Protein AF-A0A836UDY0-F1 (afdb_monomer_lite)

Foldseek 3Di:
DDDDDDDDDAPQFDKDWDFDDDPPDPCRVLGTLWIQAQADCCCLVPPDALQPQAPVLLVSLSHDHHHVVVVDDPPRLLNGLSSLLSNLSSLQSPCVNLVNHQPQLVVLSVLLSVLSVQLVVCVVVVNVLSNVLSSCSSSNSSSVSNSVSVVVLVVLVVVVLVVLVVLQVVLLLVLCQPPVDPDPVVSVVSSVVSSVVVVVVCCVVRSSVRSDPCNVVSVVVSVCVVVVVVVVCVVVVVVVVVVCVVVVVPDPDDDDPCPPVNVVVVVVSVVSVVCSVVVVVNVVVVVVVVVVVVVVVVPDDDRDDDDDDDDDDPDDDLFPDDDDADPVNDDDDPCVLVNCCSNPVVPDDRWDKDKFFDPDPPDDPFKWKAWPVQRFIDTHRIDMDTDQCVCVTNVVQVPDPADGDDDPPDDQDDDDDPVRCVRNVHDNVCVPPIHMDIPD

pLDDT: mean 83.16, std 12.15, range [39.97, 96.62]

Secondary structure (DSSP, 8-state):
---------TT--B-EEEESSPTTSTTTGGGEEEEE----THHHHSPPPGGG--HHHHHHHT---B-GGG---SSHHHHHHHHHHHHHHHHHHHHHHTT---HHHHHHHHHHHHHHHHHHHHHHTT-HHHHHHHHHHHHHHHHHHHHHHHHHHHHHHHHHHHHHHHHHHHHHHHHHHHT--SSHHHHHHHHHHHHHHHHHHHHHH-THHHHSS-HHHHHHHHHHHHHHHHHHHHHHHHHHHHHHHHHTTT---------HHHHHHHHHHHHHHHHHHTHHHHHHHHHHHHHHHHHHHHH--------------SS--SSS------TT-PPPPHHHHHHHHHHHTTTS----EEEEE---TTTT--EEEEETTT--EEEESEEEEE-TTTHHHH-GGGG-SSS----TT--S-----HHHHHHHT--GGGTTT--EEE--

Radius of gyration: 34.21 Å; chains: 1; bounding box: 74×69×92 Å

Structure (mmCIF, N/CA/C/O backbone):
data_AF-A0A836UDY0-F1
#
_entry.id   AF-A0A836UDY0-F1
#
loop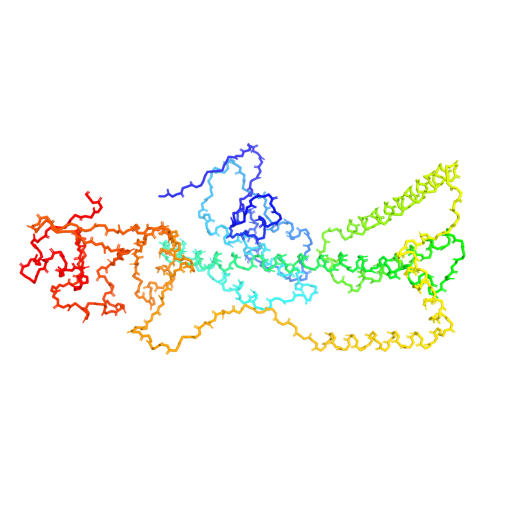_
_atom_site.group_PDB
_atom_site.id
_atom_site.type_symbol
_atom_site.label_atom_id
_atom_site.label_alt_id
_atom_site.label_comp_id
_atom_site.label_asym_id
_atom_site.label_entity_id
_atom_site.label_seq_id
_atom_site.pdbx_PDB_ins_code
_atom_site.Cartn_x
_atom_site.Cartn_y
_atom_site.Cartn_z
_atom_site.occupancy
_atom_site.B_iso_or_equiv
_atom_site.auth_seq_id
_atom_site.auth_comp_id
_atom_site.auth_asym_id
_atom_site.auth_atom_id
_atom_site.pdbx_PDB_model_num
ATOM 1 N N . MET A 1 1 ? -27.768 3.081 7.631 1.00 44.16 1 MET A N 1
ATOM 2 C CA . MET A 1 1 ? -27.298 2.526 6.343 1.00 44.16 1 MET A CA 1
ATOM 3 C C . MET A 1 1 ? -26.730 3.695 5.543 1.00 44.16 1 MET A C 1
ATOM 5 O O . MET A 1 1 ? -27.464 4.648 5.332 1.00 44.16 1 MET A O 1
ATOM 9 N N . GLN A 1 2 ? -25.435 3.712 5.221 1.00 56.19 2 GLN A N 1
ATOM 10 C CA . GLN A 1 2 ? -24.859 4.731 4.331 1.00 56.19 2 GLN A CA 1
ATOM 11 C C . GLN A 1 2 ? -24.809 4.116 2.930 1.00 56.19 2 GLN A C 1
ATOM 13 O O . GLN A 1 2 ? -24.147 3.098 2.748 1.00 56.19 2 GLN A O 1
ATOM 18 N N . ALA A 1 3 ? -25.555 4.678 1.980 1.00 67.50 3 ALA A N 1
ATOM 19 C CA . ALA A 1 3 ? -25.544 4.250 0.586 1.00 67.50 3 ALA A CA 1
ATOM 20 C C . ALA A 1 3 ? -24.762 5.278 -0.239 1.00 67.50 3 ALA A C 1
ATOM 22 O O . ALA A 1 3 ? -25.027 6.476 -0.147 1.00 67.50 3 ALA A O 1
ATOM 23 N N . GLY A 1 4 ? -23.784 4.813 -1.015 1.00 76.88 4 GLY A N 1
ATOM 24 C CA . GLY A 1 4 ? -23.124 5.632 -2.028 1.00 76.88 4 GLY A CA 1
ATOM 25 C C . GLY A 1 4 ? -23.929 5.580 -3.321 1.00 76.88 4 GLY A C 1
ATOM 26 O O . GLY A 1 4 ? -24.287 4.493 -3.767 1.00 76.88 4 GLY A O 1
ATOM 27 N N . VAL A 1 5 ? -24.215 6.738 -3.914 1.00 82.88 5 VAL A N 1
ATOM 28 C CA . VAL A 1 5 ? -24.914 6.837 -5.201 1.00 82.88 5 VAL A CA 1
ATOM 29 C C . VAL A 1 5 ? -23.936 7.372 -6.238 1.00 82.88 5 VAL A C 1
ATOM 31 O O . VAL A 1 5 ? -23.281 8.388 -6.009 1.00 82.88 5 VAL A O 1
ATOM 34 N N . VAL A 1 6 ? -23.829 6.680 -7.371 1.00 83.75 6 VAL A N 1
ATOM 35 C CA . VAL A 1 6 ? -23.000 7.082 -8.511 1.00 83.75 6 VAL A CA 1
ATOM 36 C C . VAL A 1 6 ? -23.917 7.302 -9.706 1.00 83.75 6 VAL A C 1
ATOM 38 O O . VAL A 1 6 ? -24.698 6.422 -10.055 1.00 83.75 6 VAL A O 1
ATOM 41 N N . PHE A 1 7 ? -23.819 8.474 -10.330 1.00 85.31 7 PHE A N 1
ATOM 42 C CA . PHE A 1 7 ? -24.561 8.811 -11.544 1.00 85.31 7 PHE A CA 1
ATOM 43 C C . PHE A 1 7 ? -23.657 8.624 -12.764 1.00 85.31 7 PHE A C 1
ATOM 45 O O . PHE A 1 7 ? -22.536 9.133 -12.786 1.00 85.31 7 PHE A O 1
ATOM 52 N N . ALA A 1 8 ? -24.141 7.906 -13.774 1.00 86.06 8 ALA A N 1
ATOM 53 C CA . ALA A 1 8 ? -23.430 7.666 -15.025 1.00 86.06 8 ALA A CA 1
ATOM 54 C C . ALA A 1 8 ? -24.409 7.573 -16.200 1.00 86.06 8 ALA A C 1
ATOM 56 O O . ALA A 1 8 ? -25.605 7.349 -16.013 1.00 86.06 8 ALA A O 1
ATOM 57 N N . GLU A 1 9 ? -23.896 7.760 -17.415 1.00 86.88 9 GLU A N 1
ATOM 58 C CA . GLU A 1 9 ? -24.703 7.654 -18.631 1.00 86.88 9 GLU A CA 1
ATOM 59 C C . GLU A 1 9 ? -25.185 6.208 -18.858 1.00 86.88 9 GLU A C 1
ATOM 61 O O . GLU A 1 9 ? -24.390 5.270 -18.720 1.00 86.88 9 GLU A O 1
ATOM 66 N N . PRO A 1 10 ? -26.455 6.007 -19.257 1.00 84.06 10 PRO A N 1
ATOM 67 C CA . PRO A 1 10 ? -26.975 4.686 -19.596 1.00 84.06 10 PRO A CA 1
ATOM 68 C C . PRO A 1 10 ? -26.120 3.975 -20.654 1.00 84.06 10 PRO A C 1
ATOM 70 O O . PRO A 1 10 ? -25.666 4.586 -21.621 1.00 84.06 10 PRO A O 1
ATOM 73 N N . GLY A 1 11 ? -25.905 2.670 -20.475 1.00 83.38 11 GLY A N 1
ATOM 74 C CA . GLY A 1 11 ? -25.151 1.829 -21.413 1.00 83.38 11 GLY A CA 1
ATOM 75 C C . GLY A 1 11 ? -23.623 1.930 -21.318 1.00 83.38 11 GLY A C 1
ATOM 76 O O . GLY A 1 11 ? -22.934 1.164 -21.989 1.00 83.38 11 GLY A O 1
ATOM 77 N N . LYS A 1 12 ? -23.066 2.818 -20.480 1.00 87.50 12 LYS A N 1
ATOM 78 C CA . LYS A 1 12 ? -21.619 2.868 -20.218 1.00 87.50 12 LYS A CA 1
ATOM 79 C C . LYS A 1 12 ? -21.281 2.131 -18.919 1.00 87.50 12 LYS A C 1
ATOM 81 O O . LYS A 1 12 ? -21.780 2.532 -17.873 1.00 87.50 12 LYS A O 1
ATOM 86 N N . PRO A 1 13 ? -20.428 1.092 -18.936 1.00 89.62 13 PRO A N 1
ATOM 87 C CA . PRO A 1 13 ? -20.039 0.412 -17.709 1.00 89.62 13 PRO A CA 1
ATOM 88 C C . PRO A 1 13 ? -19.173 1.319 -16.826 1.00 89.62 13 PRO A C 1
ATOM 90 O O . PRO A 1 13 ? -18.341 2.087 -17.315 1.00 89.62 13 PRO A O 1
ATOM 93 N N . VAL A 1 14 ? -19.355 1.212 -15.512 1.00 91.19 14 VAL A N 1
ATOM 94 C CA . VAL A 1 14 ? -18.709 2.071 -14.515 1.00 91.19 14 VAL A CA 1
ATOM 95 C C . VAL A 1 14 ? -17.777 1.253 -13.635 1.00 91.19 14 VAL A C 1
ATOM 97 O O . VAL A 1 14 ? -18.145 0.206 -13.109 1.00 91.19 14 VAL A O 1
ATOM 100 N N . LYS A 1 15 ? -16.561 1.759 -13.434 1.00 92.50 15 LYS A N 1
ATOM 101 C CA . LYS A 1 15 ? -15.627 1.269 -12.415 1.00 92.50 15 LYS A CA 1
ATOM 102 C C . LYS A 1 15 ? -15.537 2.315 -11.314 1.00 92.50 15 LYS A C 1
ATOM 104 O O . LYS A 1 15 ? -15.407 3.501 -11.614 1.00 92.50 15 LYS A O 1
ATOM 109 N N . ILE A 1 16 ? -15.591 1.894 -10.057 1.00 90.62 16 ILE A N 1
ATOM 110 C CA . ILE A 1 16 ? -15.544 2.799 -8.906 1.00 90.62 16 ILE A CA 1
ATOM 111 C C . ILE A 1 16 ? -14.218 2.574 -8.190 1.00 90.62 16 ILE A C 1
ATOM 113 O O . ILE A 1 16 ? -13.951 1.491 -7.681 1.00 90.62 16 ILE A O 1
ATOM 117 N N . LEU A 1 17 ? -13.383 3.607 -8.157 1.00 89.06 17 LEU A N 1
ATOM 118 C CA . LEU A 1 17 ? -12.103 3.603 -7.457 1.00 89.06 17 LEU A CA 1
ATOM 119 C C . LEU A 1 17 ? -12.160 4.667 -6.367 1.00 89.06 17 LEU A C 1
ATOM 121 O O . LEU A 1 17 ? -12.437 5.828 -6.665 1.00 89.06 17 LEU A O 1
ATOM 125 N N . ALA A 1 18 ? -11.887 4.286 -5.122 1.00 84.88 18 ALA A N 1
ATOM 126 C CA . ALA A 1 18 ? -11.806 5.221 -4.009 1.00 84.88 18 ALA A CA 1
ATOM 127 C C . ALA A 1 18 ? -10.456 5.107 -3.297 1.00 84.88 18 ALA A C 1
ATOM 129 O O . ALA A 1 18 ? -9.884 4.026 -3.128 1.00 84.88 18 ALA A O 1
ATOM 130 N N . GLY A 1 19 ? -9.931 6.259 -2.897 1.00 78.06 19 GLY A N 1
ATOM 131 C CA . GLY A 1 19 ? -8.612 6.392 -2.307 1.00 78.06 19 GLY A CA 1
ATOM 132 C C . GLY A 1 19 ? -8.480 7.663 -1.482 1.00 78.06 19 GLY A C 1
ATOM 133 O O . GLY A 1 19 ? -9.392 8.484 -1.435 1.00 78.06 19 GLY A O 1
ATOM 134 N N . THR A 1 20 ? -7.344 7.814 -0.811 1.00 66.81 20 THR A N 1
ATOM 135 C CA . THR A 1 20 ? -7.094 8.935 0.114 1.00 66.81 20 THR A CA 1
ATOM 136 C C . THR A 1 20 ? -6.358 10.117 -0.528 1.00 66.81 20 THR A C 1
ATOM 138 O O . THR A 1 20 ? -6.068 11.096 0.154 1.00 66.81 20 THR A O 1
ATOM 141 N N . GLY A 1 21 ? -5.997 10.034 -1.810 1.00 57.44 21 GLY A N 1
ATOM 142 C CA . GLY A 1 21 ? -5.286 11.085 -2.540 1.00 57.44 21 GLY A CA 1
ATOM 143 C C . GLY A 1 21 ? -6.232 12.086 -3.198 1.00 57.44 21 GLY A C 1
ATOM 144 O O . GLY A 1 21 ? -7.319 11.723 -3.643 1.00 57.44 21 GLY A O 1
ATOM 145 N N . LEU A 1 22 ? -5.802 13.349 -3.303 1.00 47.88 22 LEU A N 1
ATOM 146 C CA . LEU A 1 22 ? -6.538 14.359 -4.067 1.00 47.88 22 LEU A CA 1
ATOM 147 C C . LEU A 1 22 ? -6.667 13.928 -5.537 1.00 47.88 22 LEU A C 1
ATOM 149 O O . LEU A 1 22 ? -5.664 13.678 -6.213 1.00 47.88 22 LEU A O 1
ATOM 153 N N . PHE A 1 23 ? -7.906 13.880 -6.033 1.00 41.38 23 PHE A N 1
ATOM 154 C CA . PHE A 1 23 ? -8.213 13.702 -7.452 1.00 41.38 23 PHE A CA 1
ATOM 155 C C . PHE A 1 23 ? -7.478 14.766 -8.291 1.00 41.38 23 PHE A C 1
ATOM 157 O O . PHE A 1 23 ? -7.539 15.952 -7.981 1.00 41.38 23 PHE A O 1
ATOM 164 N N . GLY A 1 24 ? -6.781 14.346 -9.355 1.00 41.97 24 GLY A N 1
ATOM 165 C CA . GLY A 1 24 ? -6.139 15.248 -10.329 1.00 41.97 24 GLY A CA 1
ATOM 166 C C . GLY A 1 24 ? -4.606 15.290 -10.309 1.00 41.97 24 GLY A C 1
ATOM 167 O O . GLY A 1 24 ? -4.005 15.761 -11.270 1.00 41.97 24 GLY A O 1
ATOM 168 N N . GLN A 1 25 ? -3.947 14.739 -9.286 1.00 43.00 25 GLN A N 1
ATOM 169 C CA . GLN A 1 25 ? -2.505 14.462 -9.327 1.00 43.00 25 GLN A CA 1
ATOM 170 C C . GLN A 1 25 ? -2.275 12.965 -9.564 1.00 43.00 25 GLN A C 1
ATOM 172 O O . GLN A 1 25 ? -3.100 12.144 -9.168 1.00 43.00 25 GLN A O 1
ATOM 177 N N . GLY A 1 26 ? -1.141 12.568 -10.158 1.00 43.88 26 GLY A N 1
ATOM 178 C CA . GLY A 1 26 ? -0.779 11.149 -10.354 1.00 43.88 26 GLY A CA 1
ATOM 179 C C . GLY A 1 26 ? -0.820 10.287 -9.072 1.00 43.88 26 GLY A C 1
ATOM 180 O O . GLY A 1 26 ? -0.815 9.058 -9.155 1.00 43.88 26 GLY A O 1
ATOM 181 N N . ALA A 1 27 ? -0.928 10.935 -7.904 1.00 45.66 27 ALA A N 1
ATOM 182 C CA . ALA A 1 27 ? -1.151 10.367 -6.578 1.00 45.66 27 ALA A CA 1
ATOM 183 C C . ALA A 1 27 ? -2.585 9.839 -6.304 1.00 45.66 27 ALA A C 1
ATOM 185 O O . ALA A 1 27 ? -2.784 9.034 -5.391 1.00 45.66 27 ALA A O 1
ATOM 186 N N . ALA A 1 28 ? -3.599 10.235 -7.083 1.00 47.28 28 ALA A N 1
ATOM 187 C CA . ALA A 1 28 ? -4.974 9.749 -6.898 1.00 47.28 28 ALA A CA 1
ATOM 188 C C . ALA A 1 28 ? -5.072 8.229 -7.124 1.00 47.28 28 ALA A C 1
ATOM 190 O O . ALA A 1 28 ? -5.720 7.512 -6.370 1.00 47.28 28 ALA A O 1
ATOM 191 N N . LEU A 1 29 ? -4.332 7.710 -8.110 1.00 49.56 29 LEU A N 1
ATOM 192 C CA . LEU A 1 29 ? -4.289 6.276 -8.403 1.00 49.56 29 LEU A CA 1
ATOM 193 C C . LEU A 1 29 ? -3.315 5.499 -7.496 1.00 49.56 29 LEU A C 1
ATOM 195 O O . LEU A 1 29 ? -3.383 4.273 -7.444 1.00 49.56 29 LEU A O 1
ATOM 199 N N . SER A 1 30 ? -2.366 6.166 -6.822 1.00 54.69 30 SER A N 1
ATOM 200 C CA . SER A 1 30 ? -1.427 5.513 -5.884 1.00 54.69 30 SER A CA 1
ATOM 201 C C . SER A 1 30 ? -1.999 5.352 -4.476 1.00 54.69 30 SER A C 1
ATOM 203 O O . SER A 1 30 ? -1.360 4.756 -3.619 1.00 54.69 30 SER A O 1
ATOM 205 N N . SER A 1 31 ? -3.183 5.905 -4.232 1.00 66.44 31 SER A N 1
ATOM 206 C CA . SER A 1 31 ? -3.861 5.899 -2.938 1.00 66.44 31 SER A CA 1
ATOM 207 C C . SER A 1 31 ? -5.176 5.126 -2.972 1.00 66.44 31 SER A C 1
ATOM 209 O O . SER A 1 31 ? -5.956 5.250 -2.031 1.00 66.44 31 SER A O 1
ATOM 211 N N . ILE A 1 32 ? -5.434 4.354 -4.037 1.00 80.50 32 ILE A N 1
ATOM 212 C CA . ILE A 1 32 ? -6.620 3.499 -4.138 1.00 80.50 32 ILE A CA 1
ATOM 213 C C . ILE A 1 32 ? -6.571 2.488 -2.993 1.00 80.50 32 ILE A C 1
ATOM 215 O O . ILE A 1 32 ? -5.606 1.740 -2.859 1.00 80.50 32 ILE A O 1
ATOM 219 N N . ARG A 1 33 ? -7.615 2.503 -2.166 1.00 84.56 33 ARG A N 1
ATOM 220 C CA . ARG A 1 33 ? -7.828 1.571 -1.049 1.00 84.56 33 ARG A CA 1
ATOM 221 C C . ARG A 1 33 ? -9.114 0.758 -1.221 1.00 84.56 33 ARG A C 1
ATOM 223 O O . ARG A 1 33 ? -9.445 -0.049 -0.364 1.00 84.56 33 ARG A O 1
ATOM 230 N N . PHE A 1 34 ? -9.873 1.028 -2.280 1.00 89.56 34 PHE A N 1
ATOM 231 C CA . PHE A 1 34 ? -11.144 0.386 -2.569 1.00 89.56 34 PHE A CA 1
ATOM 232 C C . PHE A 1 34 ? -11.399 0.428 -4.076 1.00 89.56 34 PHE A C 1
ATOM 234 O O . PHE A 1 34 ? -11.290 1.492 -4.696 1.00 89.56 34 PHE A O 1
ATOM 241 N N . MET A 1 35 ? -11.732 -0.715 -4.665 1.00 91.50 35 MET A N 1
ATOM 242 C CA . MET A 1 35 ? -11.886 -0.868 -6.108 1.00 91.50 35 MET A CA 1
ATOM 243 C C . MET A 1 35 ? -13.081 -1.762 -6.411 1.00 91.50 35 MET A C 1
ATOM 245 O O . MET A 1 35 ? -13.123 -2.889 -5.956 1.00 91.50 35 MET A O 1
ATOM 249 N N . LEU A 1 36 ? -14.023 -1.266 -7.206 1.00 93.75 36 LEU A N 1
ATOM 250 C CA . LEU A 1 36 ? -15.116 -2.033 -7.792 1.00 93.75 36 LEU A CA 1
ATOM 251 C C . LEU A 1 36 ? -14.953 -1.974 -9.307 1.00 93.75 36 LEU A C 1
ATOM 253 O O . LEU A 1 36 ? -15.201 -0.938 -9.933 1.00 93.75 36 LEU A O 1
ATOM 257 N N . THR A 1 37 ? -14.519 -3.076 -9.896 1.00 94.31 37 THR A N 1
ATOM 258 C CA . THR A 1 37 ? -14.210 -3.185 -11.324 1.00 94.31 37 THR A CA 1
ATOM 259 C C . THR A 1 37 ? -15.040 -4.222 -12.052 1.00 94.31 37 THR A C 1
ATOM 261 O O . THR A 1 37 ? -15.028 -4.195 -13.285 1.00 94.31 37 THR A O 1
ATOM 264 N N . ASN A 1 38 ? -15.777 -5.075 -11.336 1.00 94.38 38 ASN A N 1
ATOM 265 C CA . ASN A 1 38 ? -16.480 -6.215 -11.920 1.00 94.38 38 ASN A CA 1
ATOM 266 C C . ASN A 1 38 ? -15.474 -7.108 -12.663 1.00 94.38 38 ASN A C 1
ATOM 268 O O . ASN A 1 38 ? -15.535 -7.261 -13.891 1.00 94.38 38 ASN A O 1
ATOM 272 N N . ALA A 1 39 ? -14.454 -7.558 -11.926 1.00 94.19 39 ALA A N 1
ATOM 273 C CA . ALA A 1 39 ? -13.456 -8.483 -12.436 1.00 94.19 39 ALA A CA 1
ATOM 274 C C . ALA A 1 39 ? -14.089 -9.861 -12.669 1.00 94.19 39 ALA A C 1
ATOM 276 O O . ALA A 1 39 ? -15.049 -10.237 -11.995 1.00 94.19 39 ALA A O 1
ATOM 277 N N . ASP A 1 40 ? -13.578 -10.589 -13.662 1.00 93.44 40 ASP A N 1
ATOM 278 C CA . ASP A 1 40 ? -14.090 -11.916 -14.001 1.00 93.44 40 ASP A CA 1
ATOM 279 C C . ASP A 1 40 ? -13.827 -12.889 -12.831 1.00 93.44 40 ASP A C 1
ATOM 281 O O . ASP A 1 40 ? -12.662 -13.074 -12.466 1.00 93.44 40 ASP A O 1
ATOM 285 N N . PRO A 1 41 ? -14.868 -13.496 -12.225 1.00 90.56 41 PRO A N 1
ATOM 286 C CA . PRO A 1 41 ? -14.707 -14.391 -11.080 1.00 90.56 41 PRO A CA 1
ATOM 287 C C . PRO A 1 41 ? -13.838 -15.618 -11.368 1.00 90.56 41 PRO A C 1
ATOM 289 O O . PRO A 1 41 ? -13.245 -16.157 -10.437 1.00 90.56 41 PRO A O 1
ATOM 292 N N . SER A 1 42 ? -13.706 -16.026 -12.635 1.00 92.25 42 SER A N 1
ATOM 293 C CA . SER A 1 42 ? -12.856 -17.159 -13.025 1.00 92.25 42 SER A CA 1
ATOM 294 C C . SER A 1 42 ? -11.397 -16.977 -12.600 1.00 92.25 42 SER A C 1
ATOM 296 O O . SER A 1 42 ? -10.768 -17.938 -12.172 1.00 92.25 42 SER A O 1
ATOM 298 N N . PHE A 1 43 ? -10.874 -15.744 -12.603 1.00 92.38 43 PHE A N 1
ATOM 299 C CA . PHE A 1 43 ? -9.515 -15.466 -12.122 1.00 92.38 43 PHE A CA 1
ATOM 300 C C . PHE A 1 43 ? -9.348 -15.688 -10.611 1.00 92.38 43 PHE A C 1
ATOM 302 O O . PHE A 1 43 ? -8.224 -15.874 -10.149 1.00 92.38 43 PHE A O 1
ATOM 309 N N . TYR A 1 44 ? -10.440 -15.636 -9.844 1.00 92.31 44 TYR A N 1
ATOM 310 C CA . TYR A 1 44 ? -10.447 -15.918 -8.408 1.00 92.31 44 TYR A CA 1
ATOM 311 C C . TYR A 1 44 ? -10.612 -17.413 -8.126 1.00 92.31 44 TYR A C 1
ATOM 313 O O . TYR A 1 44 ? -9.923 -17.960 -7.271 1.00 92.31 44 TYR A O 1
ATOM 321 N N . GLU A 1 45 ? -11.513 -18.075 -8.851 1.00 90.25 45 GLU A N 1
ATOM 322 C CA . GLU A 1 45 ? -11.820 -19.498 -8.662 1.00 90.25 45 GLU A CA 1
ATOM 323 C C . GLU A 1 45 ? -10.698 -20.410 -9.177 1.00 90.25 45 GLU A C 1
ATOM 325 O O . GLU A 1 45 ? -10.361 -21.403 -8.531 1.00 90.25 45 GLU A O 1
ATOM 330 N N . GLU A 1 46 ? -10.075 -20.041 -10.298 1.00 89.94 46 GLU A N 1
ATOM 331 C CA . GLU A 1 46 ? -8.978 -20.774 -10.930 1.00 89.94 46 GLU A CA 1
ATOM 332 C C . GLU A 1 46 ? -7.786 -19.832 -11.177 1.00 89.94 46 GLU A C 1
ATOM 334 O O . GLU A 1 46 ? -7.581 -19.326 -12.287 1.00 89.94 46 GLU A O 1
ATOM 339 N N . PRO A 1 47 ? -6.971 -19.560 -10.139 1.00 88.31 47 PRO A N 1
ATOM 340 C CA . PRO A 1 47 ? -5.859 -18.632 -10.262 1.00 88.31 47 PRO A CA 1
ATOM 341 C C . PRO A 1 47 ? -4.826 -19.142 -11.277 1.00 88.31 47 PRO A C 1
ATOM 343 O O . PRO A 1 47 ? -4.311 -20.252 -11.164 1.00 88.31 47 PRO A O 1
ATOM 346 N N . LEU A 1 48 ? -4.457 -18.294 -12.238 1.00 89.62 48 LEU A N 1
ATOM 347 C CA . LEU A 1 48 ? -3.549 -18.653 -13.338 1.00 89.62 48 LEU A CA 1
ATOM 348 C C . LEU A 1 48 ? -2.134 -19.016 -12.870 1.00 89.62 48 LEU A C 1
ATOM 350 O O . LEU A 1 48 ? -1.682 -18.541 -11.828 1.00 89.62 48 LEU A O 1
ATOM 354 N N . ASN A 1 49 ? -1.375 -19.759 -13.679 1.00 90.31 49 ASN A N 1
ATOM 355 C CA . ASN A 1 49 ? 0.064 -19.881 -13.452 1.00 90.31 49 ASN A CA 1
ATOM 356 C C . ASN A 1 49 ? 0.798 -18.629 -13.957 1.00 90.31 49 ASN A C 1
ATOM 358 O O . ASN A 1 49 ? 0.397 -18.050 -14.969 1.00 90.31 49 ASN A O 1
ATOM 362 N N . PRO A 1 50 ? 1.937 -18.243 -13.348 1.00 88.12 50 PRO A N 1
ATOM 363 C CA . PRO A 1 50 ? 2.741 -17.110 -13.816 1.00 88.12 50 PRO A CA 1
ATOM 364 C C . PRO A 1 50 ? 3.110 -17.157 -15.305 1.00 88.12 50 PRO A C 1
ATOM 366 O O . PRO A 1 50 ? 3.206 -16.118 -15.954 1.00 88.12 50 PRO A O 1
ATOM 369 N N . GLN A 1 51 ? 3.311 -18.351 -15.868 1.00 87.06 51 GLN A N 1
ATOM 370 C CA . GLN A 1 51 ? 3.713 -18.518 -17.269 1.00 87.06 51 GLN A CA 1
ATOM 371 C C . GLN A 1 51 ? 2.600 -18.153 -18.263 1.00 87.06 51 GLN A C 1
ATOM 373 O O . GLN A 1 51 ? 2.911 -17.684 -19.360 1.00 87.06 51 GLN A O 1
ATOM 378 N N . ASP A 1 52 ? 1.341 -18.288 -17.843 1.00 87.75 52 ASP A N 1
ATOM 379 C CA . ASP A 1 52 ? 0.146 -18.092 -18.670 1.00 87.75 52 ASP A CA 1
ATOM 380 C C . ASP A 1 52 ? -0.345 -16.635 -18.650 1.00 87.75 52 ASP A C 1
ATOM 382 O O . ASP A 1 52 ? -1.223 -16.249 -19.419 1.00 87.75 52 ASP A O 1
ATOM 386 N N . VAL A 1 53 ? 0.223 -15.793 -17.777 1.00 88.12 53 VAL A N 1
ATOM 387 C CA . VAL A 1 53 ? -0.192 -14.393 -17.651 1.00 88.12 53 VAL A CA 1
ATOM 388 C C . VAL A 1 53 ? 0.411 -13.546 -18.765 1.00 88.12 53 VAL A C 1
ATOM 390 O O . VAL A 1 53 ? 1.611 -13.240 -18.777 1.00 88.12 53 VAL A O 1
ATOM 393 N N . GLU A 1 54 ? -0.444 -13.114 -19.688 1.00 86.00 54 GLU A N 1
ATOM 394 C CA . GLU A 1 54 ? -0.118 -12.179 -20.761 1.00 86.00 54 GLU A CA 1
ATOM 395 C C . GLU A 1 54 ? -0.659 -10.769 -20.485 1.00 86.00 54 GLU A C 1
ATOM 397 O O . GLU A 1 54 ? -1.397 -10.519 -19.531 1.00 86.00 54 GLU A O 1
ATOM 402 N N . LEU A 1 55 ? -0.277 -9.803 -21.328 1.00 81.81 55 LEU A N 1
ATOM 403 C CA . LEU A 1 55 ? -0.739 -8.420 -21.186 1.00 81.81 55 LEU A CA 1
ATOM 404 C C . LEU A 1 55 ? -2.263 -8.304 -21.352 1.00 81.81 55 LEU A C 1
ATOM 406 O O . LEU A 1 55 ? 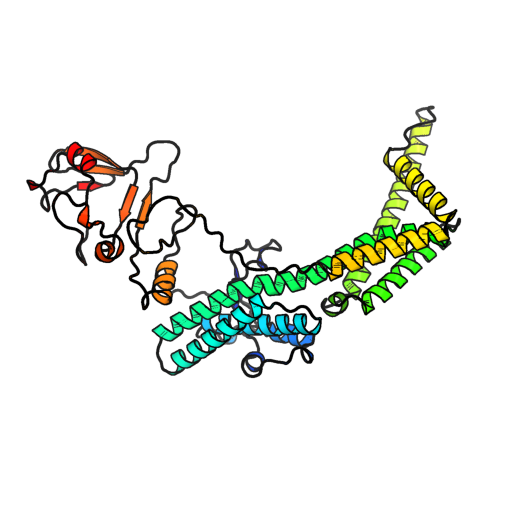-2.890 -7.497 -20.669 1.00 81.81 55 LEU A O 1
ATOM 410 N N . GLU A 1 56 ? -2.854 -9.112 -22.233 1.00 86.25 56 GLU A N 1
ATOM 411 C CA . GLU A 1 56 ? -4.306 -9.163 -22.432 1.00 86.25 56 GLU A CA 1
ATOM 412 C C . GLU A 1 56 ? -5.021 -9.655 -21.172 1.00 86.25 56 GLU A C 1
ATOM 414 O O . GLU A 1 56 ? -5.984 -9.032 -20.729 1.00 86.25 56 GLU A O 1
ATOM 419 N N . THR A 1 57 ? -4.488 -10.691 -20.523 1.00 88.69 57 THR A N 1
ATOM 420 C CA . THR A 1 57 ? -4.978 -11.202 -19.238 1.00 88.69 57 THR A CA 1
ATOM 421 C C . THR A 1 57 ? -4.980 -10.113 -18.167 1.00 88.69 57 THR A C 1
ATOM 423 O O . THR A 1 57 ? -5.972 -9.916 -17.471 1.00 88.69 57 THR A O 1
ATOM 426 N N . VAL A 1 58 ? -3.898 -9.333 -18.075 1.00 87.88 58 VAL A N 1
ATOM 427 C CA . VAL A 1 58 ? -3.790 -8.208 -17.130 1.00 87.88 58 VAL A CA 1
ATOM 428 C C . VAL A 1 58 ? -4.826 -7.118 -17.424 1.00 87.88 58 VAL A C 1
ATOM 430 O O . VAL A 1 58 ? -5.298 -6.454 -16.501 1.00 87.88 58 VAL A O 1
ATOM 433 N N . GLN A 1 59 ? -5.191 -6.899 -18.690 1.00 88.50 59 GLN A N 1
ATOM 434 C CA . GLN A 1 59 ? -6.253 -5.956 -19.058 1.00 88.50 59 GLN A CA 1
ATOM 435 C C . GLN A 1 59 ? -7.642 -6.504 -18.717 1.00 88.50 59 GLN A C 1
ATOM 437 O O . GLN A 1 59 ? -8.476 -5.758 -18.206 1.00 88.50 59 GLN A O 1
ATOM 442 N N . GLN A 1 60 ? -7.881 -7.795 -18.943 1.00 90.69 60 GLN A N 1
ATOM 443 C CA . GLN A 1 60 ? -9.136 -8.460 -18.592 1.00 90.69 60 GLN A CA 1
ATOM 444 C C . GLN A 1 60 ? -9.363 -8.487 -17.073 1.00 90.69 60 GLN A C 1
ATOM 446 O O . GLN A 1 60 ? -10.461 -8.171 -16.614 1.00 90.69 60 GLN A O 1
ATOM 451 N N . ALA A 1 61 ? -8.314 -8.757 -16.292 1.00 92.62 61 ALA A N 1
ATOM 452 C CA . ALA A 1 61 ? -8.351 -8.769 -14.829 1.00 92.62 61 ALA A CA 1
ATOM 453 C C . ALA A 1 61 ? -8.740 -7.409 -14.222 1.00 92.62 61 ALA A C 1
ATOM 455 O O . ALA A 1 61 ? -9.301 -7.351 -13.134 1.00 92.62 61 ALA A O 1
ATOM 456 N N . GLN A 1 62 ? -8.534 -6.296 -14.942 1.00 90.62 62 GLN A N 1
ATOM 457 C CA . GLN A 1 62 ? -8.996 -4.964 -14.513 1.00 90.62 62 GLN A CA 1
ATOM 458 C C . GLN A 1 62 ? -10.521 -4.804 -14.542 1.00 90.62 62 GLN A C 1
ATOM 460 O O . GLN A 1 62 ? -11.010 -3.706 -14.256 1.00 90.62 62 GLN A O 1
ATOM 465 N N . GLY A 1 63 ? -11.255 -5.843 -14.934 1.00 92.44 63 GLY A N 1
ATOM 466 C CA . GLY A 1 63 ? -12.706 -5.910 -14.951 1.00 92.44 63 GLY A CA 1
ATOM 467 C C . GLY A 1 63 ? -13.353 -5.131 -16.086 1.00 92.44 63 GLY A C 1
ATOM 468 O O . GLY A 1 63 ? -12.730 -4.308 -16.764 1.00 92.44 63 GLY A O 1
ATOM 469 N N . ARG A 1 64 ? -14.636 -5.398 -16.314 1.00 92.06 64 ARG A N 1
ATOM 470 C CA . ARG A 1 64 ? -15.411 -4.779 -17.406 1.00 92.06 64 ARG A CA 1
ATOM 471 C C . ARG A 1 64 ? -16.186 -3.540 -16.956 1.00 92.06 64 ARG A C 1
ATOM 473 O O . ARG A 1 64 ? -16.627 -2.763 -17.795 1.00 92.06 64 ARG A O 1
ATOM 480 N N . GLY A 1 65 ? -16.270 -3.312 -15.647 1.00 92.62 65 GLY A N 1
ATOM 481 C CA . GLY A 1 65 ? -17.151 -2.333 -15.019 1.00 92.62 65 GLY A CA 1
ATOM 482 C C . GLY A 1 65 ? -18.561 -2.883 -14.799 1.00 92.62 65 GLY A C 1
ATOM 483 O O . GLY A 1 65 ? -18.964 -3.888 -15.389 1.00 92.62 65 GLY A O 1
ATOM 484 N N . PHE A 1 66 ? -19.299 -2.222 -13.914 1.00 92.62 66 PHE A N 1
ATOM 485 C CA . PHE A 1 66 ? -20.693 -2.525 -13.610 1.00 92.62 66 PHE A CA 1
ATOM 486 C C . PHE A 1 66 ? -21.602 -1.799 -14.598 1.00 92.62 66 PHE A C 1
ATOM 488 O O . PHE A 1 66 ? -21.413 -0.598 -14.819 1.00 92.62 66 PHE A O 1
ATOM 495 N N . PRO A 1 67 ? -22.572 -2.486 -15.210 1.00 91.50 67 PRO A N 1
ATOM 496 C CA . PRO A 1 67 ? -23.498 -1.845 -16.122 1.00 91.50 67 PRO A CA 1
ATOM 497 C C . PRO A 1 67 ? -24.527 -1.029 -15.307 1.00 91.50 67 PRO A C 1
ATOM 499 O O . PRO A 1 67 ? -24.951 -1.426 -14.222 1.00 91.50 67 PRO A O 1
ATOM 502 N N . VAL A 1 68 ? -24.854 0.181 -15.773 1.00 87.69 68 VAL A N 1
ATOM 503 C CA . VAL A 1 68 ? -25.636 1.175 -14.996 1.00 87.69 68 VAL A CA 1
ATOM 504 C C . VAL A 1 68 ? -27.075 0.713 -14.748 1.00 87.69 68 VAL A C 1
ATOM 506 O O . VAL A 1 68 ? -27.674 1.040 -13.727 1.00 87.69 68 VAL A O 1
ATOM 509 N N . ASP A 1 69 ? -27.609 -0.084 -15.665 1.00 86.38 69 ASP A N 1
ATOM 510 C CA . ASP A 1 69 ? -28.920 -0.730 -15.600 1.00 86.38 69 ASP A CA 1
ATOM 511 C C . ASP A 1 69 ? -29.032 -1.793 -14.496 1.00 86.38 69 ASP A C 1
ATOM 513 O O . ASP A 1 69 ? -30.140 -2.048 -14.030 1.00 86.38 69 ASP A O 1
ATOM 517 N N . GLN A 1 70 ? -27.916 -2.355 -14.007 1.00 86.88 70 GLN A N 1
ATOM 518 C CA . GLN A 1 70 ? -27.918 -3.247 -12.839 1.00 86.88 70 GLN A CA 1
ATOM 519 C C . GLN A 1 70 ? -28.470 -2.544 -11.586 1.00 86.88 70 GLN A C 1
ATOM 521 O O . GLN A 1 70 ? -29.033 -3.198 -10.707 1.00 86.88 70 GLN A O 1
ATOM 526 N N . GLY A 1 71 ? -28.304 -1.219 -11.483 1.00 84.38 71 GLY A N 1
ATOM 527 C CA . GLY A 1 71 ? -28.882 -0.360 -10.444 1.00 84.38 71 GLY A CA 1
ATOM 528 C C . GLY A 1 71 ? -28.300 -0.518 -9.031 1.00 84.38 71 GLY A C 1
ATOM 529 O O . GLY A 1 71 ? -28.233 0.463 -8.292 1.00 84.38 71 GLY A O 1
ATOM 530 N N . MET A 1 72 ? -27.851 -1.714 -8.638 1.00 88.00 72 MET A N 1
ATOM 531 C CA . MET A 1 72 ? -27.317 -1.989 -7.303 1.00 88.00 72 MET A CA 1
ATOM 532 C C . MET A 1 72 ? -26.183 -3.020 -7.322 1.00 88.00 72 MET A C 1
ATOM 534 O O . MET A 1 72 ? -26.264 -4.059 -7.975 1.00 88.00 72 MET A O 1
ATOM 538 N N . ILE A 1 73 ? -25.143 -2.751 -6.528 1.00 90.44 73 ILE A N 1
ATOM 539 C CA . ILE A 1 73 ? -24.048 -3.687 -6.255 1.00 90.44 73 ILE A CA 1
ATOM 540 C C . ILE A 1 73 ? -24.257 -4.257 -4.850 1.00 90.44 73 ILE A C 1
ATOM 542 O O . ILE A 1 73 ? -24.102 -3.547 -3.853 1.00 90.44 73 ILE A O 1
ATOM 546 N N . PHE A 1 74 ? -24.617 -5.536 -4.767 1.00 88.62 74 PHE A N 1
ATOM 547 C CA . PHE A 1 74 ? -24.746 -6.241 -3.493 1.00 88.62 74 PHE A CA 1
ATOM 548 C C . PHE A 1 74 ? -23.370 -6.535 -2.893 1.00 88.62 74 PHE A C 1
ATOM 550 O O . PHE A 1 74 ? -22.410 -6.790 -3.615 1.00 88.62 74 PHE A O 1
ATOM 557 N N . HIS A 1 75 ? -23.279 -6.505 -1.560 1.00 91.31 75 HIS A N 1
ATOM 558 C CA . HIS A 1 75 ? -22.048 -6.804 -0.815 1.00 91.31 75 HIS A CA 1
ATOM 559 C C . HIS A 1 75 ? -20.799 -6.080 -1.368 1.00 91.31 75 HIS A C 1
ATOM 561 O O . HIS A 1 75 ? -19.783 -6.721 -1.641 1.00 91.31 75 HIS A O 1
ATOM 567 N N . PRO A 1 76 ? -20.830 -4.740 -1.516 1.00 91.88 76 PRO A N 1
ATOM 568 C CA . PRO A 1 76 ? -19.790 -4.001 -2.233 1.00 91.88 76 PRO A CA 1
ATOM 569 C C . PRO A 1 76 ? -18.399 -4.172 -1.613 1.00 91.88 76 PRO A C 1
ATOM 571 O O . PRO A 1 76 ? -17.409 -4.160 -2.328 1.00 91.88 76 PRO A O 1
ATOM 574 N N . SER A 1 77 ? -18.292 -4.374 -0.298 1.00 91.38 77 SER A N 1
ATOM 575 C CA . SER A 1 77 ? -16.999 -4.634 0.346 1.00 91.38 77 SER A CA 1
ATOM 576 C C . SER A 1 77 ? -16.406 -5.995 -0.030 1.00 91.38 77 SER A C 1
ATOM 578 O O . SER A 1 77 ? -15.201 -6.075 -0.241 1.00 91.38 77 SER A O 1
ATOM 580 N N . LEU A 1 78 ? -17.235 -7.038 -0.159 1.00 94.69 78 LEU A N 1
ATOM 581 C CA . LEU A 1 78 ? -16.790 -8.356 -0.620 1.00 94.69 78 LEU A CA 1
ATOM 582 C C . LEU A 1 78 ? -16.399 -8.299 -2.099 1.00 94.69 78 LEU A C 1
ATOM 584 O O . LEU A 1 78 ? -15.339 -8.791 -2.475 1.00 94.69 78 LEU A O 1
ATOM 588 N N . GLN A 1 79 ? -17.234 -7.654 -2.923 1.00 95.12 79 GLN A N 1
ATOM 589 C CA . GLN A 1 79 ? -16.933 -7.436 -4.335 1.00 95.12 79 GLN A CA 1
ATOM 590 C C . GLN A 1 79 ? -15.617 -6.679 -4.507 1.00 95.12 79 GLN A C 1
ATOM 592 O O . GLN A 1 79 ? -14.798 -7.080 -5.324 1.00 95.12 79 GLN A O 1
ATOM 597 N N . ALA A 1 80 ? -15.392 -5.631 -3.712 1.00 94.75 80 ALA A N 1
ATOM 598 C CA . ALA A 1 80 ? -14.188 -4.829 -3.823 1.00 94.75 80 ALA A CA 1
ATOM 599 C C . ALA A 1 80 ? -12.928 -5.578 -3.395 1.00 94.75 80 ALA A C 1
ATOM 601 O O . ALA A 1 80 ? -11.913 -5.500 -4.077 1.00 94.75 80 ALA A O 1
ATOM 602 N N . ALA A 1 81 ? -12.992 -6.324 -2.291 1.00 95.31 81 ALA A N 1
ATOM 603 C CA . ALA A 1 81 ? -11.865 -7.131 -1.844 1.00 95.31 81 ALA A CA 1
ATOM 604 C C . ALA A 1 81 ? -11.499 -8.202 -2.888 1.00 95.31 81 ALA A C 1
ATOM 606 O O . ALA A 1 81 ? -10.327 -8.367 -3.202 1.00 95.31 81 ALA A O 1
ATOM 607 N N . ARG A 1 82 ? -12.494 -8.858 -3.501 1.00 96.00 82 ARG A N 1
ATOM 608 C CA . ARG A 1 82 ? -12.276 -9.823 -4.590 1.00 96.00 82 ARG A CA 1
ATOM 609 C C . ARG A 1 82 ? -11.723 -9.173 -5.861 1.00 96.00 82 ARG A C 1
ATOM 611 O O . ARG A 1 82 ? -10.786 -9.702 -6.444 1.00 96.00 82 ARG A O 1
ATOM 618 N N . ASP A 1 83 ? -12.283 -8.042 -6.287 1.00 95.94 83 ASP A N 1
ATOM 619 C CA . ASP A 1 83 ? -11.815 -7.311 -7.472 1.00 95.94 83 ASP A CA 1
ATOM 620 C C . ASP A 1 83 ? -10.355 -6.857 -7.305 1.00 95.94 83 ASP A C 1
ATOM 622 O O . ASP A 1 83 ? -9.563 -6.972 -8.240 1.00 95.94 83 ASP A O 1
ATOM 626 N N . MET A 1 84 ? -9.983 -6.373 -6.113 1.00 94.75 84 MET A N 1
ATOM 627 C CA . MET A 1 84 ? -8.594 -6.024 -5.794 1.00 94.75 84 MET A CA 1
ATOM 628 C C . MET A 1 84 ? -7.690 -7.250 -5.822 1.00 94.75 84 MET A C 1
ATOM 630 O O . MET A 1 84 ? -6.693 -7.226 -6.541 1.00 94.75 84 MET A O 1
ATOM 634 N N . TRP A 1 85 ? -8.101 -8.327 -5.149 1.00 96.12 85 TRP A N 1
ATOM 635 C CA . TRP A 1 85 ? -7.354 -9.579 -5.117 1.00 96.12 85 TRP A CA 1
ATOM 636 C C . TRP A 1 85 ? -7.083 -10.115 -6.526 1.00 96.12 85 TRP A C 1
ATOM 638 O O . TRP A 1 85 ? -5.952 -10.460 -6.839 1.00 96.12 85 TRP A O 1
ATOM 648 N N . ILE A 1 86 ? -8.079 -10.122 -7.423 1.00 96.31 86 ILE A N 1
ATOM 649 C CA . ILE A 1 86 ? -7.907 -10.585 -8.814 1.00 96.31 86 ILE A CA 1
ATOM 650 C C . ILE A 1 86 ? -6.876 -9.726 -9.556 1.00 96.31 86 ILE A C 1
ATOM 652 O O . ILE A 1 86 ? -6.006 -10.241 -10.263 1.00 96.31 86 ILE A O 1
ATOM 656 N N . VAL A 1 87 ? -6.974 -8.402 -9.418 1.00 94.25 87 VAL A N 1
ATOM 657 C CA . VAL A 1 87 ? -6.050 -7.475 -10.079 1.00 94.25 87 VAL A CA 1
ATOM 658 C C . VAL A 1 87 ? -4.627 -7.651 -9.554 1.00 94.25 87 VAL A C 1
ATOM 660 O O . VAL A 1 87 ? -3.684 -7.617 -10.352 1.00 94.25 87 VAL A O 1
ATOM 663 N N . ASP A 1 88 ? -4.466 -7.828 -8.246 1.00 93.75 88 ASP A N 1
ATOM 664 C CA . ASP A 1 88 ? -3.164 -8.001 -7.614 1.00 93.75 88 ASP A CA 1
ATOM 665 C C . ASP A 1 88 ? -2.566 -9.372 -7.921 1.00 93.75 88 ASP A C 1
ATOM 667 O O . ASP A 1 88 ? -1.415 -9.423 -8.349 1.00 93.75 88 ASP A O 1
ATOM 671 N N . ASP A 1 89 ? -3.351 -10.448 -7.866 1.00 95.12 89 ASP A N 1
ATOM 672 C CA . ASP A 1 89 ? -2.924 -11.809 -8.202 1.00 95.12 89 ASP A CA 1
ATOM 673 C C . ASP A 1 89 ? -2.337 -11.880 -9.618 1.00 95.12 89 ASP A C 1
ATOM 675 O O . ASP A 1 89 ? -1.190 -12.292 -9.823 1.00 95.12 89 ASP A O 1
ATOM 679 N N . VAL A 1 90 ? -3.082 -11.380 -10.608 1.00 94.31 90 VAL A N 1
ATOM 680 C CA . VAL A 1 90 ? -2.656 -11.400 -12.013 1.00 94.31 90 VAL A CA 1
ATOM 681 C C . VAL A 1 90 ? -1.416 -10.526 -12.222 1.00 94.31 90 VAL A C 1
ATOM 683 O O . VAL A 1 90 ? -0.503 -10.910 -12.956 1.00 94.31 90 VAL A O 1
ATOM 686 N N . ARG A 1 91 ? -1.315 -9.371 -11.555 1.00 91.31 91 ARG A N 1
ATOM 687 C CA . ARG A 1 91 ? -0.122 -8.510 -11.641 1.00 91.31 91 ARG A CA 1
ATOM 688 C C . ARG A 1 91 ? 1.096 -9.127 -10.964 1.00 91.31 91 ARG A C 1
ATOM 690 O O . ARG A 1 91 ? 2.186 -9.068 -11.529 1.00 91.31 91 ARG A O 1
ATOM 697 N N . MET A 1 92 ? 0.935 -9.721 -9.787 1.00 92.19 92 MET A N 1
ATOM 698 C CA . MET A 1 92 ? 2.012 -10.406 -9.074 1.00 92.19 92 MET A CA 1
ATOM 699 C C . MET A 1 92 ? 2.539 -11.579 -9.896 1.00 92.19 92 MET A C 1
ATOM 701 O O . MET A 1 92 ? 3.748 -11.718 -10.063 1.00 92.19 92 MET A O 1
ATOM 705 N N . LYS A 1 93 ? 1.649 -12.353 -10.519 1.00 92.69 93 LYS A N 1
ATOM 706 C CA . LYS A 1 93 ? 2.015 -13.440 -11.435 1.00 92.69 93 LYS A CA 1
ATOM 707 C C . LYS A 1 93 ? 2.702 -12.943 -12.703 1.00 92.69 93 LYS A C 1
ATOM 709 O O . LYS A 1 93 ? 3.685 -13.545 -13.136 1.00 92.69 93 LYS A O 1
ATOM 714 N N . GLN A 1 94 ? 2.261 -11.810 -13.257 1.00 90.50 94 GLN A N 1
ATOM 715 C CA . GLN A 1 94 ? 2.962 -11.152 -14.361 1.00 90.50 94 GLN A CA 1
ATOM 716 C C . GLN A 1 94 ? 4.396 -10.774 -13.961 1.00 90.50 94 GLN A C 1
ATOM 718 O O . GLN A 1 94 ? 5.325 -11.014 -14.726 1.00 90.50 94 GLN A O 1
ATOM 723 N N . LEU A 1 95 ? 4.593 -10.199 -12.771 1.00 88.31 95 LEU A N 1
ATOM 724 C CA . LEU A 1 95 ? 5.916 -9.845 -12.248 1.00 88.31 95 LEU A CA 1
ATOM 725 C C . LEU A 1 95 ? 6.783 -11.095 -12.017 1.00 88.31 95 LEU A C 1
ATOM 727 O O . LEU A 1 95 ? 7.934 -11.135 -12.465 1.00 88.31 95 LEU A O 1
ATOM 731 N N . ALA A 1 96 ? 6.207 -12.145 -11.427 1.00 89.12 96 ALA A N 1
ATOM 732 C CA . ALA A 1 96 ? 6.877 -13.416 -11.170 1.00 89.12 96 ALA A CA 1
ATOM 733 C C . ALA A 1 96 ? 7.353 -14.101 -12.462 1.00 89.12 96 ALA A C 1
ATOM 735 O O . ALA A 1 96 ? 8.466 -14.626 -12.501 1.00 89.12 96 ALA A O 1
ATOM 736 N N . ARG A 1 97 ? 6.581 -14.015 -13.559 1.00 86.69 97 ARG A N 1
ATOM 737 C CA . ARG A 1 97 ? 6.986 -14.498 -14.897 1.00 86.69 97 ARG A CA 1
ATOM 738 C C . ARG A 1 97 ? 8.328 -13.921 -15.358 1.00 86.69 97 ARG A C 1
ATOM 740 O O . ARG A 1 97 ? 9.062 -14.571 -16.099 1.00 86.69 97 ARG A O 1
ATOM 747 N N . TYR A 1 98 ? 8.645 -12.701 -14.932 1.00 82.50 98 TYR A N 1
ATOM 748 C CA . TYR A 1 98 ? 9.882 -12.000 -15.270 1.00 82.50 98 TYR A CA 1
ATOM 749 C C . TYR A 1 98 ? 10.936 -12.040 -14.155 1.00 82.50 98 TYR A C 1
ATOM 751 O O . TYR A 1 98 ? 11.918 -11.301 -14.223 1.00 82.50 98 TYR A O 1
ATOM 759 N N . GLY A 1 99 ? 10.754 -12.907 -13.154 1.00 81.38 99 GLY A N 1
ATOM 760 C CA . GLY A 1 99 ? 11.691 -13.098 -12.046 1.00 81.38 99 GLY A CA 1
ATOM 761 C C . GLY A 1 99 ? 11.588 -12.049 -10.937 1.00 81.38 99 GLY A C 1
ATOM 762 O O . GLY A 1 99 ? 12.468 -11.993 -10.084 1.00 81.38 99 GLY A O 1
ATOM 763 N N . ILE A 1 100 ? 10.541 -11.216 -10.934 1.00 83.62 100 ILE A N 1
ATOM 764 C CA . ILE A 1 100 ? 10.281 -10.243 -9.868 1.00 83.62 100 ILE A CA 1
ATOM 765 C C . ILE A 1 100 ? 9.302 -10.887 -8.883 1.00 83.62 100 ILE A C 1
ATOM 767 O O . ILE A 1 100 ? 8.090 -10.839 -9.083 1.00 83.62 100 ILE A O 1
ATOM 771 N N . VAL A 1 101 ? 9.838 -11.520 -7.839 1.00 81.75 101 VAL A N 1
ATOM 772 C CA . VAL A 1 101 ? 9.045 -12.174 -6.786 1.00 81.75 101 VAL A CA 1
ATOM 773 C C . VAL A 1 101 ? 8.939 -11.251 -5.576 1.00 81.75 101 VAL A C 1
ATOM 775 O O . VAL A 1 101 ? 9.933 -10.694 -5.113 1.00 81.75 101 VAL A O 1
ATOM 778 N N . LEU A 1 102 ? 7.719 -11.080 -5.072 1.00 81.44 102 LEU A N 1
ATOM 779 C CA . LEU A 1 102 ? 7.392 -10.197 -3.954 1.00 81.44 102 LEU A CA 1
ATOM 780 C C . LEU A 1 102 ? 7.034 -11.038 -2.720 1.00 81.44 102 LEU A C 1
ATOM 782 O O . LEU A 1 102 ? 5.886 -11.030 -2.286 1.00 81.44 102 LEU A O 1
ATOM 786 N N . GLU A 1 103 ? 8.008 -11.762 -2.156 1.00 77.75 103 GLU A N 1
ATOM 787 C CA . GLU A 1 103 ? 7.788 -12.778 -1.101 1.00 77.75 103 GLU A CA 1
ATOM 788 C C . GLU A 1 103 ? 6.930 -12.268 0.073 1.00 77.75 103 GLU A C 1
ATOM 790 O O . GLU A 1 103 ? 5.977 -12.918 0.501 1.00 77.75 103 GLU A O 1
ATOM 795 N N . GLY A 1 104 ? 7.225 -11.063 0.577 1.00 78.62 104 GLY A N 1
ATOM 796 C CA . GLY A 1 104 ? 6.475 -10.470 1.688 1.00 78.62 104 GLY A CA 1
ATOM 797 C C . GLY A 1 104 ? 5.029 -10.103 1.336 1.00 78.62 104 GLY A C 1
ATOM 798 O O . GLY A 1 104 ? 4.165 -10.136 2.210 1.00 78.62 104 GLY A O 1
ATOM 799 N N . LEU A 1 105 ? 4.754 -9.767 0.073 1.00 85.69 105 LEU A N 1
ATOM 800 C CA . LEU A 1 105 ? 3.399 -9.473 -0.393 1.00 85.69 105 LEU A CA 1
ATOM 801 C C . LEU A 1 105 ? 2.630 -10.751 -0.709 1.00 85.69 105 LEU A C 1
ATOM 803 O O . LEU A 1 105 ? 1.441 -10.796 -0.437 1.00 85.69 105 LEU A O 1
ATOM 807 N N . GLU A 1 106 ? 3.294 -11.798 -1.197 1.00 87.81 106 GLU A N 1
ATOM 808 C CA . GLU A 1 106 ? 2.669 -13.094 -1.488 1.00 87.81 106 GLU A CA 1
ATOM 809 C C . GLU A 1 106 ? 2.065 -13.726 -0.230 1.00 87.81 106 GLU A C 1
ATOM 811 O O . GLU A 1 106 ? 0.930 -14.197 -0.246 1.00 87.81 106 GLU A O 1
ATOM 816 N N . PHE A 1 107 ? 2.759 -13.622 0.905 1.00 88.69 107 PHE A N 1
ATOM 817 C CA . PHE A 1 107 ? 2.213 -14.055 2.191 1.00 88.69 107 PHE A CA 1
ATOM 818 C C . PHE A 1 107 ? 0.967 -13.260 2.626 1.00 88.69 107 PHE A C 1
ATOM 820 O O . PHE A 1 107 ? 0.030 -13.830 3.190 1.00 88.69 107 PHE A O 1
ATOM 827 N N . LEU A 1 108 ? 0.941 -11.943 2.395 1.00 90.44 108 LEU A N 1
ATOM 828 C CA . LEU A 1 108 ? -0.225 -11.108 2.715 1.00 90.44 108 LEU A CA 1
ATOM 829 C C . LEU A 1 108 ? -1.388 -11.377 1.750 1.00 90.44 108 LEU A C 1
ATOM 831 O O . LEU A 1 108 ? -2.534 -11.433 2.186 1.00 90.44 108 LEU A O 1
ATOM 835 N N . HIS A 1 109 ? -1.081 -11.591 0.472 1.00 93.69 109 HIS A N 1
ATOM 836 C CA . HIS A 1 109 ? -2.026 -11.926 -0.594 1.00 93.69 109 HIS A CA 1
ATOM 837 C C . HIS A 1 109 ? -2.721 -13.265 -0.334 1.00 93.69 109 HIS A C 1
ATOM 839 O O . HIS A 1 109 ? -3.936 -13.396 -0.487 1.00 93.69 109 HIS A O 1
ATOM 845 N N . GLN A 1 110 ? -1.974 -14.254 0.163 1.00 93.06 110 GLN A N 1
ATOM 846 C CA . GLN A 1 110 ? -2.538 -15.546 0.545 1.00 93.06 110 GLN A CA 1
ATOM 847 C C . GLN A 1 110 ? -3.440 -15.448 1.786 1.00 93.06 110 GLN A C 1
ATOM 849 O O . GLN A 1 110 ? -4.497 -16.075 1.825 1.00 93.06 110 GLN A O 1
ATOM 854 N N . GLN A 1 111 ? -3.079 -14.632 2.783 1.00 93.44 111 GLN A N 1
ATOM 855 C CA . GLN A 1 111 ? -3.965 -14.357 3.925 1.00 93.44 111 GLN A CA 1
ATOM 856 C C . GLN A 1 111 ? -5.246 -13.638 3.497 1.00 93.44 111 GLN A C 1
ATOM 858 O O . GLN A 1 111 ? -6.328 -13.965 3.981 1.00 93.44 111 GLN A O 1
ATOM 863 N N . ALA A 1 112 ? -5.142 -12.683 2.572 1.00 95.50 112 ALA A N 1
ATOM 864 C CA . ALA A 1 112 ? -6.303 -11.997 2.022 1.00 95.50 112 ALA A CA 1
ATOM 865 C C . ALA A 1 112 ? -7.220 -12.965 1.262 1.00 95.50 112 ALA A C 1
ATOM 867 O O . ALA A 1 112 ? -8.440 -12.896 1.416 1.00 95.50 112 ALA A O 1
ATOM 868 N N . HIS A 1 113 ? -6.643 -13.913 0.515 1.00 95.75 113 HIS A N 1
ATOM 869 C CA . HIS A 1 113 ? -7.388 -14.980 -0.151 1.00 95.75 113 HIS A CA 1
ATOM 870 C C . HIS A 1 113 ? -8.180 -15.836 0.848 1.00 95.75 113 HIS A C 1
ATOM 872 O O . HIS A 1 113 ? -9.373 -16.082 0.656 1.00 95.75 113 HIS A O 1
ATOM 878 N N . GLU A 1 114 ? -7.533 -16.263 1.935 1.00 96.25 114 GLU A N 1
ATOM 879 C CA . GLU A 1 114 ? -8.169 -17.077 2.969 1.00 96.25 114 GLU A CA 1
ATOM 880 C C . GLU A 1 114 ? -9.277 -16.306 3.700 1.00 96.25 114 GLU A C 1
ATOM 882 O O . GLU A 1 114 ? -10.382 -16.829 3.862 1.00 96.25 114 GLU A O 1
ATOM 887 N N . ALA A 1 115 ? -9.041 -15.038 4.045 1.00 95.88 115 ALA A N 1
ATOM 888 C CA . ALA A 1 115 ? -10.063 -14.166 4.617 1.00 95.88 115 ALA A CA 1
ATOM 889 C C . ALA A 1 115 ? -11.249 -13.959 3.651 1.00 95.88 115 ALA A C 1
ATOM 891 O O . ALA A 1 115 ? -12.404 -14.015 4.069 1.00 95.88 115 ALA A O 1
ATOM 892 N N . LEU A 1 116 ? -11.007 -13.794 2.345 1.00 96.50 116 LEU A N 1
ATOM 893 C CA . LEU A 1 116 ? -12.076 -13.716 1.340 1.00 96.50 116 LEU A CA 1
ATOM 894 C C . LEU A 1 116 ? -12.926 -14.986 1.296 1.00 96.50 116 LEU A C 1
ATOM 896 O O . LEU A 1 116 ? -14.155 -14.897 1.256 1.00 96.50 116 LEU A O 1
ATOM 900 N N . ARG A 1 117 ? -12.288 -16.158 1.333 1.00 96.44 117 ARG A N 1
ATOM 901 C CA . ARG A 1 117 ? -12.988 -17.444 1.335 1.00 96.44 117 ARG A CA 1
ATOM 902 C C . ARG A 1 117 ? -13.834 -17.610 2.596 1.00 96.44 117 ARG A C 1
ATOM 904 O O . ARG A 1 117 ? -15.024 -17.898 2.504 1.00 96.44 117 ARG A O 1
ATOM 911 N N . GLN A 1 118 ? -13.259 -17.326 3.765 1.00 96.44 118 GLN A N 1
ATOM 912 C CA . GLN A 1 118 ? -13.985 -17.368 5.036 1.00 96.44 118 GLN A CA 1
ATOM 913 C C . GLN A 1 118 ? -15.158 -16.379 5.045 1.00 96.44 118 GLN A C 1
ATOM 915 O O . GLN A 1 118 ? -16.244 -16.717 5.508 1.00 96.44 118 GLN A O 1
ATOM 920 N N . ALA A 1 119 ? -14.992 -15.182 4.481 1.00 96.25 119 ALA A N 1
ATOM 921 C CA . ALA A 1 119 ? -16.086 -14.233 4.320 1.00 96.25 119 ALA A CA 1
ATOM 922 C C . ALA A 1 119 ? -17.231 -14.791 3.457 1.00 96.25 119 ALA A C 1
ATOM 924 O O . ALA A 1 119 ? -18.395 -14.654 3.837 1.00 96.25 119 ALA A O 1
ATOM 925 N N . GLN A 1 120 ? -16.923 -15.417 2.318 1.00 95.25 120 GLN A N 1
ATOM 926 C CA . GLN A 1 120 ? -17.928 -16.032 1.442 1.00 95.25 120 GLN A CA 1
ATOM 927 C C . GLN A 1 120 ? -18.677 -17.167 2.152 1.00 95.25 120 GLN A C 1
ATOM 929 O O . GLN A 1 120 ? -19.909 -17.179 2.146 1.00 95.25 120 GLN A O 1
ATOM 934 N N . ASP A 1 121 ? -17.953 -18.053 2.840 1.00 96.62 121 ASP A N 1
ATOM 935 C CA . ASP A 1 121 ? -18.537 -19.168 3.593 1.00 96.62 121 ASP A CA 1
ATOM 936 C C . ASP A 1 121 ? -19.467 -18.668 4.713 1.00 96.62 121 ASP A C 1
ATOM 938 O O . ASP A 1 121 ? -20.576 -19.171 4.905 1.00 96.62 121 ASP A O 1
ATOM 942 N N . ARG A 1 122 ? -19.052 -17.630 5.448 1.00 96.00 122 ARG A N 1
ATOM 943 C CA . ARG A 1 122 ? -19.847 -17.014 6.525 1.00 96.00 122 ARG A CA 1
ATOM 944 C C . ARG A 1 122 ? -21.096 -16.325 5.990 1.00 96.00 122 ARG A C 1
ATOM 946 O O . ARG A 1 122 ? -22.159 -16.453 6.592 1.00 96.00 122 ARG A O 1
ATOM 953 N N . LEU A 1 123 ? -20.985 -15.650 4.843 1.00 95.69 123 LEU A N 1
ATOM 954 C CA . LEU A 1 123 ? -22.128 -15.039 4.166 1.00 95.69 123 LEU A CA 1
ATOM 955 C C . LEU A 1 123 ? -23.153 -16.095 3.740 1.00 95.69 123 LEU A C 1
ATOM 957 O O . LEU A 1 123 ? -24.347 -15.898 3.959 1.00 95.69 123 LEU A O 1
ATOM 961 N N . HIS A 1 124 ? -22.690 -17.215 3.180 1.00 95.44 124 HIS A N 1
ATOM 962 C CA . HIS A 1 124 ? -23.547 -18.334 2.791 1.00 95.44 124 HIS A CA 1
ATOM 963 C C . HIS A 1 124 ? -24.257 -18.967 4.001 1.00 95.44 124 HIS A C 1
ATOM 965 O O . HIS A 1 124 ? -25.416 -19.361 3.909 1.00 95.44 124 HIS A O 1
ATOM 971 N N . ASN A 1 125 ? -23.590 -19.003 5.157 1.00 96.56 125 ASN A N 1
ATOM 972 C CA . ASN A 1 125 ? -24.141 -19.519 6.414 1.00 96.56 125 ASN A CA 1
ATOM 973 C C . ASN A 1 125 ? -24.941 -18.480 7.228 1.00 96.56 125 ASN A C 1
ATOM 975 O O . ASN A 1 125 ? -25.293 -18.754 8.374 1.00 96.56 125 ASN A O 1
ATOM 979 N N . TYR A 1 126 ? -25.226 -17.298 6.668 1.00 95.31 126 TYR A N 1
ATOM 980 C CA . TYR A 1 126 ? -25.933 -16.193 7.335 1.00 95.31 126 TYR A CA 1
ATOM 981 C C . TYR A 1 126 ? -25.250 -15.658 8.617 1.00 95.31 126 TYR A C 1
ATOM 983 O O . TYR A 1 126 ? -25.876 -14.963 9.420 1.00 95.31 126 TYR A O 1
ATOM 991 N N . ASP A 1 127 ? -23.952 -15.922 8.801 1.00 94.44 127 ASP A N 1
ATOM 992 C CA . ASP A 1 127 ? -23.133 -15.374 9.887 1.00 94.44 127 ASP A CA 1
ATOM 993 C C . ASP A 1 127 ? -22.581 -14.000 9.481 1.00 94.44 127 ASP A C 1
ATOM 995 O O . ASP A 1 127 ? -21.457 -13.853 8.991 1.00 94.44 127 ASP A O 1
ATOM 999 N N . TYR A 1 128 ? -23.407 -12.967 9.660 1.00 90.62 128 TYR A N 1
ATOM 1000 C CA . TYR A 1 128 ? -23.064 -11.604 9.253 1.00 90.62 128 TYR A CA 1
ATOM 1001 C C . TYR A 1 128 ? -21.916 -10.995 10.066 1.00 90.62 128 TYR A C 1
ATOM 1003 O O . TYR A 1 128 ? -21.146 -10.203 9.521 1.00 90.62 128 TYR A O 1
ATOM 1011 N N . SER A 1 129 ? -21.778 -11.358 11.343 1.00 88.62 129 SER A N 1
ATOM 1012 C CA . SER A 1 129 ? -20.690 -10.868 12.196 1.00 88.62 129 SER A CA 1
ATOM 1013 C C . SER A 1 129 ? -19.345 -11.396 11.701 1.00 88.62 129 SER A C 1
ATOM 1015 O O . SER A 1 129 ? -18.444 -10.600 11.429 1.00 88.62 129 SER A O 1
ATOM 1017 N N . GLY A 1 130 ? -19.242 -12.713 11.482 1.00 90.25 130 GLY A N 1
ATOM 1018 C CA . GLY A 1 130 ? -18.050 -13.331 10.903 1.00 90.25 130 GLY A CA 1
ATOM 1019 C C . GLY A 1 130 ? -17.763 -12.829 9.486 1.00 90.25 130 GLY A C 1
ATOM 1020 O O . GLY A 1 130 ? -16.623 -12.493 9.167 1.00 90.25 130 GLY A O 1
ATOM 1021 N N . TYR A 1 131 ? -18.802 -12.680 8.656 1.00 93.62 131 TYR A N 1
ATOM 1022 C CA . TYR A 1 131 ? -18.684 -12.090 7.320 1.00 93.62 131 TYR A CA 1
ATOM 1023 C C . TYR A 1 131 ? -18.038 -10.697 7.360 1.00 93.62 131 TYR A C 1
ATOM 1025 O O . TYR A 1 131 ? -17.075 -10.444 6.634 1.00 93.62 131 TYR A O 1
ATOM 1033 N N . PHE A 1 132 ? -18.522 -9.784 8.212 1.00 90.06 132 PHE A N 1
ATOM 1034 C CA . PHE A 1 132 ? -17.965 -8.432 8.280 1.00 90.06 132 PHE A CA 1
ATOM 1035 C C . PHE A 1 132 ? -16.522 -8.412 8.781 1.00 90.06 132 PHE A C 1
ATOM 1037 O O . PHE A 1 132 ? -15.746 -7.591 8.288 1.00 90.06 132 PHE A O 1
ATOM 1044 N N . THR A 1 133 ? -16.153 -9.292 9.714 1.00 90.25 133 THR A N 1
ATOM 1045 C CA . THR A 1 133 ? -14.771 -9.411 10.194 1.00 90.25 133 THR A CA 1
ATOM 1046 C C . THR A 1 133 ? -13.828 -9.803 9.062 1.00 90.25 133 THR A C 1
ATOM 1048 O O . THR A 1 133 ? -12.892 -9.059 8.763 1.00 90.25 133 THR A O 1
ATOM 1051 N N . HIS A 1 134 ? -14.127 -10.889 8.351 1.00 94.06 134 HIS A N 1
ATOM 1052 C CA . HIS A 1 134 ? -13.232 -11.397 7.312 1.00 94.06 134 HIS A CA 1
ATOM 1053 C C . HIS A 1 134 ? -13.220 -10.544 6.036 1.00 94.06 134 HIS A C 1
ATOM 1055 O O . HIS A 1 134 ? -12.165 -10.359 5.435 1.00 94.06 134 HIS A O 1
ATOM 1061 N N . VAL A 1 135 ? -14.344 -9.925 5.644 1.00 94.38 135 VAL A N 1
ATOM 1062 C CA . VAL A 1 135 ? -14.341 -8.975 4.512 1.00 94.38 135 VAL A CA 1
ATOM 1063 C C . VAL A 1 135 ? -13.474 -7.756 4.809 1.00 94.38 135 VAL A C 1
ATOM 1065 O O . VAL A 1 135 ? -12.783 -7.258 3.921 1.00 94.38 135 VAL A O 1
ATOM 1068 N N . ARG A 1 136 ? -13.515 -7.239 6.042 1.00 90.88 136 ARG A N 1
ATOM 1069 C CA . ARG A 1 136 ? -12.696 -6.084 6.438 1.00 90.88 136 ARG A CA 1
ATOM 1070 C C . ARG A 1 136 ? -11.220 -6.436 6.514 1.00 90.88 136 ARG A C 1
ATOM 1072 O O . ARG A 1 136 ? -10.400 -5.607 6.132 1.00 90.88 136 ARG A O 1
ATOM 1079 N N . GLU A 1 137 ? -10.903 -7.634 6.991 1.00 91.56 137 GLU A N 1
ATOM 1080 C CA . GLU A 1 137 ? -9.547 -8.175 6.996 1.00 91.56 137 GLU A CA 1
ATOM 1081 C C . GLU A 1 137 ? -8.997 -8.284 5.570 1.00 91.56 137 GLU A C 1
ATOM 1083 O O . GLU A 1 137 ? -7.991 -7.645 5.263 1.00 91.56 137 GLU A O 1
ATOM 1088 N N . ALA A 1 138 ? -9.712 -8.978 4.679 1.00 94.38 138 ALA A N 1
ATOM 1089 C CA . ALA A 1 138 ? -9.346 -9.108 3.272 1.00 94.38 138 ALA A CA 1
ATOM 1090 C C . ALA A 1 138 ? -9.156 -7.746 2.593 1.00 94.38 138 ALA A C 1
ATOM 1092 O O . ALA A 1 138 ? -8.097 -7.463 2.038 1.00 94.38 138 ALA A O 1
ATOM 1093 N N . LEU A 1 139 ? -10.153 -6.860 2.691 1.00 91.94 139 LEU A N 1
ATOM 1094 C CA . LEU A 1 139 ? -10.080 -5.531 2.090 1.00 91.94 139 LEU A CA 1
ATOM 1095 C C . LEU A 1 139 ? -8.927 -4.703 2.675 1.00 91.94 139 LEU A C 1
ATOM 1097 O O . LEU A 1 139 ? -8.291 -3.951 1.948 1.00 91.94 139 LEU A O 1
ATOM 1101 N N . GLY A 1 140 ? -8.652 -4.820 3.976 1.00 89.00 140 GLY A N 1
ATOM 1102 C CA . GLY A 1 140 ? -7.552 -4.119 4.636 1.00 89.00 140 GLY A CA 1
ATOM 1103 C C . GLY A 1 140 ? -6.172 -4.588 4.167 1.00 89.00 140 GLY A C 1
ATOM 1104 O O . GLY A 1 140 ? -5.275 -3.757 4.000 1.00 89.00 140 GLY A O 1
ATOM 1105 N N . LEU A 1 141 ? -6.014 -5.894 3.930 1.00 91.50 141 LEU A N 1
ATOM 1106 C CA . LEU A 1 141 ? -4.804 -6.487 3.361 1.00 91.50 141 LEU A CA 1
ATOM 1107 C C . LEU A 1 141 ? -4.622 -6.057 1.899 1.00 91.50 141 LEU A C 1
ATOM 1109 O O . LEU A 1 141 ? -3.602 -5.451 1.576 1.00 91.50 141 LEU A O 1
ATOM 1113 N N . GLU A 1 142 ? -5.634 -6.240 1.051 1.00 92.00 142 GLU A N 1
ATOM 1114 C CA . GLU A 1 142 ? -5.599 -5.858 -0.371 1.00 92.00 142 GLU A CA 1
ATOM 1115 C C . GLU A 1 142 ? -5.379 -4.354 -0.571 1.00 92.00 142 GLU A C 1
ATOM 1117 O O . GLU A 1 142 ? -4.544 -3.916 -1.363 1.00 92.00 142 GLU A O 1
ATOM 1122 N N . ALA A 1 143 ? -6.045 -3.517 0.231 1.00 88.56 143 ALA A N 1
ATOM 1123 C CA . ALA A 1 143 ? -5.846 -2.071 0.210 1.00 88.56 143 ALA A CA 1
ATOM 1124 C C . ALA A 1 143 ? -4.400 -1.659 0.516 1.00 88.56 143 ALA A C 1
ATOM 1126 O O . ALA A 1 143 ? -4.002 -0.531 0.201 1.00 88.56 143 ALA A O 1
ATOM 1127 N N . ARG A 1 144 ? -3.618 -2.531 1.158 1.00 84.38 144 ARG A N 1
ATOM 1128 C CA . ARG A 1 144 ? -2.196 -2.337 1.442 1.00 84.38 144 ARG A CA 1
ATOM 1129 C C . ARG A 1 144 ? -1.294 -2.948 0.371 1.00 84.38 144 ARG A C 1
ATOM 1131 O O . ARG A 1 144 ? -0.279 -2.327 0.078 1.00 84.38 144 ARG A O 1
ATOM 1138 N N . ILE A 1 145 ? -1.661 -4.096 -0.193 1.00 89.06 145 ILE A N 1
ATOM 1139 C CA . ILE A 1 145 ? -0.890 -4.817 -1.217 1.00 89.06 145 ILE A CA 1
ATOM 1140 C C . ILE A 1 145 ? -0.923 -4.063 -2.555 1.00 89.06 145 ILE A C 1
ATOM 1142 O O . ILE A 1 145 ? 0.131 -3.812 -3.145 1.00 89.06 145 ILE A O 1
ATOM 1146 N N . TYR A 1 146 ? -2.099 -3.594 -2.980 1.00 89.38 146 TYR A N 1
ATOM 1147 C CA . TYR A 1 146 ? -2.305 -2.979 -4.294 1.00 89.38 146 TYR A CA 1
ATOM 1148 C C . TYR A 1 146 ? -1.328 -1.838 -4.639 1.00 89.38 146 TYR A C 1
ATOM 1150 O O . TYR A 1 146 ? -0.747 -1.840 -5.736 1.00 89.38 146 TYR A O 1
ATOM 1158 N N . PRO A 1 147 ? -1.093 -0.837 -3.758 1.00 86.06 147 PRO A N 1
ATOM 1159 C CA . PRO A 1 147 ? -0.130 0.225 -4.042 1.00 86.06 147 PRO A CA 1
ATOM 1160 C C . PRO A 1 147 ? 1.300 -0.289 -4.249 1.00 86.06 147 PRO A C 1
ATOM 1162 O O . PRO A 1 147 ? 2.019 0.267 -5.084 1.00 86.06 147 PRO A O 1
ATOM 1165 N N . ASP A 1 148 ? 1.700 -1.341 -3.536 1.00 85.06 148 ASP A N 1
ATOM 1166 C CA . ASP A 1 148 ? 3.054 -1.901 -3.574 1.00 85.06 148 ASP A CA 1
ATOM 1167 C C . ASP A 1 148 ? 3.265 -2.770 -4.826 1.00 85.06 148 ASP A C 1
ATOM 1169 O O . ASP A 1 148 ? 4.268 -2.617 -5.531 1.00 85.06 148 ASP A O 1
ATOM 1173 N N . VAL A 1 149 ? 2.277 -3.591 -5.200 1.00 87.56 149 VAL A N 1
ATOM 1174 C CA . VAL A 1 149 ? 2.289 -4.344 -6.470 1.00 87.56 149 VAL A CA 1
ATOM 1175 C C . VAL A 1 149 ? 2.334 -3.379 -7.659 1.00 87.56 149 VAL A C 1
ATOM 1177 O O . VAL A 1 149 ? 3.161 -3.507 -8.569 1.00 87.56 149 VAL A O 1
ATOM 1180 N N . ARG A 1 150 ? 1.486 -2.342 -7.642 1.00 85.19 150 ARG A N 1
ATOM 1181 C CA . ARG A 1 150 ? 1.443 -1.329 -8.704 1.00 85.19 150 ARG A CA 1
ATOM 1182 C C . ARG A 1 150 ? 2.718 -0.487 -8.766 1.00 85.19 150 ARG A C 1
ATOM 1184 O O . ARG A 1 150 ? 3.143 -0.128 -9.868 1.00 85.19 150 ARG A O 1
ATOM 1191 N N . SER A 1 151 ? 3.295 -0.106 -7.626 1.00 83.00 151 SER A N 1
ATOM 1192 C CA . SER A 1 151 ? 4.526 0.691 -7.606 1.00 83.00 151 SER A CA 1
ATOM 1193 C C . SER A 1 151 ? 5.695 -0.107 -8.169 1.00 83.00 151 SER A C 1
ATOM 1195 O O . SER A 1 151 ? 6.371 0.408 -9.053 1.00 83.00 151 SER A O 1
ATOM 1197 N N . THR A 1 152 ? 5.823 -1.388 -7.816 1.00 84.50 152 THR A N 1
ATOM 1198 C CA . THR A 1 152 ? 6.841 -2.299 -8.365 1.00 84.50 152 THR A CA 1
ATOM 1199 C C . THR A 1 152 ? 6.763 -2.391 -9.894 1.00 84.50 152 THR A C 1
ATOM 1201 O O . THR A 1 152 ? 7.768 -2.237 -10.600 1.00 84.50 152 THR A O 1
ATOM 1204 N N . ALA A 1 153 ? 5.556 -2.571 -10.442 1.00 80.31 153 ALA A N 1
ATOM 1205 C CA . ALA A 1 153 ? 5.350 -2.590 -11.890 1.00 80.31 153 ALA A CA 1
ATOM 1206 C C . ALA A 1 153 ? 5.732 -1.248 -12.551 1.00 80.31 153 ALA A C 1
ATOM 1208 O O . ALA A 1 153 ? 6.399 -1.221 -13.588 1.00 80.31 153 ALA A O 1
ATOM 1209 N N . ASN A 1 154 ? 5.363 -0.118 -11.941 1.00 81.56 154 ASN A N 1
ATOM 1210 C CA . ASN A 1 154 ? 5.708 1.210 -12.457 1.00 81.56 154 ASN A CA 1
ATOM 1211 C C . ASN A 1 154 ? 7.202 1.532 -12.341 1.00 81.56 154 ASN A C 1
ATOM 1213 O O . ASN A 1 154 ? 7.758 2.165 -13.238 1.00 81.56 154 ASN A O 1
ATOM 1217 N N . ASP A 1 155 ? 7.859 1.113 -11.266 1.00 81.31 155 ASP A N 1
ATOM 1218 C CA . ASP A 1 155 ? 9.287 1.339 -11.042 1.00 81.31 155 ASP A CA 1
ATOM 1219 C C . ASP A 1 155 ? 10.122 0.604 -12.086 1.00 81.31 155 ASP A C 1
ATOM 1221 O O . ASP A 1 155 ? 11.092 1.151 -12.611 1.00 81.31 155 ASP A O 1
ATOM 1225 N N . THR A 1 156 ? 9.648 -0.563 -12.517 1.00 78.38 156 THR A N 1
ATOM 1226 C CA . THR A 1 156 ? 10.216 -1.302 -13.643 1.00 78.38 156 THR A CA 1
ATOM 1227 C C . THR A 1 156 ? 10.174 -0.487 -14.950 1.00 78.38 156 THR A C 1
ATOM 1229 O O . THR A 1 156 ? 11.154 -0.445 -15.696 1.00 78.38 156 THR A O 1
ATOM 1232 N N . VAL A 1 157 ? 9.081 0.242 -15.217 1.00 79.06 157 VAL A N 1
ATOM 1233 C CA . VAL A 1 157 ? 8.972 1.150 -16.379 1.00 79.06 157 VAL A CA 1
ATOM 1234 C C . VAL A 1 157 ? 9.842 2.400 -16.207 1.00 79.06 157 VAL A C 1
ATOM 1236 O O . VAL A 1 157 ? 10.500 2.836 -17.153 1.00 79.06 157 VAL A O 1
ATOM 1239 N N . ARG A 1 158 ? 9.885 2.981 -15.003 1.00 80.81 158 ARG A N 1
ATOM 1240 C CA . ARG A 1 158 ? 10.725 4.152 -14.699 1.00 80.81 158 ARG A CA 1
ATOM 1241 C C . ARG A 1 158 ? 12.210 3.850 -14.878 1.00 80.81 158 ARG A C 1
ATOM 1243 O O . ARG A 1 158 ? 12.923 4.689 -15.424 1.00 80.81 158 ARG A O 1
ATOM 1250 N N . ALA A 1 159 ? 12.657 2.656 -14.492 1.00 79.94 159 ALA A N 1
ATOM 1251 C CA . ALA A 1 159 ? 14.025 2.201 -14.719 1.00 79.94 159 ALA A CA 1
ATOM 1252 C C . ALA A 1 159 ? 14.380 2.212 -16.216 1.00 79.94 159 ALA A C 1
ATOM 1254 O O . ALA A 1 159 ? 15.426 2.733 -16.597 1.00 79.94 159 ALA A O 1
ATOM 1255 N N . VAL A 1 160 ? 13.476 1.747 -17.087 1.00 81.50 160 VAL A N 1
ATOM 1256 C CA . VAL A 1 160 ? 13.669 1.794 -18.550 1.00 81.50 160 VAL A CA 1
ATOM 1257 C C . VAL A 1 160 ? 13.809 3.226 -19.063 1.00 81.50 160 VAL A C 1
ATOM 1259 O O . VAL A 1 160 ? 14.711 3.511 -19.850 1.00 81.50 160 VAL A O 1
ATOM 1262 N N . ILE A 1 161 ? 12.951 4.141 -18.606 1.00 83.75 161 ILE A N 1
ATOM 1263 C CA . ILE A 1 161 ? 13.027 5.563 -18.977 1.00 83.75 161 ILE A CA 1
ATOM 1264 C C . ILE A 1 161 ? 14.378 6.153 -18.551 1.00 83.75 161 ILE A C 1
ATOM 1266 O O . ILE A 1 161 ? 15.019 6.859 -19.329 1.00 83.75 161 ILE A O 1
ATOM 1270 N N . PHE A 1 162 ? 14.837 5.834 -17.340 1.00 84.50 162 PHE A N 1
ATOM 1271 C CA . PHE A 1 162 ? 16.138 6.272 -16.844 1.00 84.50 162 PHE A CA 1
ATOM 1272 C C . PHE A 1 162 ? 17.295 5.724 -17.693 1.00 84.50 162 PHE A C 1
ATOM 1274 O O . PHE A 1 162 ? 18.181 6.486 -18.086 1.00 84.50 162 PHE A O 1
ATOM 1281 N N . TYR A 1 163 ? 17.267 4.437 -18.053 1.00 84.69 163 TYR A N 1
ATOM 1282 C CA . TYR A 1 163 ? 18.280 3.853 -18.934 1.00 84.69 163 TYR A CA 1
ATOM 1283 C C . TYR A 1 163 ? 18.300 4.507 -20.314 1.00 84.69 163 TYR A C 1
ATOM 1285 O O . TYR A 1 163 ? 19.381 4.769 -20.837 1.00 84.69 163 TYR A O 1
ATOM 1293 N N . PHE A 1 164 ? 17.144 4.851 -20.884 1.00 84.31 164 PHE A N 1
ATOM 1294 C CA . PHE A 1 164 ? 17.093 5.593 -22.144 1.00 84.31 164 PHE A CA 1
ATOM 1295 C C . PHE A 1 164 ? 17.659 7.007 -22.040 1.00 84.31 164 PHE A C 1
ATOM 1297 O O . PHE A 1 164 ? 18.373 7.448 -22.942 1.00 84.31 164 PHE A O 1
ATOM 1304 N N . ALA A 1 165 ? 17.391 7.703 -20.936 1.00 84.88 165 ALA A N 1
ATOM 1305 C CA . ALA A 1 165 ? 17.972 9.016 -20.689 1.00 84.88 165 ALA A CA 1
ATOM 1306 C C . ALA A 1 165 ? 19.506 8.948 -20.608 1.00 84.88 165 ALA A C 1
ATOM 1308 O O . ALA A 1 165 ? 20.178 9.804 -21.178 1.00 84.88 165 ALA A O 1
ATOM 1309 N N . LEU A 1 166 ? 20.064 7.909 -19.972 1.00 88.25 166 LEU A N 1
ATOM 1310 C CA . LEU A 1 166 ? 21.510 7.661 -19.918 1.00 88.25 166 LEU A CA 1
ATOM 1311 C C . LEU A 1 166 ? 22.081 7.204 -21.273 1.00 88.25 166 LEU A C 1
ATOM 1313 O O . LEU A 1 166 ? 23.236 7.486 -21.602 1.00 88.25 166 LEU A O 1
ATOM 1317 N N . LEU A 1 167 ? 21.268 6.519 -22.079 1.00 87.56 167 LEU A N 1
ATOM 1318 C CA . LEU A 1 167 ? 21.683 5.998 -23.374 1.00 87.56 167 LEU A CA 1
ATOM 1319 C C . LEU A 1 167 ? 21.994 7.111 -24.383 1.00 87.56 167 LEU A C 1
ATOM 1321 O O . LEU A 1 167 ? 22.864 6.927 -25.234 1.00 87.56 167 LEU A O 1
ATOM 1325 N N . LEU A 1 168 ? 21.337 8.271 -24.281 1.00 84.94 168 LEU A N 1
ATOM 1326 C CA . LEU A 1 168 ? 21.604 9.433 -25.135 1.00 84.94 168 LEU A CA 1
ATOM 1327 C C . LEU A 1 168 ? 23.058 9.938 -25.003 1.00 84.94 168 LEU A C 1
ATOM 1329 O O . LEU A 1 168 ? 23.792 9.873 -25.991 1.00 84.94 168 LEU A O 1
ATOM 1333 N N . PRO A 1 169 ? 23.547 10.388 -23.829 1.00 86.44 169 PRO A N 1
ATOM 1334 C CA . PRO A 1 169 ? 24.939 10.807 -23.694 1.00 86.44 169 PRO A CA 1
ATOM 1335 C C . PRO A 1 169 ? 25.915 9.648 -23.939 1.00 86.44 169 PRO A C 1
ATOM 1337 O O . PRO A 1 169 ? 26.957 9.860 -24.556 1.00 86.44 169 PRO A O 1
ATOM 1340 N N . PHE A 1 170 ? 25.572 8.416 -23.544 1.00 88.81 170 PHE A N 1
ATOM 1341 C CA . PHE A 1 170 ? 26.407 7.242 -23.815 1.00 88.81 170 PHE A CA 1
ATOM 1342 C C . PHE A 1 170 ? 26.630 7.016 -25.316 1.00 88.81 170 PHE A C 1
ATOM 1344 O O . PHE A 1 170 ? 27.770 6.884 -25.756 1.00 88.81 170 PHE A O 1
ATOM 1351 N N . SER A 1 171 ? 25.562 7.040 -26.118 1.00 88.31 171 SER A N 1
ATOM 1352 C CA . SER A 1 171 ? 25.643 6.830 -27.570 1.00 88.31 171 SER A CA 1
ATOM 1353 C C . SER A 1 171 ? 26.473 7.920 -28.246 1.00 88.31 171 SER A C 1
ATOM 1355 O O . SER A 1 171 ? 27.262 7.628 -29.144 1.00 88.31 171 SER A O 1
ATOM 1357 N N . PHE A 1 172 ? 26.368 9.164 -27.764 1.00 84.94 172 PHE A N 1
ATOM 1358 C CA . PHE A 1 172 ? 27.206 10.274 -28.220 1.00 84.94 172 PHE A CA 1
ATOM 1359 C C . PHE A 1 172 ? 28.687 10.042 -27.898 1.00 84.94 172 PHE A C 1
ATOM 1361 O O . PHE A 1 172 ? 29.544 10.183 -28.771 1.00 84.94 172 PHE A O 1
ATOM 1368 N N . PHE A 1 173 ? 29.011 9.639 -26.668 1.00 86.12 173 PHE A N 1
ATOM 1369 C CA . PHE A 1 173 ? 30.396 9.371 -26.281 1.00 86.12 173 PHE A CA 1
ATOM 1370 C C . PHE A 1 173 ? 30.990 8.160 -27.004 1.00 86.12 173 PHE A C 1
ATOM 1372 O O . PHE A 1 173 ? 32.147 8.210 -27.421 1.00 86.12 173 PHE A O 1
ATOM 1379 N N . CYS A 1 174 ? 30.211 7.098 -27.203 1.00 85.88 174 CYS A N 1
ATOM 1380 C CA . CYS A 1 174 ? 30.648 5.925 -27.949 1.00 85.88 174 CYS A CA 1
ATOM 1381 C C . CYS A 1 174 ? 30.889 6.244 -29.429 1.00 85.88 174 CYS A C 1
ATOM 1383 O O . CYS A 1 174 ? 31.898 5.795 -29.972 1.00 85.88 174 CYS A O 1
ATOM 1385 N N . GLU A 1 175 ? 30.045 7.062 -30.069 1.00 87.31 175 GLU A N 1
ATOM 1386 C CA . GLU A 1 175 ? 30.286 7.522 -31.444 1.00 87.31 175 GLU A CA 1
ATOM 1387 C C . GLU A 1 175 ? 31.637 8.241 -31.547 1.00 87.31 175 GLU A C 1
ATOM 1389 O O . GLU A 1 175 ? 32.473 7.890 -32.387 1.00 87.31 175 GLU A O 1
ATOM 1394 N N . ARG A 1 176 ? 31.900 9.169 -30.618 1.00 83.19 176 ARG A N 1
ATOM 1395 C CA . ARG A 1 176 ? 33.160 9.924 -30.555 1.00 83.19 176 ARG A CA 1
ATOM 1396 C C . ARG A 1 176 ? 34.370 9.064 -30.208 1.00 83.19 176 ARG A C 1
ATOM 1398 O O . ARG A 1 176 ? 35.477 9.376 -30.646 1.00 83.19 176 ARG A O 1
ATOM 1405 N N . PHE A 1 177 ? 34.189 8.001 -29.430 1.00 83.81 177 PHE A N 1
ATOM 1406 C CA . PHE A 1 177 ? 35.270 7.099 -29.042 1.00 83.81 177 PHE A CA 1
ATOM 1407 C C . PHE A 1 177 ? 35.654 6.123 -30.168 1.00 83.81 177 PHE A C 1
ATOM 1409 O O . PHE A 1 177 ? 36.847 5.962 -30.442 1.00 83.81 177 PHE A O 1
ATOM 1416 N N . PHE A 1 178 ? 34.672 5.497 -30.831 1.00 82.06 178 PHE A N 1
ATOM 1417 C CA . PHE A 1 178 ? 34.909 4.457 -31.841 1.00 82.06 178 PHE A CA 1
ATOM 1418 C C . PHE A 1 178 ? 35.110 5.007 -33.256 1.00 82.06 178 PHE A C 1
ATOM 1420 O O . PHE A 1 178 ? 36.092 4.644 -33.905 1.00 82.06 178 PHE A O 1
ATOM 1427 N N . PHE A 1 179 ? 34.214 5.876 -33.730 1.00 81.31 179 PHE A N 1
ATOM 1428 C CA . PHE A 1 179 ? 34.191 6.324 -35.128 1.00 81.31 179 PHE A CA 1
ATOM 1429 C C . PHE A 1 179 ? 34.844 7.693 -35.303 1.00 81.31 179 PHE A C 1
ATOM 1431 O O . PHE A 1 179 ? 35.655 7.868 -36.211 1.00 81.31 179 PHE A O 1
ATOM 1438 N N . ALA A 1 180 ? 34.545 8.640 -34.405 1.00 79.31 180 ALA A N 1
ATOM 1439 C CA . ALA A 1 180 ? 35.076 10.004 -34.426 1.00 79.31 180 ALA A CA 1
ATOM 1440 C C . ALA A 1 180 ? 34.988 10.664 -35.816 1.00 79.31 180 ALA A C 1
ATOM 1442 O O . ALA A 1 180 ? 35.966 11.247 -36.296 1.00 79.31 180 ALA A O 1
ATOM 1443 N N . ALA A 1 181 ? 33.838 10.531 -36.480 1.00 76.75 181 ALA A N 1
ATOM 1444 C CA . ALA A 1 181 ? 33.670 11.034 -37.836 1.00 76.75 181 ALA A CA 1
ATOM 1445 C C . ALA A 1 181 ? 33.765 12.570 -37.866 1.00 76.75 181 ALA A C 1
ATOM 1447 O O . ALA A 1 181 ? 33.299 13.250 -36.951 1.00 76.75 181 ALA A O 1
ATOM 1448 N N . SER A 1 182 ? 34.361 13.142 -38.914 1.00 75.25 182 SER A N 1
ATOM 1449 C CA . SER A 1 182 ? 34.463 14.600 -39.094 1.00 75.25 182 SER A CA 1
ATOM 1450 C C . SER A 1 182 ? 33.157 15.214 -39.608 1.00 75.25 182 SER A C 1
ATOM 1452 O O . SER A 1 182 ? 32.776 16.302 -39.180 1.00 75.25 182 SER A O 1
ATOM 1454 N N . GLU A 1 183 ? 32.443 14.502 -40.483 1.00 80.31 183 GLU A N 1
ATOM 1455 C CA . GLU A 1 183 ? 31.158 14.939 -41.031 1.00 80.31 183 GLU A CA 1
ATOM 1456 C C . GLU A 1 183 ? 30.015 14.769 -40.023 1.00 80.31 183 GLU A C 1
ATOM 1458 O O . GLU A 1 183 ? 29.790 13.677 -39.501 1.00 80.31 183 GLU A O 1
ATOM 1463 N N . VAL A 1 184 ? 29.218 15.827 -39.833 1.00 76.00 184 VAL A N 1
ATOM 1464 C CA . VAL A 1 184 ? 28.032 15.824 -38.954 1.00 76.00 184 VAL A CA 1
ATOM 1465 C C . VAL A 1 184 ? 27.040 14.726 -39.344 1.00 76.00 184 VAL A C 1
ATOM 1467 O O . VAL A 1 184 ? 26.491 14.053 -38.478 1.00 76.00 184 VAL A O 1
ATOM 1470 N N . ARG A 1 185 ? 26.850 14.485 -40.646 1.00 80.38 185 ARG A N 1
ATOM 1471 C CA . ARG A 1 185 ? 25.991 13.402 -41.144 1.00 80.38 185 ARG A CA 1
ATOM 1472 C C . ARG A 1 185 ? 26.436 12.040 -40.604 1.00 80.38 185 ARG A C 1
ATOM 1474 O O . ARG A 1 185 ? 25.617 11.288 -40.088 1.00 80.38 185 ARG A O 1
ATOM 1481 N N . ASN A 1 186 ? 27.731 11.748 -40.680 1.00 80.38 186 ASN A N 1
ATOM 1482 C CA . ASN A 1 186 ? 28.284 10.467 -40.244 1.00 80.38 186 ASN A CA 1
ATOM 1483 C C . ASN A 1 186 ? 28.301 10.353 -38.712 1.00 80.38 186 ASN A C 1
ATOM 1485 O O . ASN A 1 186 ? 28.090 9.262 -38.190 1.00 80.38 186 ASN A O 1
ATOM 1489 N N . GLN A 1 187 ? 28.455 11.474 -37.997 1.00 79.75 187 GLN A N 1
ATOM 1490 C CA . GLN A 1 187 ? 28.284 11.526 -36.540 1.00 79.75 187 GLN A CA 1
ATOM 1491 C C . GLN A 1 187 ? 26.848 11.175 -36.135 1.00 79.75 187 GLN A C 1
ATOM 1493 O O . GLN A 1 187 ? 26.638 10.377 -35.228 1.00 79.75 187 GLN A O 1
ATOM 1498 N N . ILE A 1 188 ? 25.847 11.725 -36.831 1.00 82.06 188 ILE A N 1
ATOM 1499 C CA . ILE A 1 188 ? 24.436 11.413 -36.570 1.00 82.06 188 ILE A CA 1
ATOM 1500 C C . ILE A 1 188 ? 24.158 9.934 -36.855 1.00 82.06 188 ILE A C 1
ATOM 1502 O O . ILE A 1 188 ? 23.548 9.266 -36.024 1.00 82.06 188 ILE A O 1
ATOM 1506 N N . PHE A 1 189 ? 24.639 9.392 -37.979 1.00 84.31 189 PHE A N 1
ATOM 1507 C CA . PHE A 1 189 ? 24.462 7.969 -38.283 1.00 84.31 189 PHE A CA 1
ATOM 1508 C C . PHE A 1 189 ? 25.150 7.055 -37.263 1.00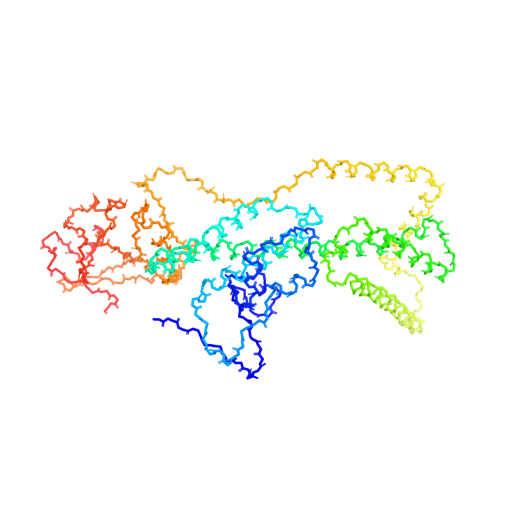 84.31 189 PHE A C 1
ATOM 1510 O O . PHE A 1 189 ? 24.547 6.073 -36.840 1.00 84.31 189 PHE A O 1
ATOM 1517 N N . GLY A 1 190 ? 26.370 7.384 -36.825 1.00 84.75 190 GLY A N 1
ATOM 1518 C CA . GLY A 1 190 ? 27.076 6.628 -35.788 1.00 84.75 190 GLY A CA 1
ATOM 1519 C C . GLY A 1 190 ? 26.351 6.670 -34.441 1.00 84.75 190 GLY A C 1
ATOM 1520 O O . GLY A 1 190 ? 26.154 5.633 -33.812 1.00 84.75 190 GLY A O 1
ATOM 1521 N N . PHE A 1 191 ? 25.880 7.851 -34.038 1.00 85.44 191 PHE A N 1
ATOM 1522 C CA . PHE A 1 191 ? 25.079 8.044 -32.832 1.00 85.44 191 PHE A CA 1
ATOM 1523 C C . PHE A 1 191 ? 23.788 7.220 -32.866 1.00 85.44 191 PHE A C 1
ATOM 1525 O O . PHE A 1 191 ? 23.530 6.446 -31.945 1.00 85.44 191 PHE A O 1
ATOM 1532 N N . VAL A 1 192 ? 22.996 7.357 -33.937 1.00 85.12 192 VAL A N 1
ATOM 1533 C CA . VAL A 1 192 ? 21.728 6.633 -34.102 1.00 85.12 192 VAL A CA 1
ATOM 1534 C C . VAL A 1 192 ? 21.978 5.129 -34.177 1.00 85.12 192 VAL A C 1
ATOM 1536 O O . VAL A 1 192 ? 21.254 4.366 -33.546 1.00 85.12 192 VAL A O 1
ATOM 1539 N N . GLY A 1 193 ? 23.022 4.694 -34.884 1.00 88.44 193 GLY A N 1
ATOM 1540 C CA . GLY A 1 193 ? 23.398 3.286 -34.980 1.00 88.44 193 GLY A CA 1
ATOM 1541 C C . GLY A 1 193 ? 23.735 2.672 -33.621 1.00 88.44 193 GLY A C 1
ATOM 1542 O O . GLY A 1 193 ? 23.218 1.606 -33.291 1.00 88.44 193 GLY A O 1
ATOM 1543 N N . ILE A 1 194 ? 24.541 3.356 -32.800 1.00 89.62 194 ILE A N 1
ATOM 1544 C CA . ILE A 1 194 ? 24.872 2.897 -31.441 1.00 89.62 194 ILE A CA 1
ATOM 1545 C C . ILE A 1 194 ? 23.631 2.910 -30.549 1.00 89.62 194 ILE A C 1
ATOM 1547 O O . ILE A 1 194 ? 23.375 1.928 -29.856 1.00 89.62 194 ILE A O 1
ATOM 1551 N N . PHE A 1 195 ? 22.834 3.979 -30.598 1.00 88.19 195 PHE A N 1
ATOM 1552 C CA . PHE A 1 195 ? 21.610 4.096 -29.809 1.00 88.19 195 PHE A CA 1
ATOM 1553 C C . PHE A 1 195 ? 20.631 2.954 -30.115 1.00 88.19 195 PHE A C 1
ATOM 1555 O O . PHE A 1 195 ? 20.173 2.270 -29.202 1.00 88.19 195 PHE A O 1
ATOM 1562 N N . VAL A 1 196 ? 20.355 2.697 -31.399 1.00 87.94 196 VAL A N 1
ATOM 1563 C CA . VAL A 1 196 ? 19.479 1.601 -31.842 1.00 87.94 196 VAL A CA 1
ATOM 1564 C C . VAL A 1 196 ? 20.091 0.241 -31.506 1.00 87.94 196 VAL A C 1
ATOM 1566 O O . VAL A 1 196 ? 19.380 -0.637 -31.025 1.00 87.94 196 VAL A O 1
ATOM 1569 N N . GLY A 1 197 ? 21.398 0.057 -31.704 1.00 89.94 197 GLY A N 1
ATOM 1570 C CA . GLY A 1 197 ? 22.083 -1.198 -31.394 1.00 89.94 197 GLY A CA 1
ATOM 1571 C C . GLY A 1 197 ? 22.008 -1.560 -29.909 1.00 89.94 197 GLY A C 1
ATOM 1572 O O . GLY A 1 197 ? 21.616 -2.672 -29.558 1.00 89.94 197 GLY A O 1
ATOM 1573 N N . VAL A 1 198 ? 22.311 -0.607 -29.025 1.00 88.31 198 VAL A N 1
ATOM 1574 C CA . VAL A 1 198 ? 22.210 -0.811 -27.573 1.00 88.31 198 VAL A CA 1
ATOM 1575 C C . VAL A 1 198 ? 20.753 -0.964 -27.143 1.00 88.31 198 VAL A C 1
ATOM 1577 O O . VAL A 1 198 ? 20.464 -1.792 -26.284 1.00 88.31 198 VAL A O 1
ATOM 1580 N N . PHE A 1 199 ? 19.815 -0.242 -27.762 1.00 86.06 199 PHE A N 1
ATOM 1581 C CA . PHE A 1 199 ? 18.387 -0.453 -27.526 1.00 86.06 199 PHE A CA 1
ATOM 1582 C C . PHE A 1 199 ? 17.952 -1.888 -27.854 1.00 86.06 199 PHE A C 1
ATOM 1584 O O . PHE A 1 199 ? 17.268 -2.513 -27.045 1.00 86.06 199 PHE A O 1
ATOM 1591 N N . LEU A 1 200 ? 18.362 -2.436 -29.003 1.00 86.38 200 LEU A N 1
ATOM 1592 C CA . LEU A 1 200 ? 18.046 -3.818 -29.376 1.00 86.38 200 LEU A CA 1
ATOM 1593 C C . LEU A 1 200 ? 18.648 -4.826 -28.389 1.00 86.38 200 LEU A C 1
ATOM 1595 O O . LEU A 1 200 ? 17.984 -5.798 -28.035 1.00 86.38 200 LEU A O 1
ATOM 1599 N N . LEU A 1 201 ? 19.859 -4.562 -27.892 1.00 87.50 201 LEU A N 1
ATOM 1600 C CA . LEU A 1 201 ? 20.486 -5.375 -26.851 1.00 87.50 201 LEU A CA 1
ATOM 1601 C C . LEU A 1 201 ? 19.684 -5.315 -25.542 1.00 87.50 201 LEU A C 1
ATOM 1603 O O . LEU A 1 201 ? 19.316 -6.355 -24.993 1.00 87.50 201 LEU A O 1
ATOM 1607 N N . LEU A 1 202 ? 19.351 -4.113 -25.062 1.00 83.38 202 LEU A N 1
ATOM 1608 C CA . LEU A 1 202 ? 18.561 -3.925 -23.842 1.00 83.38 202 LEU A CA 1
ATOM 1609 C C . LEU A 1 202 ? 17.165 -4.540 -23.955 1.00 83.38 202 LEU A C 1
ATOM 1611 O O . LEU A 1 202 ? 16.673 -5.101 -22.982 1.00 83.38 202 LEU A O 1
ATOM 1615 N N . ARG A 1 203 ? 16.549 -4.508 -25.139 1.00 81.94 203 ARG A N 1
ATOM 1616 C CA . ARG A 1 203 ? 15.261 -5.161 -25.403 1.00 81.94 203 ARG A CA 1
ATOM 1617 C C . ARG A 1 203 ? 15.303 -6.670 -25.139 1.00 81.94 203 ARG A C 1
ATOM 1619 O O . ARG A 1 203 ? 14.282 -7.241 -24.761 1.00 81.94 203 ARG A O 1
ATOM 1626 N N . TRP A 1 204 ? 16.438 -7.324 -25.372 1.00 81.62 204 TRP A N 1
ATOM 1627 C CA . TRP A 1 204 ? 16.585 -8.761 -25.129 1.00 81.62 204 TRP A CA 1
ATOM 1628 C C . TRP A 1 204 ? 16.987 -9.082 -23.695 1.00 81.62 204 TRP A C 1
ATOM 1630 O O . TRP A 1 204 ? 16.485 -10.054 -23.137 1.00 81.62 204 TRP A O 1
ATOM 1640 N N . VAL A 1 205 ? 17.858 -8.265 -23.101 1.00 80.31 205 VAL A N 1
ATOM 1641 C CA . VAL A 1 205 ? 18.417 -8.525 -21.768 1.00 80.31 205 VAL A CA 1
ATOM 1642 C C . VAL A 1 205 ? 17.488 -8.059 -20.646 1.00 80.31 205 VAL A C 1
ATOM 1644 O O . VAL A 1 205 ? 17.393 -8.722 -19.618 1.00 80.31 205 VAL A O 1
ATOM 1647 N N . HIS A 1 206 ? 16.801 -6.926 -20.810 1.00 75.81 206 HIS A N 1
ATOM 1648 C CA . HIS A 1 206 ? 16.102 -6.273 -19.707 1.00 75.81 206 HIS A CA 1
ATOM 1649 C C . HIS A 1 206 ? 14.599 -6.636 -19.675 1.00 75.81 206 HIS A C 1
ATOM 1651 O O . HIS A 1 206 ? 13.841 -6.204 -20.552 1.00 75.81 206 HIS A O 1
ATOM 1657 N N . PRO A 1 207 ? 14.110 -7.354 -18.641 1.00 72.75 207 PRO A N 1
ATOM 1658 C CA . PRO A 1 207 ? 12.738 -7.875 -18.587 1.00 72.75 207 PRO A CA 1
ATOM 1659 C C . PRO A 1 207 ? 11.652 -6.791 -18.604 1.00 72.75 207 PRO A C 1
ATOM 1661 O O . PRO A 1 207 ? 10.572 -7.007 -19.147 1.00 72.75 207 PRO A O 1
ATOM 1664 N N . ALA A 1 208 ? 11.943 -5.588 -18.100 1.00 70.69 208 ALA A N 1
ATOM 1665 C CA . ALA A 1 208 ? 11.003 -4.460 -18.134 1.00 70.69 208 ALA A CA 1
ATOM 1666 C C . ALA A 1 208 ? 10.458 -4.102 -19.524 1.00 70.69 208 ALA A C 1
ATOM 1668 O O . ALA A 1 208 ? 9.331 -3.618 -19.630 1.00 70.69 208 ALA A O 1
ATOM 1669 N N . PHE A 1 209 ? 11.224 -4.353 -20.593 1.00 72.94 209 PHE A N 1
ATOM 1670 C CA . PHE A 1 209 ? 10.743 -4.144 -21.960 1.00 72.94 209 PHE A CA 1
ATOM 1671 C C . PHE A 1 209 ? 9.628 -5.112 -22.349 1.00 72.94 209 PHE A C 1
ATOM 1673 O O . PHE A 1 209 ? 8.985 -4.895 -23.359 1.00 72.94 209 PHE A O 1
ATOM 1680 N N . LYS A 1 210 ? 9.383 -6.177 -21.592 1.00 70.62 210 LYS A N 1
ATOM 1681 C CA . LYS A 1 210 ? 8.253 -7.082 -21.822 1.00 70.62 210 LYS A CA 1
ATOM 1682 C C . LYS A 1 210 ? 7.079 -6.809 -20.871 1.00 70.62 210 LYS A C 1
ATOM 1684 O O . LYS A 1 210 ? 5.959 -7.205 -21.165 1.00 70.62 210 LYS A O 1
ATOM 1689 N N . LEU A 1 211 ? 7.328 -6.101 -19.766 1.00 69.75 211 LEU A N 1
ATOM 1690 C CA . LEU A 1 211 ? 6.316 -5.676 -18.788 1.00 69.75 211 LEU A CA 1
ATOM 1691 C C . LEU A 1 211 ? 5.568 -4.403 -19.204 1.00 69.75 211 LEU A C 1
ATOM 1693 O O . LEU A 1 211 ? 4.400 -4.229 -18.867 1.00 69.75 211 LEU A O 1
ATOM 1697 N N . SER A 1 212 ? 6.223 -3.495 -19.932 1.00 67.75 212 SER A N 1
ATOM 1698 C CA . SER A 1 212 ? 5.564 -2.286 -20.427 1.00 67.75 212 SER A CA 1
ATOM 1699 C C . SER A 1 212 ? 4.593 -2.631 -21.557 1.00 67.75 212 SER A C 1
ATOM 1701 O O . SER A 1 212 ? 4.990 -3.256 -22.536 1.00 67.75 212 SER A O 1
ATOM 1703 N N . GLY A 1 213 ? 3.340 -2.170 -21.460 1.00 62.31 213 GLY A N 1
ATOM 1704 C CA . GLY A 1 213 ? 2.298 -2.455 -22.456 1.00 62.31 213 GLY A CA 1
ATOM 1705 C C . GLY A 1 213 ? 2.603 -1.958 -23.875 1.00 62.31 213 GLY A C 1
ATOM 1706 O O . GLY A 1 213 ? 1.955 -2.375 -24.828 1.00 62.31 213 GLY A O 1
ATOM 1707 N N . SER A 1 214 ? 3.606 -1.088 -24.035 1.00 68.06 214 SER A N 1
ATOM 1708 C CA . SER A 1 214 ? 4.055 -0.603 -25.340 1.00 68.06 214 SER A CA 1
ATOM 1709 C C . SER A 1 214 ? 5.480 -0.023 -25.260 1.00 68.06 214 SER A C 1
ATOM 1711 O O . SER A 1 214 ? 5.675 1.197 -25.289 1.00 68.06 214 SER A O 1
ATOM 1713 N N . PRO A 1 215 ? 6.519 -0.866 -25.189 1.00 70.56 215 PRO A N 1
ATOM 1714 C CA . PRO A 1 215 ? 7.907 -0.420 -25.030 1.00 70.56 215 PRO A CA 1
ATOM 1715 C C . PRO A 1 215 ? 8.381 0.409 -26.231 1.00 70.56 215 PRO A C 1
ATOM 1717 O O . PRO A 1 215 ? 9.202 1.316 -26.099 1.00 70.56 215 PRO A O 1
ATOM 1720 N N . TYR A 1 216 ? 7.802 0.142 -27.403 1.00 76.06 216 TYR A N 1
ATOM 1721 C CA . TYR A 1 216 ? 8.025 0.914 -28.621 1.00 76.06 216 TYR A CA 1
ATOM 1722 C C . TYR A 1 216 ? 7.503 2.345 -28.532 1.00 76.06 216 TYR A C 1
ATOM 1724 O O . TYR A 1 216 ? 8.105 3.222 -29.136 1.00 76.06 216 TYR A O 1
ATOM 1732 N N . ILE A 1 217 ? 6.432 2.604 -27.772 1.00 79.75 217 ILE A N 1
ATOM 1733 C CA . ILE A 1 217 ? 5.938 3.972 -27.561 1.00 79.75 217 ILE A CA 1
ATOM 1734 C C . ILE A 1 217 ? 6.940 4.753 -26.710 1.00 79.75 217 ILE A C 1
ATOM 1736 O O . ILE A 1 217 ? 7.239 5.899 -27.031 1.00 79.75 217 ILE A O 1
ATOM 1740 N N . ILE A 1 218 ? 7.523 4.123 -25.683 1.00 78.75 218 ILE A N 1
ATOM 1741 C CA . ILE A 1 218 ? 8.587 4.740 -24.877 1.00 78.75 218 ILE A CA 1
ATOM 1742 C C . ILE A 1 218 ? 9.797 5.054 -25.764 1.00 78.75 218 ILE A C 1
ATOM 1744 O O . ILE A 1 218 ? 10.291 6.179 -25.760 1.00 78.75 218 ILE A O 1
ATOM 1748 N N . PHE A 1 219 ? 10.241 4.089 -26.571 1.00 80.94 219 PHE A N 1
ATOM 1749 C CA . PHE A 1 219 ? 11.331 4.295 -27.524 1.00 80.94 219 PHE A CA 1
ATOM 1750 C C . PHE A 1 219 ? 11.026 5.427 -28.519 1.00 80.94 219 PHE A C 1
ATOM 1752 O O . PHE A 1 219 ? 11.841 6.332 -28.693 1.00 80.94 219 PHE A O 1
ATOM 1759 N N . LEU A 1 220 ? 9.838 5.418 -29.130 1.00 83.31 220 LEU A N 1
ATOM 1760 C CA . LEU A 1 220 ? 9.398 6.438 -30.079 1.00 83.31 220 LEU A CA 1
ATOM 1761 C C . LEU A 1 220 ? 9.376 7.827 -29.433 1.00 83.31 220 LEU A C 1
ATOM 1763 O O . LEU A 1 220 ? 9.858 8.782 -30.036 1.00 83.31 220 LEU A O 1
ATOM 1767 N N . ALA A 1 221 ? 8.889 7.940 -28.195 1.00 84.44 221 ALA A N 1
ATOM 1768 C CA . ALA A 1 221 ? 8.901 9.190 -27.445 1.00 84.44 221 ALA A CA 1
ATOM 1769 C C . ALA A 1 221 ? 10.330 9.722 -27.244 1.00 84.44 221 ALA A C 1
ATOM 1771 O O . ALA A 1 221 ? 10.566 10.913 -27.438 1.00 84.44 221 ALA A O 1
ATOM 1772 N N . PHE A 1 222 ? 11.300 8.853 -26.936 1.00 81.06 222 PHE A N 1
ATOM 1773 C CA . PHE A 1 222 ? 12.710 9.244 -26.833 1.00 81.06 222 PHE A CA 1
ATOM 1774 C C . PHE A 1 222 ? 13.316 9.659 -28.174 1.00 81.06 222 PHE A C 1
ATOM 1776 O O . PHE A 1 222 ? 14.075 10.623 -28.214 1.00 81.06 222 PHE A O 1
ATOM 1783 N N . VAL A 1 223 ? 12.969 8.985 -29.273 1.00 81.75 223 VAL A N 1
ATOM 1784 C CA . VAL A 1 223 ? 13.409 9.382 -30.620 1.00 81.75 223 VAL A CA 1
ATOM 1785 C C . VAL A 1 223 ? 12.851 10.758 -30.987 1.00 81.75 223 VAL A C 1
ATOM 1787 O O . VAL A 1 223 ? 13.602 11.618 -31.445 1.00 81.75 223 VAL A O 1
ATOM 1790 N N . ILE A 1 224 ? 11.561 11.000 -30.735 1.00 85.25 224 ILE A N 1
ATOM 1791 C CA . ILE A 1 224 ? 10.920 12.302 -30.962 1.00 85.25 224 ILE A CA 1
ATOM 1792 C C . ILE A 1 224 ? 11.573 13.377 -30.087 1.00 85.25 224 ILE A C 1
ATOM 1794 O O . ILE A 1 224 ? 11.889 14.454 -30.588 1.00 85.25 224 ILE A O 1
ATOM 1798 N N . LEU A 1 225 ? 11.830 13.090 -28.808 1.00 83.56 225 LEU A N 1
ATOM 1799 C CA . LEU A 1 225 ? 12.498 14.013 -27.889 1.00 83.56 225 LEU A CA 1
ATOM 1800 C C . LEU A 1 225 ? 13.931 14.321 -28.338 1.00 83.56 225 LEU A C 1
ATOM 1802 O O . LEU A 1 225 ? 14.333 15.482 -28.333 1.00 83.56 225 LEU A O 1
ATOM 1806 N N . ALA A 1 226 ? 14.688 13.314 -28.775 1.00 76.94 226 ALA A N 1
ATOM 1807 C CA . ALA A 1 226 ? 16.042 13.487 -29.286 1.00 76.94 226 ALA A CA 1
ATOM 1808 C C . ALA A 1 226 ? 16.055 14.351 -30.557 1.00 76.94 226 ALA A C 1
ATOM 1810 O O . ALA A 1 226 ? 16.771 15.353 -30.606 1.00 76.94 226 ALA A O 1
ATOM 1811 N N . LEU A 1 227 ? 15.220 14.028 -31.551 1.00 80.88 227 LEU A N 1
ATOM 1812 C CA . LEU A 1 227 ? 15.085 14.813 -32.783 1.00 80.88 227 LEU A CA 1
ATOM 1813 C C . LEU A 1 227 ? 14.604 16.240 -32.497 1.00 80.88 227 LEU A C 1
ATOM 1815 O O . LEU A 1 227 ? 15.179 17.195 -33.014 1.00 80.88 227 LEU A O 1
ATOM 1819 N N . GLY A 1 228 ? 13.605 16.398 -31.627 1.00 83.12 228 GLY A N 1
ATOM 1820 C CA . GLY A 1 228 ? 13.107 17.699 -31.192 1.00 83.12 228 GLY A CA 1
ATOM 1821 C C . GLY A 1 228 ? 14.197 18.526 -30.514 1.00 83.12 228 GLY A C 1
ATOM 1822 O O . GLY A 1 228 ? 14.397 19.684 -30.872 1.00 83.12 228 GLY A O 1
ATOM 1823 N N . SER A 1 229 ? 14.970 17.925 -29.604 1.00 79.62 229 SER A N 1
ATOM 1824 C CA . SER A 1 229 ? 16.088 18.602 -28.937 1.00 79.62 229 SER A CA 1
ATOM 1825 C C . SER A 1 229 ? 17.181 19.036 -29.919 1.00 79.62 229 SER A C 1
ATOM 1827 O O . SER A 1 229 ? 17.679 20.155 -29.819 1.00 79.62 229 SER A O 1
ATOM 1829 N N . LEU A 1 230 ? 17.501 18.205 -30.918 1.00 75.19 230 LEU A N 1
ATOM 1830 C CA . LEU A 1 230 ? 18.470 18.532 -31.963 1.00 75.19 230 LEU A CA 1
ATOM 1831 C C . LEU A 1 230 ? 18.003 19.734 -32.791 1.00 75.19 230 LEU A C 1
ATOM 1833 O O . LEU A 1 230 ? 18.774 20.667 -33.012 1.00 75.19 230 LEU A O 1
ATOM 1837 N N . VAL A 1 231 ? 16.737 19.733 -33.218 1.00 79.94 231 VAL A N 1
ATOM 1838 C CA . VAL A 1 231 ? 16.142 20.853 -33.959 1.00 79.94 231 VAL A CA 1
ATOM 1839 C C . VAL A 1 231 ? 16.166 22.125 -33.114 1.00 79.94 231 VAL A C 1
ATOM 1841 O O . VAL A 1 231 ? 16.593 23.165 -33.611 1.00 79.94 231 VAL A O 1
ATOM 1844 N N . VAL A 1 232 ? 15.793 22.050 -31.833 1.00 80.69 232 VAL A N 1
ATOM 1845 C CA . VAL A 1 232 ? 15.854 23.194 -30.909 1.00 80.69 232 VAL A CA 1
ATOM 1846 C C . VAL A 1 232 ? 17.281 23.733 -30.797 1.00 80.69 232 VAL A C 1
ATOM 1848 O O . VAL A 1 232 ? 17.474 24.939 -30.927 1.00 80.69 232 VAL A O 1
ATOM 1851 N N . VAL A 1 233 ? 18.291 22.872 -30.633 1.00 77.50 233 VAL A N 1
ATOM 1852 C CA . VAL A 1 233 ? 19.704 23.292 -30.580 1.00 77.50 233 VAL A CA 1
ATOM 1853 C C . VAL A 1 233 ? 20.134 23.979 -31.878 1.00 77.50 233 VAL A C 1
ATOM 1855 O O . VAL A 1 233 ? 20.789 25.018 -31.822 1.00 77.50 233 VAL A O 1
ATOM 1858 N N . ILE A 1 234 ? 19.745 23.454 -33.045 1.00 77.94 234 ILE A N 1
ATOM 1859 C CA . ILE A 1 234 ? 20.059 24.069 -34.346 1.00 77.94 234 ILE A CA 1
ATOM 1860 C C . ILE A 1 234 ? 19.382 25.439 -34.478 1.00 77.94 234 ILE A C 1
ATOM 1862 O O . ILE A 1 234 ? 20.036 26.408 -34.865 1.00 77.94 234 ILE A O 1
ATOM 1866 N N . VAL A 1 235 ? 18.093 25.542 -34.147 1.00 81.12 235 VAL A N 1
ATOM 1867 C CA . VAL A 1 235 ? 17.321 26.790 -34.245 1.00 81.12 235 VAL A CA 1
ATOM 1868 C C . VAL A 1 235 ? 17.877 27.844 -33.290 1.00 81.12 235 VAL A C 1
ATOM 1870 O O . VAL A 1 235 ? 18.132 28.969 -33.715 1.00 81.12 235 VAL A O 1
ATOM 1873 N N . VAL A 1 236 ? 18.135 27.482 -32.030 1.00 77.56 236 VAL A N 1
ATOM 1874 C CA . VAL A 1 236 ? 18.740 28.380 -31.036 1.00 77.56 236 VAL A CA 1
ATOM 1875 C C . VAL A 1 236 ? 20.150 28.787 -31.460 1.00 77.56 236 VAL A C 1
ATOM 1877 O O . VAL A 1 236 ? 20.491 29.963 -31.373 1.00 77.56 236 VAL A O 1
ATOM 1880 N N . GLY A 1 237 ? 20.955 27.855 -31.981 1.00 77.94 237 GLY A N 1
ATOM 1881 C CA . GLY A 1 237 ? 22.292 28.146 -32.498 1.00 77.94 237 GLY A CA 1
ATOM 1882 C C . GLY A 1 237 ? 22.265 29.155 -33.648 1.00 77.94 237 GLY A C 1
ATOM 1883 O O . GLY A 1 237 ? 22.988 30.150 -33.616 1.00 77.94 237 GLY A O 1
ATOM 1884 N N . ARG A 1 238 ? 21.373 28.960 -34.627 1.00 81.38 238 ARG A N 1
ATOM 1885 C CA . ARG A 1 238 ? 21.168 29.901 -35.740 1.00 81.38 238 ARG A CA 1
ATOM 1886 C C . ARG A 1 238 ? 20.631 31.249 -35.277 1.00 81.38 238 ARG A C 1
ATOM 1888 O O . ARG A 1 238 ? 21.066 32.284 -35.772 1.00 81.38 238 ARG A O 1
ATOM 1895 N N . PHE A 1 239 ? 19.709 31.256 -34.323 1.00 79.81 239 PHE A N 1
ATOM 1896 C CA . PHE A 1 239 ? 19.176 32.480 -33.737 1.00 79.81 239 PHE A CA 1
ATOM 1897 C C . PHE A 1 239 ? 20.266 33.276 -33.007 1.00 79.81 239 PHE A C 1
ATOM 1899 O O . PHE A 1 239 ? 20.374 34.488 -33.190 1.00 79.81 239 PHE A O 1
ATOM 1906 N N . MET A 1 240 ? 21.126 32.592 -32.249 1.00 78.38 240 MET A N 1
ATOM 1907 C CA . MET A 1 240 ? 22.266 33.209 -31.575 1.00 78.38 240 MET A CA 1
ATOM 1908 C C . MET A 1 240 ? 23.276 33.775 -32.581 1.00 78.38 240 MET A C 1
ATOM 1910 O O . MET A 1 240 ? 23.739 34.901 -32.411 1.00 78.38 240 MET A O 1
ATOM 1914 N N . GLU A 1 241 ? 23.552 33.050 -33.669 1.00 79.50 241 GLU A N 1
ATOM 1915 C CA . GLU A 1 241 ? 24.394 33.522 -34.777 1.00 79.50 241 GLU A CA 1
ATOM 1916 C C . GLU A 1 241 ? 23.813 34.796 -35.425 1.00 79.50 241 GLU A C 1
ATOM 1918 O O . GLU A 1 241 ? 24.536 35.763 -35.675 1.00 79.50 241 GLU A O 1
ATOM 1923 N N . LEU A 1 242 ? 22.494 34.847 -35.640 1.00 80.12 242 LEU A N 1
ATOM 1924 C CA . LEU A 1 242 ? 21.796 36.025 -36.169 1.00 80.12 242 LEU A CA 1
ATOM 1925 C C . LEU A 1 242 ? 21.859 37.226 -35.212 1.00 80.12 242 LEU A C 1
ATOM 1927 O O . LEU A 1 242 ? 22.084 38.353 -35.662 1.00 80.12 242 LEU A O 1
ATOM 1931 N N . ILE A 1 243 ? 21.699 37.005 -33.902 1.00 78.81 243 ILE A N 1
ATOM 1932 C CA . ILE A 1 243 ? 21.851 38.053 -32.880 1.00 78.81 243 ILE A CA 1
ATOM 1933 C C . ILE A 1 243 ? 23.283 38.582 -32.859 1.00 78.81 243 ILE A C 1
ATOM 1935 O O . ILE A 1 243 ? 23.478 39.797 -32.828 1.00 78.81 243 ILE A O 1
ATOM 1939 N N . GLN A 1 244 ? 24.281 37.699 -32.899 1.00 72.75 244 GLN A N 1
ATOM 1940 C CA . GLN A 1 244 ? 25.688 38.093 -32.921 1.00 72.75 244 GLN A CA 1
ATOM 1941 C C . GLN A 1 244 ? 26.025 38.905 -34.172 1.00 72.75 244 GLN A C 1
ATOM 1943 O O . GLN A 1 244 ? 26.649 39.954 -34.053 1.00 72.75 244 GLN A O 1
ATOM 1948 N N . ARG A 1 245 ? 25.541 38.505 -35.355 1.00 76.44 245 ARG A N 1
ATOM 1949 C CA . ARG A 1 245 ? 25.729 39.278 -36.597 1.00 76.44 245 ARG A CA 1
ATOM 1950 C C . ARG A 1 245 ? 25.083 40.666 -36.535 1.00 76.44 245 ARG A C 1
ATOM 1952 O O . ARG A 1 245 ? 25.659 41.617 -37.052 1.00 76.44 245 ARG A O 1
ATOM 1959 N N . ARG A 1 246 ? 23.922 40.814 -35.880 1.00 69.56 246 ARG A N 1
ATOM 1960 C CA . ARG A 1 246 ? 23.280 42.129 -35.679 1.00 69.56 246 ARG A CA 1
ATOM 1961 C C . ARG A 1 246 ? 23.964 42.979 -34.603 1.00 69.56 246 ARG A C 1
ATOM 1963 O O . ARG A 1 246 ? 24.053 44.189 -34.775 1.00 69.56 246 ARG A O 1
ATOM 1970 N N . ARG A 1 247 ? 24.469 42.375 -33.521 1.00 63.28 247 ARG A N 1
ATOM 1971 C CA . ARG A 1 247 ? 25.244 43.076 -32.475 1.00 63.28 247 ARG A CA 1
ATOM 1972 C C . ARG A 1 247 ? 26.647 43.470 -32.950 1.00 63.28 247 ARG A C 1
ATOM 1974 O O . ARG A 1 247 ? 27.132 44.531 -32.574 1.00 63.28 247 ARG A O 1
ATOM 1981 N N . GLY A 1 248 ? 27.255 42.683 -33.837 1.00 54.44 248 GLY A N 1
ATOM 1982 C CA . GLY A 1 248 ? 28.551 42.975 -34.458 1.00 54.44 248 GLY A CA 1
ATOM 1983 C C . GLY A 1 248 ? 28.558 44.222 -35.350 1.00 54.44 248 GLY A C 1
ATOM 1984 O O . GLY A 1 248 ? 29.624 44.770 -35.603 1.00 54.44 248 GLY A O 1
ATOM 1985 N N . ALA A 1 249 ? 27.389 44.722 -35.767 1.00 53.12 249 ALA A N 1
ATOM 1986 C CA . ALA A 1 249 ? 27.271 46.006 -36.459 1.00 53.12 249 ALA A CA 1
ATOM 1987 C C . ALA A 1 249 ? 27.295 47.226 -35.509 1.00 53.12 249 ALA A C 1
ATOM 1989 O O . ALA A 1 249 ? 27.414 48.350 -35.987 1.00 53.12 249 ALA A O 1
ATOM 1990 N N . ALA A 1 250 ? 27.188 47.031 -34.187 1.00 49.88 250 ALA A N 1
ATOM 1991 C CA . ALA A 1 250 ? 27.097 48.117 -33.202 1.00 49.88 250 ALA A CA 1
ATOM 1992 C C . ALA A 1 250 ? 28.209 48.117 -32.133 1.00 49.88 250 ALA A C 1
ATOM 1994 O O . ALA A 1 250 ? 28.365 49.115 -31.435 1.00 49.88 250 ALA A O 1
ATOM 1995 N N . SER A 1 251 ? 29.012 47.056 -31.992 1.00 46.22 251 SER A N 1
ATOM 1996 C CA . SER A 1 251 ? 30.141 47.059 -31.051 1.00 46.22 251 SER A CA 1
ATOM 1997 C C . SER A 1 251 ? 31.317 46.224 -31.556 1.00 46.22 251 SER A C 1
ATOM 1999 O O . SER A 1 251 ? 31.240 44.996 -31.613 1.00 46.22 251 SER A O 1
ATOM 2001 N N . GLY A 1 252 ? 32.419 46.896 -31.889 1.00 46.31 252 GLY A N 1
ATOM 2002 C CA . GLY A 1 252 ? 33.693 46.285 -32.260 1.00 46.31 252 GLY A CA 1
ATOM 2003 C C . GLY A 1 252 ? 34.473 45.756 -31.056 1.00 46.31 252 GLY A C 1
ATOM 2004 O O . GLY A 1 252 ? 35.515 46.305 -30.720 1.00 46.31 252 GLY A O 1
ATOM 2005 N N . LEU A 1 253 ? 33.992 44.687 -30.420 1.00 45.25 253 LEU A N 1
ATOM 2006 C CA . LEU A 1 253 ? 34.813 43.864 -29.530 1.00 45.25 253 LEU A CA 1
ATOM 2007 C C . LEU A 1 253 ? 34.725 42.397 -29.961 1.00 45.25 253 LEU A C 1
ATOM 2009 O O . LEU A 1 253 ? 33.674 41.765 -29.875 1.00 45.25 253 LEU A O 1
ATOM 2013 N N . HIS A 1 254 ? 35.854 41.886 -30.448 1.00 46.59 254 HIS A N 1
ATOM 2014 C CA . HIS A 1 254 ? 36.134 40.460 -30.556 1.00 46.59 254 HIS A CA 1
ATOM 2015 C C . HIS A 1 254 ? 36.580 39.931 -29.191 1.00 46.59 254 HIS A C 1
ATOM 2017 O O . HIS A 1 254 ? 37.366 40.600 -28.529 1.00 46.59 254 HIS A O 1
ATOM 2023 N N . GLU A 1 255 ? 36.134 38.705 -28.880 1.00 46.31 255 GLU A N 1
ATOM 2024 C CA . GLU A 1 255 ? 36.592 37.838 -27.780 1.00 46.31 255 GLU A CA 1
ATOM 2025 C C . GLU A 1 255 ? 36.292 38.391 -26.371 1.00 46.31 255 GLU A C 1
ATOM 2027 O O . GLU A 1 255 ? 36.480 39.553 -26.069 1.00 46.31 255 GLU A O 1
ATOM 2032 N N . THR A 1 256 ? 35.741 37.683 -25.398 1.00 39.97 256 THR A N 1
ATOM 2033 C CA . THR A 1 256 ? 35.693 36.268 -25.058 1.00 39.97 256 THR A CA 1
ATOM 2034 C C . THR A 1 256 ? 34.490 36.119 -24.127 1.00 39.97 256 THR A C 1
ATOM 2036 O O . THR A 1 256 ? 34.564 36.485 -22.957 1.00 39.97 256 THR A O 1
ATOM 2039 N N . ASP A 1 257 ? 33.384 35.568 -24.604 1.00 44.44 257 ASP A N 1
ATOM 2040 C CA . ASP A 1 257 ? 32.436 34.932 -23.689 1.00 44.44 257 ASP A CA 1
ATOM 2041 C C . ASP A 1 257 ? 32.060 33.585 -24.290 1.00 44.44 257 ASP A C 1
ATOM 2043 O O . ASP A 1 257 ? 30.950 33.317 -24.751 1.00 44.44 257 ASP A O 1
ATOM 2047 N N . VAL A 1 258 ? 33.091 32.743 -24.386 1.00 52.72 258 VAL A N 1
ATOM 2048 C CA . VAL A 1 258 ? 32.948 31.308 -24.604 1.00 52.72 258 VAL A CA 1
ATOM 2049 C C . VAL A 1 258 ? 32.265 30.802 -23.340 1.00 52.72 258 VAL A C 1
ATOM 2051 O O . VAL A 1 258 ? 32.921 30.470 -22.353 1.00 52.72 258 VAL A O 1
ATOM 2054 N N . GLY A 1 259 ? 30.929 30.880 -23.331 1.00 58.56 259 GLY A N 1
ATOM 2055 C CA . GLY A 1 259 ? 30.112 30.637 -22.148 1.00 58.56 259 GLY A CA 1
ATOM 2056 C C . GLY A 1 259 ? 30.563 29.351 -21.471 1.00 58.56 259 GLY A C 1
ATOM 2057 O O . GLY A 1 259 ? 30.794 28.355 -22.152 1.00 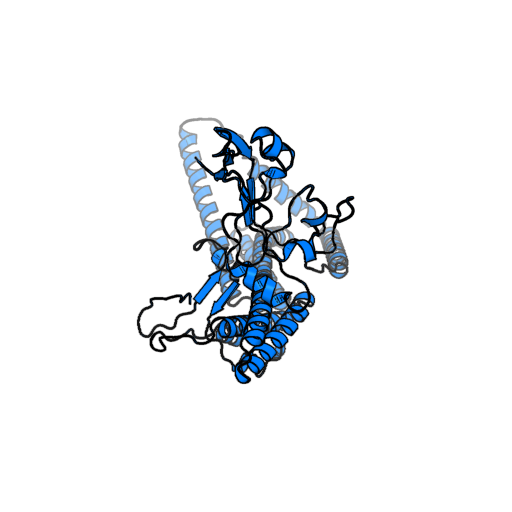58.56 259 GLY A O 1
ATOM 2058 N N . ARG A 1 260 ? 30.732 29.375 -20.146 1.00 59.69 260 ARG A N 1
ATOM 2059 C CA . ARG A 1 260 ? 31.379 28.324 -19.329 1.00 59.69 260 ARG A CA 1
ATOM 2060 C C . ARG A 1 260 ? 30.977 26.878 -19.686 1.00 59.69 260 ARG A C 1
ATOM 2062 O O . ARG A 1 260 ? 31.782 25.961 -19.551 1.00 59.69 260 ARG A O 1
ATOM 2069 N N . LEU A 1 261 ? 29.764 26.681 -20.206 1.00 58.12 261 LEU A N 1
ATOM 2070 C CA . LEU A 1 261 ? 29.256 25.414 -20.748 1.00 58.12 261 LEU A CA 1
ATOM 2071 C C . LEU A 1 261 ? 30.040 24.886 -21.970 1.00 58.12 261 LEU A C 1
ATOM 2073 O O . LEU A 1 261 ? 30.301 23.690 -22.067 1.00 58.12 261 LEU A O 1
ATOM 2077 N N . SER A 1 262 ? 30.456 25.758 -22.886 1.00 64.44 262 SER A N 1
ATOM 2078 C CA . SER A 1 262 ? 31.224 25.403 -24.089 1.00 64.44 262 SER A CA 1
ATOM 2079 C C . SER A 1 262 ? 32.674 25.003 -23.782 1.00 64.44 262 SER A C 1
ATOM 2081 O O . SER A 1 262 ? 33.188 24.073 -24.403 1.00 64.44 262 SER A O 1
ATOM 2083 N N . VAL A 1 263 ? 33.298 25.603 -22.758 1.00 72.25 263 VAL A N 1
ATOM 2084 C CA . VAL A 1 263 ? 34.630 25.203 -22.260 1.00 72.25 263 VAL A CA 1
ATOM 2085 C C . VAL A 1 263 ? 34.588 23.796 -21.656 1.00 72.25 263 VAL A C 1
ATOM 2087 O O . VAL A 1 263 ? 35.428 22.957 -21.979 1.00 72.25 263 VAL A O 1
ATOM 2090 N N . GLY A 1 264 ? 33.576 23.501 -20.832 1.00 75.88 264 GLY A N 1
ATOM 2091 C CA . GLY A 1 264 ? 33.383 22.161 -20.264 1.00 75.88 264 GLY A CA 1
ATOM 2092 C C . GLY A 1 264 ? 33.122 21.091 -21.332 1.00 75.88 264 GLY A C 1
ATOM 2093 O O . GLY A 1 264 ? 33.671 19.987 -21.269 1.00 75.88 264 GLY A O 1
ATOM 2094 N N . PHE A 1 265 ? 32.343 21.427 -22.363 1.00 76.56 265 PHE A N 1
ATOM 2095 C CA . PHE A 1 265 ? 32.091 20.528 -23.489 1.00 76.56 265 PHE A CA 1
ATOM 2096 C C . PHE A 1 265 ? 33.362 20.250 -24.309 1.00 76.56 265 PHE A C 1
ATOM 2098 O O . PHE A 1 265 ? 33.662 19.094 -24.613 1.00 76.56 265 PHE A O 1
ATOM 2105 N N . ALA A 1 266 ? 34.163 21.281 -24.597 1.00 75.88 266 ALA A N 1
ATOM 2106 C CA . ALA A 1 266 ? 35.446 21.130 -25.282 1.00 75.88 266 ALA A CA 1
ATOM 2107 C C . ALA A 1 266 ? 36.439 20.273 -24.475 1.00 75.88 266 ALA A C 1
ATOM 2109 O O . ALA A 1 266 ? 37.082 19.383 -25.037 1.00 75.88 266 ALA A O 1
ATOM 2110 N N . ALA A 1 267 ? 36.514 20.472 -23.154 1.00 82.25 267 ALA A N 1
ATOM 2111 C CA . ALA A 1 267 ? 37.333 19.650 -22.263 1.00 82.25 267 ALA A CA 1
ATOM 2112 C C . ALA A 1 267 ? 36.900 18.173 -22.277 1.00 82.25 267 ALA A C 1
ATOM 2114 O O . ALA A 1 267 ? 37.744 17.276 -22.324 1.00 82.25 267 ALA A O 1
ATOM 2115 N N . THR A 1 268 ? 35.590 17.913 -22.317 1.00 81.88 268 THR A N 1
ATOM 2116 C CA . THR A 1 268 ? 35.033 16.555 -22.413 1.00 81.88 268 THR A CA 1
ATOM 2117 C C . THR A 1 268 ? 35.422 15.882 -23.732 1.00 81.88 268 THR A C 1
ATOM 2119 O O . THR A 1 268 ? 35.916 14.754 -23.730 1.00 81.88 268 THR A O 1
ATOM 2122 N N . ILE A 1 269 ? 35.284 16.585 -24.863 1.00 81.38 269 ILE A N 1
ATOM 2123 C CA . ILE A 1 269 ? 35.706 16.084 -26.183 1.00 81.38 269 ILE A CA 1
ATOM 2124 C C . ILE A 1 269 ? 37.210 15.783 -26.205 1.00 81.38 269 ILE A C 1
ATOM 2126 O O . ILE A 1 269 ? 37.631 14.739 -26.713 1.00 81.38 269 ILE A O 1
ATOM 2130 N N . LEU A 1 270 ? 38.027 16.665 -25.625 1.00 83.19 270 LEU A N 1
ATOM 2131 C CA . LEU A 1 270 ? 39.471 16.466 -25.536 1.00 83.19 270 LEU A CA 1
ATOM 2132 C C . LEU A 1 270 ? 39.823 15.243 -24.670 1.00 83.19 270 LEU A C 1
ATOM 2134 O O . LEU A 1 270 ? 40.690 14.449 -25.045 1.00 83.19 270 LEU A O 1
ATOM 2138 N N . GLY A 1 271 ? 39.104 15.037 -23.562 1.00 83.62 271 GLY A N 1
ATOM 2139 C CA . GLY A 1 271 ? 39.210 13.844 -22.721 1.00 83.62 271 GLY A CA 1
ATOM 2140 C C . GLY A 1 271 ? 38.926 12.551 -23.490 1.00 83.62 271 GLY A C 1
ATOM 2141 O O . GLY A 1 271 ? 39.725 11.614 -23.441 1.00 83.62 271 GLY A O 1
ATOM 2142 N N . ILE A 1 272 ? 37.850 12.518 -24.282 1.00 84.31 272 ILE A N 1
ATOM 2143 C CA . ILE A 1 272 ? 37.493 11.358 -25.120 1.00 84.31 272 ILE A CA 1
ATOM 2144 C C . ILE A 1 272 ? 38.582 11.074 -26.162 1.00 84.31 272 ILE A C 1
ATOM 2146 O O . ILE A 1 272 ? 38.968 9.920 -26.368 1.00 84.31 272 ILE A O 1
ATOM 2150 N N . SER A 1 273 ? 39.138 12.119 -26.781 1.00 81.69 273 SER A N 1
ATOM 2151 C CA . SER A 1 273 ? 40.238 11.975 -27.741 1.00 81.69 273 SER A CA 1
ATOM 2152 C C . SER A 1 273 ? 41.481 11.335 -27.102 1.00 81.69 273 SER A C 1
ATOM 2154 O O . SER A 1 273 ? 42.100 10.443 -27.694 1.00 81.69 273 SER A O 1
ATOM 2156 N N . ASN A 1 274 ? 41.801 11.705 -25.856 1.00 83.12 274 ASN A N 1
ATOM 2157 C CA . ASN A 1 274 ? 42.892 11.096 -25.089 1.00 83.12 274 ASN A CA 1
ATOM 2158 C C . ASN A 1 274 ? 42.626 9.621 -24.753 1.00 83.12 274 ASN A C 1
ATOM 2160 O O . ASN A 1 274 ? 43.527 8.789 -24.903 1.00 83.12 274 ASN A O 1
ATOM 2164 N N . LEU A 1 275 ? 41.394 9.267 -24.373 1.00 85.81 275 LEU A N 1
ATOM 2165 C CA . LEU A 1 275 ? 40.999 7.874 -24.125 1.00 85.81 275 LEU A CA 1
ATOM 2166 C C . LEU A 1 275 ? 41.140 7.008 -25.383 1.00 85.81 275 LEU A C 1
ATOM 2168 O O . LEU A 1 275 ? 41.610 5.867 -25.311 1.00 85.81 275 LEU A O 1
ATOM 2172 N N . ARG A 1 276 ? 40.797 7.566 -26.550 1.00 81.94 276 ARG A N 1
ATOM 2173 C CA . ARG A 1 276 ? 40.932 6.905 -27.854 1.00 81.94 276 ARG A CA 1
ATOM 2174 C C . ARG A 1 276 ? 42.391 6.680 -28.256 1.00 81.94 276 ARG A C 1
ATOM 2176 O O . ARG A 1 276 ? 42.666 5.740 -28.994 1.00 81.94 276 ARG A O 1
ATOM 2183 N N . LYS A 1 277 ? 43.347 7.489 -27.786 1.00 84.06 277 LYS A N 1
ATOM 2184 C CA . LYS A 1 277 ? 44.781 7.276 -28.072 1.00 84.06 277 LYS A CA 1
ATOM 2185 C C . LYS A 1 277 ? 45.320 5.995 -27.416 1.00 84.06 277 LYS A C 1
ATOM 2187 O O . LYS A 1 277 ? 46.284 5.419 -27.905 1.00 84.06 277 LYS A O 1
ATOM 2192 N N . ARG A 1 278 ? 44.687 5.521 -26.333 1.00 85.75 278 ARG A N 1
ATOM 2193 C CA . ARG A 1 278 ? 45.072 4.308 -25.583 1.00 85.75 278 ARG A CA 1
ATOM 2194 C C . ARG A 1 278 ? 43.926 3.289 -25.509 1.00 85.75 278 ARG A C 1
ATOM 2196 O O . ARG A 1 278 ? 43.589 2.813 -24.428 1.00 85.75 278 ARG A O 1
ATOM 2203 N N . ARG A 1 279 ? 43.341 2.942 -26.665 1.00 81.12 279 ARG A N 1
ATOM 2204 C CA . ARG A 1 279 ? 42.120 2.110 -26.785 1.00 81.12 279 ARG A CA 1
ATOM 2205 C C . ARG A 1 279 ? 42.156 0.831 -25.952 1.00 81.12 279 ARG A C 1
ATOM 2207 O O . ARG A 1 279 ? 41.182 0.537 -25.272 1.00 81.12 279 ARG A O 1
ATOM 2214 N N . PHE A 1 280 ? 43.279 0.109 -25.967 1.00 85.06 280 PHE A N 1
ATOM 2215 C CA . PHE A 1 280 ? 43.402 -1.166 -25.258 1.00 85.06 280 PHE A CA 1
ATOM 2216 C C . PHE A 1 280 ? 43.307 -1.001 -23.734 1.00 85.06 280 PHE A C 1
ATOM 2218 O O . PHE A 1 280 ? 42.505 -1.671 -23.093 1.00 85.06 280 PHE A O 1
ATOM 2225 N N . ARG A 1 281 ? 44.051 -0.045 -23.157 1.00 87.75 281 ARG A N 1
ATOM 2226 C CA . ARG A 1 281 ? 44.005 0.236 -21.712 1.00 87.75 281 ARG A CA 1
ATOM 2227 C C . ARG A 1 281 ? 42.628 0.741 -21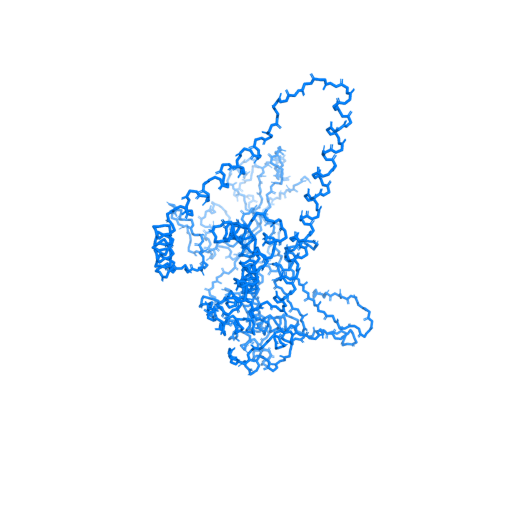.284 1.00 87.75 281 ARG A C 1
ATOM 2229 O O . ARG A 1 281 ? 42.131 0.330 -20.243 1.00 87.75 281 ARG A O 1
ATOM 2236 N N . THR A 1 282 ? 42.012 1.610 -22.085 1.00 87.31 282 THR A N 1
ATOM 2237 C CA . THR A 1 282 ? 40.665 2.123 -21.804 1.00 87.31 282 THR A CA 1
ATOM 2238 C C . THR A 1 282 ? 39.622 1.005 -21.843 1.00 87.31 282 THR A C 1
ATOM 2240 O O . THR A 1 282 ? 38.797 0.929 -20.940 1.00 87.31 282 THR A O 1
ATOM 2243 N N . CYS A 1 283 ? 39.683 0.114 -22.838 1.00 84.50 283 CYS A N 1
ATOM 2244 C CA . CYS A 1 283 ? 38.771 -1.025 -22.951 1.00 84.50 283 CYS A CA 1
ATOM 2245 C C . CYS A 1 283 ? 38.931 -1.992 -21.772 1.00 84.50 283 CYS A C 1
ATOM 2247 O O . CYS A 1 283 ? 37.945 -2.335 -21.128 1.00 84.50 283 CYS A O 1
ATOM 2249 N N . LEU A 1 284 ? 40.173 -2.352 -21.427 1.00 89.69 284 LEU A N 1
ATOM 2250 C CA . LEU A 1 284 ? 40.448 -3.232 -20.293 1.00 89.69 284 LEU A CA 1
ATOM 2251 C C . LEU A 1 284 ? 39.932 -2.626 -18.981 1.00 89.69 284 LEU A C 1
ATOM 2253 O O . LEU A 1 284 ? 39.235 -3.300 -18.236 1.00 89.69 284 LEU A O 1
ATOM 2257 N N . ASN A 1 285 ? 40.184 -1.335 -18.739 1.00 90.88 285 ASN A N 1
ATOM 2258 C CA . ASN A 1 285 ? 39.658 -0.639 -17.563 1.00 90.88 285 ASN A CA 1
ATOM 2259 C C . ASN A 1 285 ? 38.124 -0.603 -17.536 1.00 90.88 285 ASN A C 1
ATOM 2261 O O . ASN A 1 285 ? 37.534 -0.782 -16.474 1.00 90.88 285 ASN A O 1
ATOM 2265 N N . ALA A 1 286 ? 37.478 -0.373 -18.682 1.00 88.75 286 ALA A N 1
ATOM 2266 C CA . ALA A 1 286 ? 36.022 -0.364 -18.779 1.00 88.75 286 ALA A CA 1
ATOM 2267 C C . ALA A 1 286 ? 35.429 -1.751 -18.489 1.00 88.75 286 ALA A C 1
ATOM 2269 O O . ALA A 1 286 ? 34.460 -1.849 -17.739 1.00 88.75 286 ALA A O 1
ATOM 2270 N N . ILE A 1 287 ? 36.038 -2.819 -19.018 1.00 92.25 287 ILE A N 1
ATOM 2271 C CA . ILE A 1 287 ? 35.641 -4.204 -18.735 1.00 92.25 287 ILE A CA 1
ATOM 2272 C C . ILE A 1 287 ? 35.826 -4.510 -17.249 1.00 92.25 287 ILE A C 1
ATOM 2274 O O . ILE A 1 287 ? 34.888 -4.985 -16.618 1.00 92.25 287 ILE A O 1
ATOM 2278 N N . THR A 1 288 ? 36.982 -4.185 -16.664 1.00 95.31 288 THR A N 1
ATOM 2279 C CA . THR A 1 288 ? 37.244 -4.414 -15.236 1.00 95.31 288 THR A CA 1
ATOM 2280 C C . THR A 1 288 ? 36.246 -3.671 -14.355 1.00 95.31 288 THR A C 1
ATOM 2282 O O . THR A 1 288 ? 35.704 -4.261 -13.425 1.00 95.31 288 THR A O 1
ATOM 2285 N N . LEU A 1 289 ? 35.954 -2.401 -14.657 1.00 94.56 289 LEU A N 1
ATOM 2286 C CA . LEU A 1 289 ? 34.953 -1.630 -13.921 1.00 94.56 289 LEU A CA 1
ATOM 2287 C C . LEU A 1 289 ? 33.558 -2.251 -14.064 1.00 94.56 289 LEU A C 1
ATOM 2289 O O . LEU A 1 289 ? 32.858 -2.395 -13.071 1.00 94.56 289 LEU A O 1
ATOM 2293 N N . THR A 1 290 ? 33.184 -2.679 -15.273 1.00 90.88 290 THR A N 1
ATOM 2294 C CA . THR A 1 290 ? 31.894 -3.337 -15.532 1.00 90.88 290 THR A CA 1
ATOM 2295 C C . THR A 1 290 ? 31.771 -4.646 -14.749 1.00 90.88 290 THR A C 1
ATOM 2297 O O . THR A 1 290 ? 30.758 -4.866 -14.095 1.00 90.88 290 THR A O 1
ATOM 2300 N N . LEU A 1 291 ? 32.808 -5.490 -14.758 1.00 93.88 291 LEU A N 1
ATOM 2301 C CA . LEU A 1 291 ? 32.848 -6.747 -14.003 1.00 93.88 291 LEU A CA 1
ATOM 2302 C C . LEU A 1 291 ? 32.828 -6.515 -12.490 1.00 93.88 291 LEU A C 1
ATOM 2304 O O . LEU A 1 291 ? 32.169 -7.267 -11.773 1.00 93.88 291 LEU A O 1
ATOM 2308 N N . LEU A 1 292 ? 33.506 -5.472 -12.003 1.00 95.25 292 LEU A N 1
ATOM 2309 C CA . LEU A 1 292 ? 33.482 -5.088 -10.593 1.00 95.25 292 LEU A CA 1
ATOM 2310 C C . LEU A 1 292 ? 32.078 -4.629 -10.181 1.00 95.25 292 LEU A C 1
ATOM 2312 O O . LEU A 1 292 ? 31.542 -5.128 -9.195 1.00 95.25 292 LEU A O 1
ATOM 2316 N N . THR A 1 293 ? 31.457 -3.726 -10.946 1.00 93.12 293 THR A N 1
ATOM 2317 C CA . THR A 1 293 ? 30.087 -3.260 -10.687 1.00 93.12 293 THR A CA 1
ATOM 2318 C C . THR A 1 293 ? 29.085 -4.407 -10.770 1.00 93.12 293 THR A C 1
ATOM 2320 O O . THR A 1 293 ? 28.232 -4.515 -9.895 1.00 93.12 293 THR A O 1
ATOM 2323 N N . PHE A 1 294 ? 29.209 -5.292 -11.763 1.00 90.69 294 PHE A N 1
ATOM 2324 C CA . PHE A 1 294 ? 28.369 -6.484 -11.887 1.00 90.69 294 PHE A CA 1
ATOM 2325 C C . PHE A 1 294 ? 28.538 -7.430 -10.694 1.00 90.69 294 PHE A C 1
ATOM 2327 O O . PHE A 1 294 ? 27.542 -7.904 -10.155 1.00 90.69 294 PHE A O 1
ATOM 2334 N N . SER A 1 295 ? 29.774 -7.665 -10.243 1.00 92.00 295 SER A N 1
ATOM 2335 C CA . SER A 1 295 ? 30.052 -8.479 -9.053 1.00 92.00 295 SER A CA 1
ATOM 2336 C C . SER A 1 295 ? 29.392 -7.887 -7.809 1.00 92.00 295 SER A C 1
ATOM 2338 O O . SER A 1 295 ? 28.664 -8.587 -7.115 1.00 92.00 295 SER A O 1
ATOM 2340 N N . VAL A 1 296 ? 29.584 -6.586 -7.555 1.00 92.00 296 VAL A N 1
ATOM 2341 C CA . VAL A 1 296 ? 28.958 -5.898 -6.412 1.00 92.00 296 VAL A CA 1
ATOM 2342 C C . VAL A 1 296 ? 27.433 -5.980 -6.500 1.00 92.00 296 VAL A C 1
ATOM 2344 O O . VAL A 1 296 ? 26.802 -6.359 -5.519 1.00 92.00 296 VAL A O 1
ATOM 2347 N N . ALA A 1 297 ? 26.854 -5.700 -7.673 1.00 86.56 297 ALA A N 1
ATOM 2348 C CA . ALA A 1 297 ? 25.410 -5.750 -7.895 1.00 86.56 297 ALA A CA 1
ATOM 2349 C C . ALA A 1 297 ? 24.826 -7.160 -7.702 1.00 86.56 297 ALA A C 1
ATOM 2351 O O . ALA A 1 297 ? 23.737 -7.301 -7.155 1.00 86.56 297 ALA A O 1
ATOM 2352 N N . SER A 1 298 ? 25.561 -8.197 -8.112 1.00 85.31 298 SER A N 1
ATOM 2353 C CA . SER A 1 298 ? 25.139 -9.597 -7.972 1.00 85.31 298 SER A CA 1
ATOM 2354 C C . SER A 1 298 ? 25.195 -10.089 -6.524 1.00 85.31 298 SER A C 1
ATOM 2356 O O . SER A 1 298 ? 24.447 -10.993 -6.165 1.00 85.31 298 SER A O 1
ATOM 2358 N N . PHE A 1 299 ? 26.063 -9.508 -5.686 1.00 87.81 299 PHE A N 1
ATOM 2359 C CA . PHE A 1 299 ? 26.141 -9.838 -4.258 1.00 87.81 299 PHE A CA 1
ATOM 2360 C C . PHE A 1 299 ? 25.219 -8.987 -3.375 1.00 87.81 299 PHE A C 1
ATOM 2362 O O . PHE A 1 299 ? 24.939 -9.372 -2.240 1.00 87.81 299 PHE A O 1
ATOM 2369 N N . THR A 1 300 ? 24.726 -7.846 -3.858 1.00 81.00 300 THR A N 1
ATOM 2370 C CA . THR A 1 300 ? 23.736 -7.048 -3.126 1.00 81.00 300 THR A CA 1
ATOM 2371 C C . THR A 1 300 ? 22.339 -7.647 -3.248 1.00 81.00 300 THR A C 1
ATOM 2373 O O . THR A 1 300 ? 21.747 -7.630 -4.322 1.00 81.00 300 THR A O 1
ATOM 2376 N N . SER A 1 301 ? 21.779 -8.097 -2.124 1.00 66.25 301 SER A N 1
ATOM 2377 C CA . SER A 1 301 ? 20.351 -8.402 -1.994 1.00 66.25 301 SER A CA 1
ATOM 2378 C C . SER A 1 301 ? 19.668 -7.279 -1.216 1.00 66.25 301 SER A C 1
ATOM 2380 O O . SER A 1 301 ? 20.035 -6.996 -0.075 1.00 66.25 301 SER A O 1
ATOM 2382 N N . VAL A 1 302 ? 18.701 -6.606 -1.841 1.00 59.78 302 VAL A N 1
ATOM 2383 C CA . VAL A 1 302 ? 17.873 -5.582 -1.193 1.00 59.78 302 VAL A CA 1
ATOM 2384 C C . VAL A 1 302 ? 16.503 -6.198 -0.944 1.00 59.78 302 VAL A C 1
ATOM 2386 O O . VAL A 1 302 ? 15.732 -6.389 -1.880 1.00 59.78 302 VAL A O 1
ATOM 2389 N N . GLN A 1 303 ? 16.200 -6.516 0.314 1.00 56.69 303 GLN A N 1
ATOM 2390 C CA . GLN A 1 303 ? 14.860 -6.938 0.716 1.00 56.69 303 GLN A CA 1
ATOM 2391 C C . GLN A 1 303 ? 14.037 -5.711 1.112 1.00 56.69 303 GLN A C 1
ATOM 2393 O O . GLN A 1 303 ? 14.323 -5.038 2.105 1.00 56.69 303 GLN A O 1
ATOM 2398 N N . SER A 1 304 ? 12.998 -5.421 0.336 1.00 50.41 304 SER A N 1
ATOM 2399 C CA . SER A 1 304 ? 12.001 -4.409 0.681 1.00 50.41 304 SER A CA 1
ATOM 2400 C C . SER A 1 304 ? 10.986 -5.022 1.644 1.00 50.41 304 SER A C 1
ATOM 2402 O O . SER A 1 304 ? 10.055 -5.706 1.233 1.00 50.41 304 SER A O 1
ATOM 2404 N N . GLY A 1 305 ? 11.200 -4.816 2.944 1.00 53.25 305 GLY A N 1
ATOM 2405 C CA . GLY A 1 305 ? 10.295 -5.262 4.002 1.00 53.25 305 GLY A CA 1
ATOM 2406 C C . GLY A 1 305 ? 9.476 -4.114 4.584 1.00 53.25 305 GLY A C 1
ATOM 2407 O O . GLY A 1 305 ? 9.908 -2.960 4.609 1.00 53.25 305 GLY A O 1
ATOM 2408 N N . ILE A 1 306 ? 8.298 -4.431 5.115 1.00 54.69 306 ILE A N 1
ATOM 2409 C CA . ILE A 1 306 ? 7.516 -3.460 5.873 1.00 54.69 306 ILE A CA 1
ATOM 2410 C C . ILE A 1 306 ? 8.081 -3.373 7.293 1.00 54.69 306 ILE A C 1
ATOM 2412 O O . ILE A 1 306 ? 7.954 -4.306 8.083 1.00 54.69 306 ILE A O 1
ATOM 2416 N N . SER A 1 307 ? 8.680 -2.233 7.636 1.00 53.56 307 SER A N 1
ATOM 2417 C CA . SER A 1 307 ? 9.162 -1.978 8.994 1.00 53.56 307 SER A CA 1
ATOM 2418 C C . SER A 1 307 ? 8.064 -1.365 9.864 1.00 53.56 307 SER A C 1
ATOM 2420 O O . SER A 1 307 ? 7.471 -0.339 9.519 1.00 53.56 307 SER A O 1
ATOM 2422 N N . PHE A 1 308 ? 7.801 -1.979 11.018 1.00 65.56 308 PHE A N 1
ATOM 2423 C CA . PHE A 1 308 ? 6.992 -1.369 12.069 1.00 65.56 308 PHE A CA 1
ATOM 2424 C C . PHE A 1 308 ? 7.892 -0.480 12.923 1.00 65.56 308 PHE A C 1
ATOM 2426 O O . PHE A 1 308 ? 8.751 -0.973 13.655 1.00 65.56 308 PHE A O 1
ATOM 2433 N N . TYR A 1 309 ? 7.684 0.834 12.865 1.00 71.06 309 TYR A N 1
ATOM 2434 C CA . TYR A 1 309 ? 8.433 1.757 13.708 1.00 71.06 309 TYR A CA 1
ATOM 2435 C C . TYR A 1 309 ? 7.942 1.661 15.158 1.00 71.06 309 TYR A C 1
ATOM 2437 O O . TYR A 1 309 ? 6.889 2.193 15.512 1.00 71.06 309 TYR A O 1
ATOM 2445 N N . ARG A 1 310 ? 8.693 0.946 15.999 1.00 79.38 310 ARG A N 1
ATOM 2446 C CA . ARG A 1 310 ? 8.451 0.853 17.443 1.00 79.38 310 ARG A CA 1
ATOM 2447 C C . ARG A 1 310 ? 9.349 1.859 18.155 1.00 79.38 310 ARG A C 1
ATOM 2449 O O . ARG A 1 310 ? 10.567 1.781 18.050 1.00 79.38 310 ARG A O 1
ATOM 2456 N N . LEU A 1 311 ? 8.744 2.795 18.880 1.00 82.00 311 LEU A N 1
ATOM 2457 C CA . LEU A 1 311 ? 9.450 3.742 19.745 1.00 82.00 311 LEU A CA 1
ATOM 2458 C C . LEU A 1 311 ? 9.408 3.208 21.181 1.00 82.00 311 LEU A C 1
ATOM 2460 O O . LEU A 1 311 ? 8.373 3.374 21.833 1.00 82.00 311 LEU A O 1
ATOM 2464 N N . PRO A 1 312 ? 10.477 2.561 21.683 1.00 83.25 312 PRO A N 1
ATOM 2465 C CA . PRO A 1 312 ? 10.505 2.136 23.072 1.00 83.25 312 PRO A CA 1
ATOM 2466 C C . PRO A 1 312 ? 10.425 3.366 23.981 1.00 83.25 312 PRO A C 1
ATOM 2468 O O . PRO A 1 312 ? 11.054 4.397 23.734 1.00 83.25 312 PRO A O 1
ATOM 2471 N N . ARG A 1 313 ? 9.625 3.262 25.038 1.00 83.31 313 ARG A N 1
ATOM 2472 C CA . ARG A 1 313 ? 9.552 4.252 26.114 1.00 83.31 313 ARG A CA 1
ATOM 2473 C C . ARG A 1 313 ? 10.140 3.614 27.364 1.00 83.31 313 ARG A C 1
ATOM 2475 O O . ARG A 1 313 ? 9.859 2.457 27.639 1.00 83.31 313 ARG A O 1
ATOM 2482 N N . ALA A 1 314 ? 10.931 4.370 28.119 1.00 85.38 314 ALA A N 1
ATOM 2483 C CA . ALA A 1 314 ? 11.541 3.908 29.369 1.00 85.38 314 ALA A CA 1
ATOM 2484 C C . ALA A 1 314 ? 10.557 3.907 30.560 1.00 85.38 314 ALA A C 1
ATOM 2486 O O . ALA A 1 314 ? 10.977 3.970 31.709 1.00 85.38 314 ALA A O 1
ATOM 2487 N N . THR A 1 315 ? 9.251 3.906 30.293 1.00 86.25 315 THR A N 1
ATOM 2488 C CA . THR A 1 315 ? 8.199 3.991 31.309 1.00 86.25 315 THR A CA 1
ATOM 2489 C C . THR A 1 315 ? 7.503 2.646 31.398 1.00 86.25 315 THR A C 1
ATOM 2491 O O . THR A 1 315 ? 7.100 2.098 30.371 1.00 86.25 315 THR A O 1
ATOM 2494 N N . GLU A 1 316 ? 7.351 2.133 32.613 1.00 86.38 316 GLU A N 1
ATOM 2495 C CA . GLU A 1 316 ? 6.575 0.924 32.864 1.00 86.38 316 GLU A CA 1
ATOM 2496 C C . GLU A 1 316 ? 5.078 1.216 32.641 1.00 86.38 316 GLU A C 1
ATOM 2498 O O . GLU A 1 316 ? 4.565 2.221 33.149 1.00 86.38 316 GLU A O 1
ATOM 2503 N N . PRO A 1 317 ? 4.371 0.418 31.821 1.00 85.81 317 PRO A N 1
ATOM 2504 C CA . PRO A 1 317 ? 2.960 0.648 31.552 1.00 85.81 317 PRO A CA 1
ATOM 2505 C C . PRO A 1 317 ? 2.106 0.335 32.790 1.00 85.81 317 PRO A C 1
ATOM 2507 O O . PRO A 1 317 ? 2.309 -0.667 33.464 1.00 85.81 317 PRO A O 1
ATOM 2510 N N . ILE A 1 318 ? 1.101 1.175 33.059 1.00 85.50 318 ILE A N 1
ATOM 2511 C CA . ILE A 1 318 ? 0.167 1.005 34.194 1.00 85.50 318 ILE A CA 1
ATOM 2512 C C . ILE A 1 318 ? -0.792 -0.182 33.969 1.00 85.50 318 ILE A C 1
ATOM 2514 O O . ILE A 1 318 ? -1.349 -0.734 34.918 1.00 85.50 318 ILE A O 1
ATOM 2518 N N . TYR A 1 319 ? -1.005 -0.560 32.707 1.00 87.38 319 TYR A N 1
ATOM 2519 C CA . TYR A 1 319 ? -1.849 -1.677 32.292 1.00 87.38 319 TYR A CA 1
ATOM 2520 C C . TYR A 1 319 ? -1.307 -2.309 31.006 1.00 87.38 319 TYR A C 1
ATOM 2522 O O . TYR A 1 319 ? -0.689 -1.631 30.179 1.00 87.38 319 TYR A O 1
ATOM 2530 N N . GLU A 1 320 ? -1.574 -3.600 30.815 1.00 88.50 320 GLU A N 1
ATOM 2531 C CA . GLU A 1 320 ? -1.293 -4.293 29.559 1.00 88.50 320 GLU A CA 1
ATOM 2532 C C . GLU A 1 320 ? -2.401 -3.994 28.545 1.00 88.50 320 GLU A C 1
ATOM 2534 O O . GLU A 1 320 ? -3.548 -4.409 28.701 1.00 88.50 320 GLU A O 1
ATOM 2539 N N . GLY A 1 321 ? -2.079 -3.240 27.497 1.00 89.38 321 GLY A N 1
ATOM 2540 C CA . GLY A 1 321 ? -3.052 -2.901 26.467 1.00 89.38 321 GLY A CA 1
ATOM 2541 C C . GLY A 1 321 ? -2.478 -2.045 25.348 1.00 89.38 321 GLY A C 1
ATOM 2542 O O . GLY A 1 321 ? -1.306 -1.666 25.352 1.00 89.38 321 GLY A O 1
ATOM 2543 N N . ALA A 1 322 ? -3.329 -1.729 24.374 1.00 89.56 322 ALA A N 1
ATOM 2544 C CA . ALA A 1 322 ? -2.987 -0.879 23.243 1.00 89.56 322 ALA A CA 1
ATOM 2545 C C . ALA A 1 322 ? -3.966 0.294 23.138 1.00 89.56 322 ALA A C 1
ATOM 2547 O O . ALA A 1 322 ? -5.181 0.106 23.155 1.00 89.56 322 ALA A O 1
ATOM 2548 N N . LEU A 1 323 ? -3.434 1.508 22.981 1.00 89.94 323 LEU A N 1
ATOM 2549 C CA . LEU A 1 323 ? -4.226 2.693 22.660 1.00 89.94 323 LEU A CA 1
ATOM 2550 C C . LEU A 1 323 ? -4.201 2.924 21.149 1.00 89.94 323 LEU A C 1
ATOM 2552 O O . LEU A 1 323 ? -3.168 3.294 20.587 1.00 89.94 323 LEU A O 1
ATOM 2556 N N . VAL A 1 324 ? -5.350 2.756 20.501 1.00 91.00 324 VAL A N 1
ATOM 2557 C CA . VAL A 1 324 ? -5.530 3.119 19.093 1.00 91.00 324 VAL A CA 1
ATOM 2558 C C . VAL A 1 324 ? -5.945 4.586 19.018 1.00 91.00 324 VAL A C 1
ATOM 2560 O O . VAL A 1 324 ? -6.986 4.965 19.547 1.00 91.00 324 VAL A O 1
ATOM 2563 N N . ARG A 1 325 ? -5.129 5.422 18.369 1.00 90.06 325 AR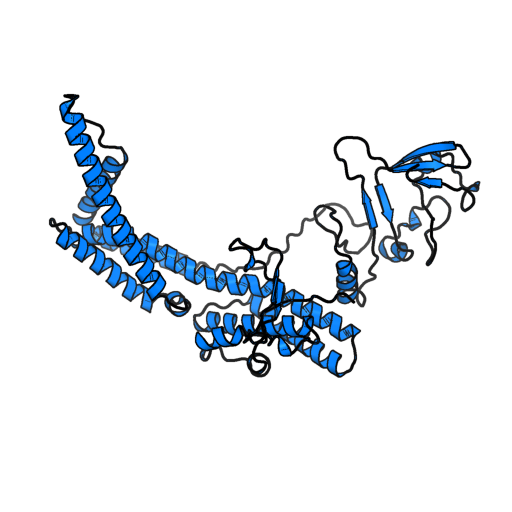G A N 1
ATOM 2564 C CA . ARG A 1 325 ? -5.435 6.841 18.137 1.00 90.06 325 ARG A CA 1
ATOM 2565 C C . ARG A 1 325 ? -4.792 7.362 16.859 1.00 90.06 325 ARG A C 1
ATOM 2567 O O . ARG A 1 325 ? -3.787 6.817 16.398 1.00 90.06 325 ARG A O 1
ATOM 2574 N N . ASP A 1 326 ? -5.308 8.476 16.351 1.00 85.25 326 ASP A N 1
ATOM 2575 C CA . ASP A 1 326 ? -4.589 9.272 15.359 1.00 85.25 326 ASP A CA 1
ATOM 2576 C C . ASP A 1 326 ? -3.303 9.871 15.958 1.00 85.25 326 ASP A C 1
ATOM 2578 O O . ASP A 1 326 ? -3.257 10.252 17.135 1.00 85.25 326 ASP A O 1
ATOM 2582 N N . ARG A 1 327 ? -2.247 9.987 15.142 1.00 80.81 327 ARG A N 1
ATOM 2583 C CA . ARG A 1 327 ? -0.938 10.496 15.581 1.00 80.81 327 ARG A CA 1
ATOM 2584 C C . ARG A 1 327 ? -1.023 11.938 16.089 1.00 80.81 327 ARG A C 1
ATOM 2586 O O . ARG A 1 327 ? -0.319 12.258 17.048 1.00 80.81 327 ARG A O 1
ATOM 2593 N N . ALA A 1 328 ? -1.873 12.762 15.481 1.00 81.19 328 ALA A N 1
ATOM 2594 C CA . ALA A 1 328 ? -2.068 14.167 15.821 1.00 81.19 328 ALA A CA 1
ATOM 2595 C C . ALA A 1 328 ? -3.258 14.405 16.769 1.00 81.19 328 ALA A C 1
ATOM 2597 O O . ALA A 1 328 ? -3.643 15.552 16.957 1.00 81.19 328 ALA A O 1
ATOM 2598 N N . TRP A 1 329 ? -3.825 13.349 17.375 1.00 78.12 329 TRP A N 1
ATOM 2599 C CA . TRP A 1 329 ? -5.049 13.432 18.191 1.00 78.12 329 TRP A CA 1
ATOM 2600 C C . TRP A 1 329 ? -6.266 13.966 17.421 1.00 78.12 329 TRP A C 1
ATOM 2602 O O . TRP A 1 329 ? -7.214 14.471 18.018 1.00 78.12 329 TRP A O 1
ATOM 2612 N N . SER A 1 330 ? -6.259 13.829 16.093 1.00 81.56 330 SER A N 1
ATOM 2613 C CA . SER A 1 330 ? -7.402 14.202 15.264 1.00 81.56 330 SER A CA 1
ATOM 2614 C C . SER A 1 330 ? -8.594 13.279 15.545 1.00 81.56 330 SER A C 1
ATOM 2616 O O . SER A 1 330 ? -8.388 12.098 15.855 1.00 81.56 330 SER A O 1
ATOM 2618 N N . PRO A 1 331 ? -9.839 13.762 15.379 1.00 81.06 331 PRO A N 1
ATOM 2619 C CA . PRO A 1 331 ? -11.018 12.912 15.461 1.00 81.06 331 PRO A CA 1
ATOM 2620 C C . PRO A 1 331 ? -10.899 11.712 14.520 1.00 81.06 331 PRO A C 1
ATOM 2622 O O . PRO A 1 331 ? -10.664 11.858 13.318 1.00 81.06 331 PRO A O 1
ATOM 2625 N N . MET A 1 332 ? -11.062 10.512 15.071 1.00 85.44 332 MET A N 1
ATOM 2626 C CA . MET A 1 332 ? -11.143 9.295 14.272 1.00 85.44 332 MET A CA 1
ATOM 2627 C C . MET A 1 332 ? -12.541 9.163 13.669 1.00 85.44 332 MET A C 1
ATOM 2629 O O . MET A 1 332 ? -13.535 9.604 14.244 1.00 85.44 332 MET A O 1
ATOM 2633 N N . GLN A 1 333 ? -12.629 8.522 12.506 1.00 83.50 333 GLN A N 1
ATOM 2634 C CA . GLN A 1 333 ? -13.916 8.232 11.881 1.00 83.50 333 GLN A CA 1
ATOM 2635 C C . GLN A 1 333 ? -14.769 7.348 12.811 1.00 83.50 333 GLN A C 1
ATOM 2637 O O . GLN A 1 333 ? -14.235 6.398 13.388 1.00 83.50 333 GLN A O 1
ATOM 2642 N N . PRO A 1 334 ? -16.095 7.564 12.909 1.00 78.88 334 PRO A N 1
ATOM 2643 C CA . PRO A 1 334 ? -16.965 6.730 13.746 1.00 78.88 334 PRO A CA 1
ATOM 2644 C C . PRO A 1 334 ? -16.919 5.234 13.395 1.00 78.88 334 PRO A C 1
ATOM 2646 O O . PRO A 1 334 ? -17.169 4.376 14.236 1.00 78.88 334 PRO A O 1
ATOM 2649 N N . SER A 1 335 ? -16.586 4.896 12.146 1.00 81.38 335 SER A N 1
ATOM 2650 C CA . SER A 1 335 ? -16.387 3.513 11.709 1.00 81.38 335 SER A CA 1
ATOM 2651 C C . SER A 1 335 ? -15.184 2.837 12.359 1.00 81.38 335 SER A C 1
ATOM 2653 O O . SER A 1 335 ? -15.212 1.617 12.492 1.00 81.38 335 SER A O 1
ATOM 2655 N N . SER A 1 336 ? -14.154 3.585 12.769 1.00 87.19 336 SER A N 1
ATOM 2656 C CA . SER A 1 336 ? -12.913 3.034 13.321 1.00 87.19 336 SER A CA 1
ATOM 2657 C C . SER A 1 336 ? -13.154 2.183 14.563 1.00 87.19 336 SER A C 1
ATOM 2659 O O . SER A 1 336 ? -12.552 1.121 14.678 1.00 87.19 336 SER A O 1
ATOM 2661 N N . LEU A 1 337 ? -14.078 2.590 15.441 1.00 88.81 337 LEU A N 1
ATOM 2662 C CA . LEU A 1 337 ? -14.463 1.788 16.604 1.00 88.81 337 LEU A CA 1
ATOM 2663 C C . LEU A 1 337 ? -14.969 0.407 16.171 1.00 88.81 337 LEU A C 1
ATOM 2665 O O . LEU A 1 337 ? -14.437 -0.603 16.617 1.00 88.81 337 LEU A O 1
ATOM 2669 N N . ARG A 1 338 ? -15.887 0.359 15.196 1.00 85.44 338 ARG A N 1
ATOM 2670 C CA . ARG A 1 338 ? -16.412 -0.908 14.661 1.00 85.44 338 ARG A CA 1
ATOM 2671 C C . ARG A 1 338 ? -15.337 -1.779 14.013 1.00 85.44 338 ARG A C 1
ATOM 2673 O O . ARG A 1 338 ? -15.497 -2.995 13.986 1.00 85.44 338 ARG A O 1
ATOM 2680 N N . PHE A 1 339 ? -14.289 -1.189 13.432 1.00 85.94 339 PHE A N 1
ATOM 2681 C CA . PHE A 1 339 ? -13.149 -1.945 12.898 1.00 85.94 339 PHE A CA 1
ATOM 2682 C C . PHE A 1 339 ? -12.313 -2.560 14.023 1.00 85.94 339 PHE A C 1
ATOM 2684 O O . PHE A 1 339 ? -11.965 -3.733 13.938 1.00 85.94 339 PHE A O 1
ATOM 2691 N N . VAL A 1 340 ? -12.025 -1.796 15.080 1.00 90.62 340 VAL A N 1
ATOM 2692 C CA . VAL A 1 340 ? -11.267 -2.283 16.242 1.00 90.62 340 VAL A CA 1
ATOM 2693 C C . VAL A 1 340 ? -12.051 -3.367 16.986 1.00 90.62 340 VAL A C 1
ATOM 2695 O O . VAL A 1 340 ? -11.493 -4.419 17.277 1.00 90.62 340 VAL A O 1
ATOM 2698 N N . GLU A 1 341 ? -13.347 -3.162 17.224 1.00 88.94 341 GLU A N 1
ATOM 2699 C CA . GLU A 1 341 ? -14.238 -4.162 17.831 1.00 88.94 341 GLU A CA 1
ATOM 2700 C C . GLU A 1 341 ? -14.285 -5.453 17.011 1.00 88.94 341 GLU A C 1
ATOM 2702 O O . GLU A 1 341 ? -14.159 -6.538 17.560 1.00 88.94 341 GLU A O 1
ATOM 2707 N N . SER A 1 342 ? -14.399 -5.347 15.688 1.00 84.94 342 SER A N 1
ATOM 2708 C CA . SER A 1 342 ? -14.431 -6.511 14.797 1.00 84.94 342 SER A CA 1
ATOM 2709 C C . SER A 1 342 ? -13.104 -7.278 14.763 1.00 84.94 342 SER A C 1
ATOM 2711 O O . SER A 1 342 ? -13.116 -8.496 14.636 1.00 84.94 342 SER A O 1
ATOM 2713 N N . ALA A 1 343 ? -11.964 -6.594 14.898 1.00 85.06 343 ALA A N 1
ATOM 2714 C CA . ALA A 1 343 ? -10.646 -7.231 14.870 1.00 85.06 343 ALA A CA 1
ATOM 2715 C C . ALA A 1 343 ? -10.220 -7.828 16.224 1.00 85.06 343 ALA A C 1
ATOM 2717 O O . ALA A 1 343 ? -9.489 -8.822 16.263 1.00 85.06 343 ALA A O 1
ATOM 2718 N N . PHE A 1 344 ? -10.634 -7.205 17.331 1.00 90.31 344 PHE A N 1
ATOM 2719 C CA . PHE A 1 344 ? -10.116 -7.511 18.666 1.00 90.31 344 PHE A CA 1
ATOM 2720 C C . PHE A 1 344 ? -11.181 -7.885 19.693 1.00 90.31 344 PHE A C 1
ATOM 2722 O O . PHE A 1 344 ? -10.794 -8.352 20.755 1.00 90.31 344 PHE A O 1
ATOM 2729 N N . GLY A 1 345 ? -12.476 -7.730 19.417 1.00 87.62 345 GLY A N 1
ATOM 2730 C CA . GLY A 1 345 ? -13.548 -7.953 20.396 1.00 87.62 345 GLY A CA 1
ATOM 2731 C C . GLY A 1 345 ? -13.564 -9.358 21.007 1.00 87.62 345 GLY A C 1
ATOM 2732 O O . GLY A 1 345 ? -13.875 -9.502 22.184 1.00 87.62 345 GLY A O 1
ATOM 2733 N N . ASP A 1 346 ? -13.128 -10.369 20.250 1.00 87.00 346 ASP A N 1
ATOM 2734 C CA . ASP A 1 346 ? -13.023 -11.757 20.730 1.00 87.00 346 ASP A CA 1
ATOM 2735 C C . ASP A 1 346 ? -11.713 -12.043 21.488 1.00 87.00 346 ASP A C 1
ATOM 2737 O O . ASP A 1 346 ? -11.562 -13.087 22.120 1.00 87.00 346 ASP A O 1
ATOM 2741 N N . LYS A 1 347 ? -10.732 -11.136 21.401 1.00 89.50 347 LYS A N 1
ATOM 2742 C CA . LYS A 1 347 ? -9.363 -11.313 21.920 1.00 89.50 347 LYS A CA 1
ATOM 2743 C C . LYS A 1 347 ? -9.032 -10.357 23.067 1.00 89.50 347 LYS A C 1
ATOM 2745 O O . LYS A 1 347 ? -8.132 -10.638 23.851 1.00 89.50 347 LYS A O 1
ATOM 2750 N N . ALA A 1 348 ? -9.708 -9.215 23.139 1.00 91.56 348 ALA A N 1
ATOM 2751 C CA . ALA A 1 348 ? -9.439 -8.136 24.074 1.00 91.56 348 ALA A CA 1
ATOM 2752 C C . ALA A 1 348 ? -10.706 -7.316 24.353 1.00 91.56 348 ALA A C 1
ATOM 2754 O O . ALA A 1 348 ? -11.620 -7.229 23.535 1.00 91.56 348 ALA A O 1
ATOM 2755 N N . ILE A 1 349 ? -10.729 -6.652 25.508 1.00 91.81 349 ILE A N 1
ATOM 2756 C CA . ILE A 1 349 ? -11.799 -5.719 25.863 1.00 91.81 349 ILE A CA 1
ATOM 2757 C C . ILE A 1 349 ? -11.544 -4.398 25.129 1.00 91.81 349 ILE A C 1
ATOM 2759 O O . ILE A 1 349 ? -10.567 -3.703 25.406 1.00 91.81 349 ILE A O 1
ATOM 2763 N N . VAL A 1 350 ? -12.428 -4.044 24.196 1.00 93.12 350 VAL A N 1
ATOM 2764 C CA . VAL A 1 350 ? -12.361 -2.775 23.461 1.00 93.12 350 VAL A CA 1
ATOM 2765 C C . VAL A 1 350 ? -13.196 -1.729 24.194 1.00 93.12 350 VAL A C 1
ATOM 2767 O O . VAL A 1 350 ? -14.405 -1.886 24.334 1.00 93.12 350 VAL A O 1
ATOM 2770 N N . VAL A 1 351 ? -12.550 -0.657 24.660 1.00 92.94 351 VAL A N 1
ATOM 2771 C CA . VAL A 1 351 ? -13.212 0.470 25.336 1.00 92.94 351 VAL A CA 1
ATOM 2772 C C . VAL A 1 351 ? -12.981 1.767 24.551 1.00 92.94 351 VAL A C 1
ATOM 2774 O O . VAL A 1 351 ? -11.829 2.174 24.369 1.00 92.94 351 VAL A O 1
ATOM 2777 N N . PRO A 1 352 ? -14.033 2.421 24.025 1.00 92.31 352 PRO A N 1
ATOM 2778 C CA . PRO A 1 352 ? -13.878 3.702 23.355 1.00 92.31 352 PRO A CA 1
ATOM 2779 C C . PRO A 1 352 ? -13.650 4.822 24.372 1.00 92.31 352 PRO A C 1
ATOM 2781 O O . PRO A 1 352 ? -14.267 4.864 25.435 1.00 92.31 352 PRO A O 1
ATOM 2784 N N . ARG A 1 353 ? -12.797 5.779 24.002 1.00 90.38 353 ARG A N 1
ATOM 2785 C CA . ARG A 1 353 ? -12.598 7.027 24.743 1.00 90.38 353 ARG A CA 1
ATOM 2786 C C . ARG A 1 353 ? -12.861 8.202 23.820 1.00 90.38 353 ARG A C 1
ATOM 2788 O O . ARG A 1 353 ? -12.398 8.204 22.680 1.00 90.38 353 ARG A O 1
ATOM 2795 N N . SER A 1 354 ? -13.560 9.210 24.323 1.00 89.38 354 SER A N 1
ATOM 2796 C CA . SER A 1 354 ? -13.744 10.479 23.620 1.00 89.38 354 SER A CA 1
ATOM 2797 C C . SER A 1 354 ? -12.846 11.533 24.248 1.00 89.38 354 SER A C 1
ATOM 2799 O O . SER A 1 354 ? -12.754 11.612 25.467 1.00 89.38 354 SER A O 1
ATOM 2801 N N . TRP A 1 355 ? -12.156 12.320 23.430 1.00 87.44 355 TRP A N 1
ATOM 2802 C CA . TRP A 1 355 ? -11.278 13.387 23.901 1.00 87.44 355 TRP A CA 1
ATOM 2803 C C . TRP A 1 355 ? -11.764 14.692 23.303 1.00 87.44 355 TRP A C 1
ATOM 2805 O O . TRP A 1 355 ? -11.784 14.851 22.082 1.00 87.44 355 TRP A O 1
ATOM 2815 N N . GLN A 1 356 ? -12.128 15.630 24.165 1.00 83.56 356 GLN A N 1
ATOM 2816 C CA . GLN A 1 356 ? -12.443 16.988 23.766 1.00 83.56 356 GLN A CA 1
ATOM 2817 C C . GLN A 1 356 ? -11.371 17.901 24.336 1.00 83.56 356 GLN A C 1
ATOM 2819 O O . GLN A 1 356 ? -11.348 18.214 25.524 1.00 83.56 356 GLN A O 1
ATOM 2824 N N . LEU A 1 357 ? -10.449 18.293 23.465 1.00 77.44 357 LEU A N 1
ATOM 2825 C CA . LEU A 1 357 ? -9.390 19.234 23.786 1.00 77.44 357 LEU A CA 1
ATOM 2826 C C . LEU A 1 357 ? -9.771 20.612 23.259 1.00 77.44 357 LEU A C 1
ATOM 2828 O O . LEU A 1 357 ? -10.409 20.742 22.212 1.00 77.44 357 LEU A O 1
ATOM 2832 N N . SER A 1 358 ? -9.329 21.639 23.972 1.00 69.12 358 SER A N 1
ATOM 2833 C CA . SER A 1 358 ? -9.359 23.004 23.470 1.00 69.12 358 SER A CA 1
ATOM 2834 C C . SER A 1 358 ? -8.611 23.122 22.136 1.00 69.12 358 SER A C 1
ATOM 2836 O O . SER A 1 358 ? -7.437 22.761 22.051 1.00 69.12 358 SER A O 1
ATOM 2838 N N . GLN A 1 359 ? -9.277 23.611 21.085 1.00 58.41 359 GLN A N 1
ATOM 2839 C CA . GLN A 1 359 ? -8.706 23.667 19.730 1.00 58.41 359 GLN A CA 1
ATOM 2840 C C . GLN A 1 359 ? -7.826 24.896 19.459 1.00 58.41 359 GLN A C 1
ATOM 2842 O O . GLN A 1 359 ? -7.271 25.015 18.366 1.00 58.41 359 GLN A O 1
ATOM 2847 N N . VAL A 1 360 ? -7.661 25.805 20.424 1.00 55.88 360 VAL A N 1
ATOM 2848 C CA . VAL A 1 360 ? -6.921 27.052 20.205 1.00 55.88 360 VAL A CA 1
ATOM 2849 C C . VAL A 1 360 ? -5.613 27.035 20.993 1.00 55.88 360 VAL A C 1
ATOM 2851 O O . VAL A 1 360 ? -5.580 27.172 22.211 1.00 55.88 360 VAL A O 1
ATOM 2854 N N . GLN A 1 361 ? -4.507 26.866 20.265 1.00 51.50 361 GLN A N 1
ATOM 2855 C CA . GLN A 1 361 ? -3.143 26.909 20.809 1.00 51.50 361 GLN A CA 1
ATOM 2856 C C . GLN A 1 361 ? -2.726 28.334 21.230 1.00 51.50 361 GLN A C 1
ATOM 2858 O O . GLN A 1 361 ? -1.799 28.504 22.019 1.00 51.50 361 GLN A O 1
ATOM 2863 N N . ALA A 1 362 ? -3.429 29.351 20.722 1.00 49.50 362 ALA A N 1
ATOM 2864 C CA . ALA A 1 362 ? -3.254 30.760 21.042 1.00 49.50 362 ALA A CA 1
ATOM 2865 C C . ALA A 1 362 ? -4.468 31.264 21.842 1.00 49.50 362 ALA A C 1
ATOM 2867 O O . ALA A 1 362 ? -5.482 31.624 21.265 1.00 49.50 362 ALA A O 1
ATOM 2868 N N . GLU A 1 363 ? -4.320 31.285 23.168 1.00 46.38 363 GLU A N 1
ATOM 2869 C CA . GLU A 1 363 ? -5.282 31.778 24.171 1.00 46.38 363 GLU A CA 1
ATOM 2870 C C . GLU A 1 363 ? -6.337 30.765 24.647 1.00 46.38 363 GLU A C 1
ATOM 2872 O O . GLU A 1 363 ? -7.392 30.586 24.056 1.00 46.38 363 GLU A O 1
ATOM 2877 N N . ARG A 1 364 ? -6.041 30.142 25.800 1.00 50.72 364 ARG A N 1
ATOM 2878 C CA . ARG A 1 364 ? -6.963 29.933 26.936 1.00 50.72 364 ARG A CA 1
ATOM 2879 C C . ARG A 1 364 ? -8.426 29.565 26.621 1.00 50.72 364 ARG A C 1
ATOM 2881 O O . ARG A 1 364 ? -9.317 29.995 27.346 1.00 50.72 364 ARG A O 1
ATOM 2888 N N . ALA A 1 365 ? -8.703 28.733 25.624 1.00 53.44 365 ALA A N 1
ATOM 2889 C CA . ALA A 1 365 ? -10.042 28.176 25.445 1.00 53.44 365 ALA A CA 1
ATOM 2890 C C . ALA A 1 365 ? -10.242 27.034 26.455 1.00 53.44 365 ALA A C 1
ATOM 2892 O O . ALA A 1 365 ? -10.226 25.855 26.119 1.00 53.44 365 ALA A O 1
ATOM 2893 N N . PHE A 1 366 ? -10.327 27.383 27.730 1.00 72.88 366 PHE A N 1
ATOM 2894 C CA . PHE A 1 366 ? -10.668 26.440 28.774 1.00 72.88 366 PHE A CA 1
ATOM 2895 C C . PHE A 1 366 ? -12.162 26.132 28.729 1.00 72.88 366 PHE A C 1
ATOM 2897 O O . PHE A 1 366 ? -12.978 26.981 28.381 1.00 72.88 366 PHE A O 1
ATOM 2904 N N . ILE A 1 367 ? -12.514 24.911 29.101 1.00 81.94 367 ILE A N 1
ATOM 2905 C CA . ILE A 1 367 ? -13.894 24.522 29.354 1.00 81.94 367 ILE A CA 1
ATOM 2906 C C . ILE A 1 367 ? -14.239 25.078 30.730 1.00 81.94 367 ILE A C 1
ATOM 2908 O O . ILE A 1 367 ? -13.595 24.709 31.714 1.00 81.94 367 ILE A O 1
ATOM 2912 N N . GLU A 1 368 ? -15.187 26.009 30.778 1.00 86.81 368 GLU A N 1
ATOM 2913 C CA . GLU A 1 368 ? -15.691 26.570 32.028 1.00 86.81 368 GLU A CA 1
ATOM 2914 C C . GLU A 1 368 ? -16.637 25.579 32.703 1.00 86.81 368 GLU A C 1
ATOM 2916 O O . GLU A 1 368 ? -17.511 25.004 32.052 1.00 86.81 368 GLU A O 1
ATOM 2921 N N . PHE A 1 369 ? -16.434 25.399 34.003 1.00 89.25 369 PHE A N 1
ATOM 2922 C CA . PHE A 1 369 ? -17.295 24.674 34.921 1.00 89.25 369 PHE A CA 1
ATOM 2923 C C . PHE A 1 369 ? -17.815 25.669 35.944 1.00 89.25 369 PHE A C 1
ATOM 2925 O O . PHE A 1 369 ? -17.013 26.332 36.594 1.00 89.25 369 PHE A O 1
ATOM 2932 N N . GLU A 1 370 ? -19.124 25.737 36.127 1.00 90.56 370 GLU A N 1
ATOM 2933 C CA . GLU A 1 370 ? -19.773 26.534 37.165 1.00 90.56 370 GLU A CA 1
ATOM 2934 C C . GLU A 1 370 ? -20.515 25.601 38.123 1.00 90.56 370 GLU A C 1
ATOM 2936 O O . GLU A 1 370 ? -21.280 24.739 37.687 1.00 90.56 370 GLU A O 1
ATOM 2941 N N . SER A 1 371 ? -20.298 25.762 39.428 1.00 90.38 371 SER A N 1
ATOM 2942 C CA . SER A 1 371 ? -21.121 25.109 40.445 1.00 90.38 371 SER A CA 1
ATOM 2943 C C . SER A 1 371 ? -22.370 25.936 40.707 1.00 90.38 371 SER A C 1
ATOM 2945 O O . SER A 1 371 ? -22.273 27.071 41.174 1.00 90.38 371 SER A O 1
ATOM 2947 N N . LEU A 1 372 ? -23.544 25.363 40.431 1.00 87.69 372 LEU A N 1
ATOM 2948 C CA . LEU A 1 372 ? -24.824 26.056 40.613 1.00 87.69 372 LEU A CA 1
ATOM 2949 C C . LEU A 1 372 ? -25.168 26.280 42.092 1.00 87.69 372 LEU A C 1
ATOM 2951 O O . LEU A 1 372 ? -25.945 27.178 42.407 1.00 87.69 372 LEU A O 1
ATOM 2955 N N . ASP A 1 373 ? -24.566 25.499 42.990 1.00 85.19 373 ASP A N 1
ATOM 2956 C CA . ASP A 1 373 ? -24.808 25.593 44.430 1.00 85.19 373 ASP A CA 1
ATOM 2957 C C . ASP A 1 373 ? -23.936 26.670 45.089 1.00 85.19 373 ASP A C 1
ATOM 2959 O O . ASP A 1 373 ? -24.394 27.404 45.965 1.00 85.19 373 ASP A O 1
ATOM 2963 N N . THR A 1 374 ? -22.668 26.785 44.673 1.00 85.38 374 THR A N 1
ATOM 2964 C CA . THR A 1 374 ? -21.702 27.721 45.281 1.00 85.38 374 THR A CA 1
ATOM 2965 C C . THR A 1 374 ? -21.509 29.008 44.477 1.00 85.38 374 THR A C 1
ATOM 2967 O O . THR A 1 374 ? -20.935 29.965 45.002 1.00 85.38 374 THR A O 1
ATOM 2970 N N . GLY A 1 375 ? -21.941 29.039 43.210 1.00 86.62 375 GLY A N 1
ATOM 2971 C CA . GLY A 1 375 ? -21.708 30.137 42.264 1.00 86.62 375 GLY A CA 1
ATOM 2972 C C . GLY A 1 375 ? -20.239 30.308 41.858 1.00 86.62 375 GLY A C 1
ATOM 2973 O O . GLY A 1 375 ? -19.862 31.346 41.315 1.00 86.62 375 GLY A O 1
ATOM 2974 N N . ARG A 1 376 ? -19.375 29.335 42.173 1.00 90.44 376 ARG A N 1
ATOM 2975 C CA . ARG A 1 376 ? -17.950 29.373 41.823 1.00 90.44 376 ARG A CA 1
ATOM 2976 C C . ARG A 1 376 ? -17.726 28.767 40.448 1.00 90.44 376 ARG A C 1
ATOM 2978 O O . ARG A 1 376 ? -18.325 27.742 40.129 1.00 90.44 376 ARG A O 1
ATOM 2985 N N . SER A 1 377 ? -16.795 29.343 39.691 1.00 88.81 377 SER A N 1
ATOM 2986 C CA . SER A 1 377 ? -16.366 28.798 38.407 1.00 88.81 377 SER A CA 1
ATOM 2987 C C . SER A 1 377 ? -14.896 28.383 38.390 1.00 88.81 377 SER A C 1
ATOM 2989 O O . SER A 1 377 ? -14.058 28.886 39.144 1.00 88.81 377 SER A O 1
ATOM 2991 N N . ALA A 1 378 ? -14.593 27.409 37.539 1.00 88.75 378 ALA A N 1
ATOM 2992 C CA . ALA A 1 378 ? -13.263 26.880 37.312 1.00 88.75 378 ALA A CA 1
ATOM 2993 C C . ALA A 1 378 ? -13.086 26.468 35.846 1.00 88.75 378 ALA A C 1
ATOM 2995 O O . ALA A 1 378 ? -14.044 26.323 35.094 1.00 88.75 378 ALA A O 1
ATOM 2996 N N . PHE A 1 379 ? -11.839 26.269 35.434 1.00 86.69 379 PHE A N 1
ATOM 2997 C CA . PHE A 1 379 ? -11.471 26.095 34.034 1.00 86.69 379 PHE A CA 1
ATOM 2998 C C . PHE A 1 379 ? -10.658 24.812 33.839 1.00 86.69 379 PHE A C 1
ATOM 3000 O O . PHE A 1 379 ? -9.668 24.600 34.541 1.00 86.69 379 PHE A O 1
ATOM 3007 N N . ALA A 1 380 ? -11.033 23.978 32.864 1.00 85.56 380 ALA A N 1
ATOM 3008 C CA . ALA A 1 380 ? -10.288 22.771 32.494 1.00 85.56 380 ALA A CA 1
ATOM 3009 C C . ALA A 1 380 ? -9.770 22.825 31.050 1.00 85.56 380 ALA A C 1
ATOM 3011 O O . ALA A 1 380 ? -10.395 23.393 30.158 1.00 85.56 380 ALA A O 1
ATOM 3012 N N . HIS A 1 381 ? -8.617 22.203 30.796 1.00 81.69 381 HIS A N 1
ATOM 3013 C CA . HIS A 1 381 ? -8.002 22.169 29.461 1.00 81.69 381 HIS A CA 1
ATOM 3014 C C . HIS A 1 381 ? -8.689 21.213 28.474 1.00 81.69 381 HIS A C 1
ATOM 3016 O O . HIS A 1 381 ? -8.519 21.346 27.259 1.00 81.69 381 HIS A O 1
ATOM 3022 N N . GLY A 1 382 ? -9.436 20.238 28.981 1.00 85.94 382 GLY A N 1
ATOM 3023 C CA . GLY A 1 382 ? -10.128 19.261 28.160 1.00 85.94 382 GLY A CA 1
ATOM 3024 C C . GLY A 1 382 ? -11.014 18.341 28.985 1.00 85.94 382 GLY A C 1
ATOM 3025 O O . GLY A 1 382 ? -10.867 18.243 30.202 1.00 85.94 382 GLY A O 1
ATOM 3026 N N . LEU A 1 383 ? -11.919 17.668 28.285 1.00 89.00 383 LEU A N 1
ATOM 3027 C CA . LEU A 1 383 ? -12.793 16.626 28.806 1.00 89.00 383 LEU A CA 1
ATOM 3028 C C . LEU A 1 383 ? -12.376 15.285 28.207 1.00 89.00 383 LEU A C 1
ATOM 3030 O O . LEU A 1 383 ? -12.050 15.193 27.018 1.00 89.00 383 LEU A O 1
ATOM 3034 N N . VAL A 1 384 ? -12.434 14.238 29.023 1.00 91.06 384 VAL A N 1
ATOM 3035 C CA . VAL A 1 384 ? -12.273 12.861 28.559 1.00 91.06 384 VAL A CA 1
ATOM 3036 C C . VAL A 1 384 ? -13.549 12.101 28.882 1.00 91.06 384 VAL A C 1
ATOM 3038 O O . VAL A 1 384 ? -13.939 11.989 30.040 1.00 91.06 384 VAL A O 1
ATOM 3041 N N . GLY A 1 385 ? -14.204 11.597 27.842 1.00 92.31 385 GLY A N 1
ATOM 3042 C CA . GLY A 1 385 ? -15.351 10.710 27.955 1.00 92.31 385 GLY A CA 1
ATOM 3043 C C . GLY A 1 385 ? -14.887 9.264 28.074 1.00 92.31 385 GLY A C 1
ATOM 3044 O O . GLY A 1 385 ? -14.156 8.774 27.207 1.00 92.31 385 GLY A O 1
ATOM 3045 N N . PHE A 1 386 ? -15.346 8.588 29.124 1.00 93.38 386 PHE A N 1
ATOM 3046 C CA . PHE A 1 386 ? -15.083 7.178 29.383 1.00 93.38 386 PHE A CA 1
ATOM 3047 C C . PHE A 1 386 ? -16.376 6.369 29.343 1.00 93.38 386 PHE A C 1
ATOM 3049 O O . PHE A 1 386 ? -17.436 6.845 29.739 1.00 93.38 386 PHE A O 1
ATOM 3056 N N . THR A 1 387 ? -16.279 5.117 28.907 1.00 93.19 387 THR A N 1
ATOM 3057 C CA . THR A 1 387 ? -17.349 4.129 29.095 1.00 93.19 387 THR A CA 1
ATOM 3058 C C . THR A 1 387 ? -17.276 3.498 30.482 1.00 93.19 387 THR A C 1
ATOM 3060 O O . THR A 1 387 ? -16.178 3.323 31.006 1.00 93.19 387 THR A O 1
ATOM 3063 N N . ALA A 1 388 ? -18.407 3.032 31.019 1.00 93.75 388 ALA A N 1
ATOM 3064 C CA . ALA A 1 388 ? -18.477 2.311 32.299 1.00 93.75 388 ALA A CA 1
ATOM 3065 C C . ALA A 1 388 ? -17.548 1.078 32.387 1.00 93.75 388 ALA A C 1
ATOM 3067 O O . ALA A 1 388 ? -17.175 0.640 33.468 1.00 93.75 388 ALA A O 1
ATOM 3068 N N . THR A 1 389 ? -17.133 0.515 31.249 1.00 93.31 389 THR A N 1
ATOM 3069 C CA . THR A 1 389 ? -16.208 -0.626 31.167 1.00 93.31 389 THR A CA 1
ATOM 3070 C C . THR A 1 389 ? -14.726 -0.257 31.270 1.00 93.31 389 THR A C 1
ATOM 3072 O O . THR A 1 389 ? -13.895 -1.155 31.377 1.00 93.31 389 THR A O 1
ATOM 3075 N N . GLU A 1 390 ? -14.373 1.031 31.248 1.00 93.69 390 GLU A N 1
ATOM 3076 C CA . GLU A 1 390 ? -12.989 1.526 31.311 1.00 93.69 390 GLU A CA 1
ATOM 3077 C C . GLU A 1 390 ? -12.171 0.987 32.509 1.00 93.69 390 GLU A C 1
ATOM 3079 O O . GLU A 1 390 ? -11.021 0.586 32.291 1.00 93.69 390 GLU A O 1
ATOM 3084 N N . PRO A 1 391 ? -12.726 0.873 33.737 1.00 93.44 391 PRO A N 1
ATOM 3085 C CA . PRO A 1 391 ? -12.027 0.291 34.885 1.00 93.44 391 PRO A CA 1
ATOM 3086 C C . PRO A 1 391 ? -11.479 -1.115 34.637 1.00 93.44 391 PRO A C 1
ATOM 3088 O O . PRO A 1 391 ? -10.411 -1.461 35.131 1.00 93.44 391 PRO A O 1
ATOM 3091 N N . ARG A 1 392 ? -12.145 -1.921 33.799 1.00 91.56 392 ARG A N 1
ATOM 3092 C CA . ARG A 1 392 ? -11.683 -3.280 33.470 1.00 91.56 392 ARG A CA 1
ATOM 3093 C C . ARG A 1 392 ? -10.399 -3.300 32.638 1.00 91.56 392 ARG A C 1
ATOM 3095 O O . ARG A 1 392 ? -9.786 -4.356 32.527 1.00 91.56 392 ARG A O 1
ATOM 3102 N N . VAL A 1 393 ? -10.028 -2.172 32.031 1.00 91.56 393 VAL A N 1
ATOM 3103 C CA . VAL A 1 393 ? -8.845 -2.042 31.172 1.00 91.56 393 VAL A CA 1
ATOM 3104 C C . VAL A 1 393 ? -7.749 -1.249 31.873 1.00 91.56 393 VAL A C 1
ATOM 3106 O O . VAL A 1 393 ? -6.637 -1.743 32.020 1.00 91.56 393 VAL A O 1
ATOM 3109 N N . SER A 1 394 ? -8.039 -0.026 32.320 1.00 90.94 394 SER A N 1
ATOM 3110 C CA . SER A 1 394 ? -7.027 0.847 32.935 1.00 90.94 394 SER A CA 1
ATOM 3111 C C . SER A 1 394 ? -6.966 0.741 34.461 1.00 90.94 394 SER A C 1
ATOM 3113 O O . SER A 1 394 ? -5.960 1.118 35.071 1.00 90.94 394 SER A O 1
ATOM 3115 N N . GLY A 1 395 ? -8.025 0.242 35.104 1.00 91.06 395 GLY A N 1
ATOM 3116 C CA . GLY A 1 395 ? -8.204 0.322 36.554 1.00 91.06 395 GLY A CA 1
ATOM 3117 C C . GLY A 1 395 ? -8.168 1.763 37.063 1.00 91.06 395 GLY A C 1
ATOM 3118 O O . GLY A 1 395 ? -7.571 2.022 38.103 1.00 91.06 395 GLY A O 1
ATOM 3119 N N . ILE A 1 396 ? -8.684 2.720 36.285 1.00 91.19 396 ILE A N 1
ATOM 3120 C CA . ILE A 1 396 ? -8.672 4.151 36.629 1.00 91.19 396 ILE A CA 1
ATOM 3121 C C . ILE A 1 396 ? -9.484 4.467 37.896 1.00 91.19 396 ILE A C 1
ATOM 3123 O O . ILE A 1 396 ? -9.189 5.427 38.601 1.00 91.19 396 ILE A O 1
ATOM 3127 N N . ASP A 1 397 ? -10.463 3.626 38.216 1.00 92.69 397 ASP A N 1
ATOM 3128 C CA . ASP A 1 397 ? -11.299 3.682 39.414 1.00 92.69 397 ASP A CA 1
ATOM 3129 C C . ASP A 1 397 ? -10.494 3.582 40.718 1.00 92.69 397 ASP A C 1
ATOM 3131 O O . ASP A 1 397 ? -10.895 4.162 41.723 1.00 92.69 397 ASP A O 1
ATOM 3135 N N . ARG A 1 398 ? -9.312 2.947 40.697 1.00 92.06 398 ARG A N 1
ATOM 3136 C CA . ARG A 1 398 ? -8.418 2.861 41.867 1.00 92.06 398 ARG A CA 1
ATOM 3137 C C . ARG A 1 398 ? -7.900 4.221 42.357 1.00 92.06 398 ARG A C 1
ATOM 3139 O O . ARG A 1 398 ? -7.350 4.297 43.451 1.00 92.06 398 ARG A O 1
ATOM 3146 N N . PHE A 1 399 ? -8.004 5.259 41.527 1.00 91.50 399 PHE A N 1
ATOM 3147 C CA . PHE A 1 399 ? -7.555 6.618 41.838 1.00 91.50 399 PHE A CA 1
ATOM 3148 C C . PHE A 1 399 ? -8.688 7.524 42.336 1.00 91.50 399 PHE A C 1
ATOM 3150 O O . PHE A 1 399 ? -8.446 8.703 42.582 1.00 91.50 399 PHE A O 1
ATOM 3157 N N . LEU A 1 400 ? -9.913 7.005 42.473 1.00 92.62 400 LEU A N 1
ATOM 3158 C CA . LEU A 1 400 ? -11.022 7.764 43.043 1.00 92.62 400 LEU A CA 1
ATOM 3159 C C . LEU A 1 400 ? -10.809 7.951 44.547 1.00 92.62 400 LEU A C 1
ATOM 3161 O O . LEU A 1 400 ? -10.662 6.984 45.292 1.00 92.62 400 LEU A O 1
ATOM 3165 N N . THR A 1 401 ? -10.809 9.206 44.982 1.00 92.00 401 THR A N 1
ATOM 3166 C CA . THR A 1 401 ? -10.722 9.604 46.393 1.00 92.00 401 THR A CA 1
ATOM 3167 C C . THR A 1 401 ? -12.080 9.513 47.088 1.00 92.00 401 THR A C 1
ATOM 3169 O O . THR A 1 401 ? -12.145 9.129 48.255 1.00 92.00 401 THR A O 1
ATOM 3172 N N . ALA A 1 402 ? -13.163 9.790 46.356 1.00 89.25 402 ALA A N 1
ATOM 3173 C CA . ALA A 1 402 ? -14.538 9.690 46.828 1.00 89.25 402 ALA A CA 1
ATOM 3174 C C . ALA A 1 402 ? -15.511 9.311 45.691 1.00 89.25 402 ALA A C 1
ATOM 3176 O O . ALA A 1 402 ? -15.229 9.509 44.507 1.00 89.25 402 ALA A O 1
ATOM 3177 N N . GLY A 1 403 ? -16.678 8.767 46.053 1.00 90.19 403 GLY A N 1
ATOM 3178 C CA . GLY A 1 403 ? -17.720 8.361 45.103 1.00 90.19 403 GLY A CA 1
ATOM 3179 C C . GLY A 1 403 ? -17.453 7.019 44.409 1.00 90.19 403 GLY A C 1
ATOM 3180 O O . GLY A 1 403 ? -16.855 6.113 44.987 1.00 90.19 403 GLY A O 1
ATOM 3181 N N . ARG A 1 404 ? -17.949 6.874 43.173 1.00 92.12 404 ARG A N 1
ATOM 3182 C CA . ARG A 1 404 ? -17.772 5.683 42.325 1.00 92.12 404 ARG A CA 1
ATOM 3183 C C . ARG A 1 404 ? -17.552 6.062 40.863 1.00 92.12 404 ARG A C 1
ATOM 3185 O O . ARG A 1 404 ? -17.854 7.182 40.459 1.00 92.12 404 ARG A O 1
ATOM 3192 N N . PHE A 1 405 ? -17.063 5.112 40.067 1.00 94.62 405 PHE A N 1
ATOM 3193 C CA . PHE A 1 405 ? -16.982 5.275 38.616 1.00 94.62 405 PHE A CA 1
ATOM 3194 C C . PHE A 1 405 ? -18.375 5.196 37.954 1.00 94.62 405 PHE A C 1
ATOM 3196 O O . PHE A 1 405 ? -19.366 4.838 38.599 1.00 94.62 405 PHE A O 1
ATOM 3203 N N . PHE A 1 406 ? -18.440 5.538 36.666 1.00 94.12 406 PHE A N 1
ATOM 3204 C CA . PHE A 1 406 ? -19.674 5.555 35.875 1.00 94.12 406 PHE A CA 1
ATOM 3205 C C . PHE A 1 406 ? -20.324 4.169 35.734 1.00 94.12 406 PHE A C 1
ATOM 3207 O O . PHE A 1 406 ? -19.630 3.167 35.542 1.00 94.12 406 PHE A O 1
ATOM 3214 N N . GLU A 1 407 ? -21.656 4.134 35.732 1.00 92.69 407 GLU A N 1
ATOM 3215 C CA . GLU A 1 407 ? -22.491 2.966 35.433 1.00 92.69 407 GLU A CA 1
ATOM 3216 C C . GLU A 1 407 ? -23.131 3.056 34.036 1.00 92.69 407 GLU A C 1
ATOM 3218 O O . GLU A 1 407 ? -23.206 4.109 33.399 1.00 92.69 407 GLU A O 1
ATOM 3223 N N . ALA A 1 408 ? -23.568 1.910 33.509 1.00 92.06 408 ALA A N 1
ATOM 3224 C CA . ALA A 1 408 ? -24.165 1.846 32.181 1.00 92.06 408 ALA A CA 1
ATOM 3225 C C . ALA A 1 408 ? -25.519 2.576 32.144 1.00 92.06 408 ALA A C 1
ATOM 3227 O O . ALA A 1 408 ? -26.421 2.261 32.915 1.00 92.06 408 ALA A O 1
ATOM 3228 N N . GLY A 1 409 ? -25.672 3.503 31.196 1.00 89.94 409 GLY A N 1
ATOM 3229 C CA . GLY A 1 409 ? -26.903 4.276 31.008 1.00 89.94 409 GLY A CA 1
ATOM 3230 C C . GLY A 1 409 ? -26.957 5.589 31.790 1.00 89.94 409 GLY A C 1
ATOM 3231 O O . GLY A 1 409 ? -27.916 6.337 31.617 1.00 89.94 409 GLY A O 1
ATOM 3232 N N . GLU A 1 410 ? -25.939 5.899 32.596 1.00 90.69 410 GLU A N 1
ATOM 3233 C CA . GLU A 1 410 ? -25.824 7.212 33.228 1.00 90.69 410 GLU A CA 1
ATOM 3234 C C . GLU A 1 410 ? -25.550 8.299 32.185 1.00 90.69 410 GLU A C 1
ATOM 3236 O O . GLU A 1 410 ? -24.731 8.137 31.276 1.00 90.69 410 GLU A O 1
ATOM 3241 N N . VAL A 1 411 ? -26.253 9.418 32.333 1.00 89.50 411 VAL A N 1
ATOM 3242 C CA . VAL A 1 411 ? -26.102 10.631 31.527 1.00 89.50 411 VAL A CA 1
ATOM 3243 C C . VAL A 1 411 ? -25.872 11.809 32.467 1.00 89.50 411 VAL A C 1
ATOM 3245 O O . VAL A 1 411 ? -26.282 11.755 33.623 1.00 89.50 411 VAL A O 1
ATOM 3248 N N . ASP A 1 412 ? -25.193 12.846 31.980 1.00 89.19 412 ASP A N 1
ATOM 3249 C CA . ASP A 1 412 ? -24.913 14.080 32.731 1.00 89.19 412 ASP A CA 1
ATOM 3250 C C . ASP A 1 412 ? -24.186 13.862 34.074 1.00 89.19 412 ASP A C 1
ATOM 3252 O O . ASP A 1 412 ? -24.387 14.582 35.050 1.00 89.19 412 ASP A O 1
ATOM 3256 N N . VAL A 1 413 ? -23.291 12.870 34.110 1.00 92.12 413 VAL A N 1
ATOM 3257 C CA . VAL A 1 413 ? -22.408 12.573 35.246 1.00 92.12 413 VAL A CA 1
ATOM 3258 C C . VAL A 1 413 ? -20.967 12.975 34.937 1.00 92.12 413 VAL A C 1
ATOM 3260 O O . VAL A 1 413 ? -20.492 12.841 33.808 1.00 92.12 413 VAL A O 1
ATOM 3263 N N . VAL A 1 414 ? -20.242 13.453 35.949 1.00 91.94 414 VAL A N 1
ATOM 3264 C CA . VAL A 1 414 ? -18.843 13.874 35.810 1.00 91.94 414 VAL A CA 1
ATOM 3265 C C . VAL A 1 414 ? -18.023 13.459 37.025 1.00 91.94 414 VAL A C 1
ATOM 3267 O O . VAL A 1 414 ? -18.493 13.506 38.157 1.00 91.94 414 VAL A O 1
ATOM 3270 N N . ILE A 1 415 ? -16.775 13.067 36.775 1.00 92.94 415 ILE A N 1
ATOM 3271 C CA . ILE A 1 415 ? -15.756 12.856 37.804 1.00 92.94 415 ILE A CA 1
ATOM 3272 C C . ILE A 1 415 ? -14.784 14.028 37.709 1.00 92.94 415 ILE A C 1
ATOM 3274 O O . ILE A 1 415 ? -14.260 14.318 36.630 1.00 92.94 415 ILE A O 1
ATOM 3278 N N . LEU A 1 416 ? -14.553 14.708 38.828 1.00 91.94 416 LEU A N 1
ATOM 3279 C CA . LEU A 1 416 ? -13.664 15.863 38.896 1.00 91.94 416 LEU A CA 1
ATOM 3280 C C . LEU A 1 416 ? -12.310 15.465 39.498 1.00 91.94 416 LEU A C 1
ATOM 3282 O O . LEU A 1 416 ? -12.281 14.716 40.471 1.00 91.94 416 LEU A O 1
ATOM 3286 N N . PRO A 1 417 ? -11.186 16.000 38.990 1.00 92.62 417 PRO A N 1
ATOM 3287 C CA . PRO A 1 417 ? -9.923 15.966 39.719 1.00 92.62 417 PRO A CA 1
ATOM 3288 C C . PRO A 1 417 ? -10.034 16.742 41.039 1.00 92.62 417 PRO A C 1
ATOM 3290 O O . PRO A 1 417 ? -10.662 17.804 41.060 1.00 92.62 417 PRO A O 1
ATOM 3293 N N . ASP A 1 418 ? -9.343 16.292 42.092 1.00 91.81 418 ASP A N 1
ATOM 3294 C CA . ASP A 1 418 ? -9.381 16.910 43.433 1.00 91.81 418 ASP A CA 1
ATOM 3295 C C . ASP A 1 418 ? -9.148 18.434 43.399 1.00 91.81 418 ASP A C 1
ATOM 3297 O O . ASP A 1 418 ? -9.828 19.209 44.073 1.00 91.81 418 ASP A O 1
ATOM 3301 N N . ILE A 1 419 ? -8.219 18.888 42.548 1.00 91.19 419 ILE A N 1
ATOM 3302 C CA . ILE A 1 419 ? -7.908 20.313 42.371 1.00 91.19 419 ILE A CA 1
ATOM 3303 C C . ILE A 1 419 ? -9.138 21.082 41.871 1.00 91.19 419 ILE A C 1
ATOM 3305 O O . ILE A 1 419 ? -9.446 22.152 42.390 1.00 91.19 419 ILE A O 1
ATOM 3309 N N . LEU A 1 420 ? -9.862 20.544 40.887 1.00 90.69 420 LEU A N 1
ATOM 3310 C CA . LEU A 1 420 ? -11.022 21.211 40.297 1.00 90.69 420 LEU A CA 1
ATOM 3311 C C . LEU A 1 420 ? -12.202 21.241 41.279 1.00 90.69 420 LEU A C 1
ATOM 3313 O O . LEU A 1 420 ? -12.834 22.286 41.437 1.00 90.69 420 LEU A O 1
ATOM 3317 N N . ALA A 1 421 ? -12.438 20.134 41.991 1.00 91.19 421 ALA A N 1
ATOM 3318 C CA . ALA A 1 421 ? -13.453 20.052 43.041 1.00 91.19 421 ALA A CA 1
ATOM 3319 C C . ALA A 1 421 ? -13.205 21.089 44.152 1.00 91.19 421 ALA A C 1
ATOM 3321 O O . ALA A 1 421 ? -14.126 21.806 44.546 1.00 91.19 421 ALA A O 1
ATOM 3322 N N . SER A 1 422 ? -11.944 21.256 44.576 1.00 91.06 422 SER A N 1
ATOM 3323 C CA . SER A 1 422 ? -11.566 22.227 45.613 1.00 91.06 422 SER A CA 1
ATOM 3324 C C . SER A 1 422 ? -11.871 23.684 45.228 1.00 91.06 422 SER A C 1
ATOM 3326 O O . SER A 1 422 ? -12.342 24.461 46.061 1.00 91.06 422 SER A O 1
ATOM 3328 N N . VAL A 1 423 ? -11.663 24.055 43.957 1.00 91.50 423 VAL A N 1
ATOM 3329 C CA . VAL A 1 423 ? -11.934 25.412 43.450 1.00 91.50 423 VAL A CA 1
ATOM 3330 C C . VAL A 1 423 ? -13.440 25.661 43.356 1.00 91.50 423 VAL A C 1
ATOM 3332 O O . VAL A 1 423 ? -13.920 26.705 43.802 1.00 91.50 423 VAL A O 1
ATOM 3335 N N . LEU A 1 424 ? -14.191 24.679 42.849 1.00 90.56 424 LEU A N 1
ATOM 3336 C CA . LEU A 1 424 ? -15.655 24.733 42.752 1.00 90.56 424 LEU A CA 1
ATOM 3337 C C . LEU A 1 424 ? -16.350 24.654 44.122 1.00 90.56 424 LEU A C 1
ATOM 3339 O O . LEU A 1 424 ? -17.525 25.001 44.241 1.00 90.56 424 LEU A O 1
ATOM 3343 N N . GLY A 1 425 ? -15.621 24.254 45.168 1.00 90.19 425 GLY A N 1
ATOM 3344 C CA . GLY A 1 425 ? -16.157 24.076 46.515 1.00 90.19 425 GLY A CA 1
ATOM 3345 C C . GLY A 1 425 ? -17.054 22.846 46.647 1.00 90.19 425 GLY A C 1
ATOM 3346 O O . GLY A 1 425 ? -17.946 22.864 47.484 1.00 90.19 425 GLY A O 1
ATOM 3347 N N . VAL A 1 426 ? -16.837 21.821 45.817 1.00 89.62 426 VAL A N 1
ATOM 3348 C CA . VAL A 1 426 ? -17.567 20.546 45.865 1.00 89.62 426 VAL A CA 1
ATOM 3349 C C . VAL A 1 426 ? -16.849 19.613 46.836 1.00 89.62 426 VAL A C 1
ATOM 3351 O O . VAL A 1 426 ? -15.639 19.409 46.721 1.00 89.62 426 VAL A O 1
ATOM 3354 N N . THR A 1 427 ? -17.588 19.057 47.791 1.00 88.69 427 THR A N 1
ATOM 3355 C CA . THR A 1 427 ? -17.085 18.149 48.830 1.00 88.69 427 THR A CA 1
ATOM 3356 C C . THR A 1 427 ? -17.725 16.763 48.729 1.00 88.69 427 THR A C 1
ATOM 3358 O O . THR A 1 427 ? -18.672 16.550 47.973 1.00 88.69 427 THR A O 1
ATOM 3361 N N . ASP A 1 428 ? -17.259 15.807 49.534 1.00 87.06 428 ASP A N 1
ATOM 3362 C CA . ASP A 1 428 ? -17.811 14.443 49.559 1.00 87.06 428 ASP A CA 1
ATOM 3363 C C . ASP A 1 428 ? -19.311 14.399 49.912 1.00 87.06 428 ASP A C 1
ATOM 3365 O O . ASP A 1 428 ? -20.014 13.459 49.544 1.00 87.06 428 ASP A O 1
ATOM 3369 N N . GLN A 1 429 ? -19.824 15.417 50.612 1.00 84.38 429 GLN A N 1
ATOM 3370 C CA . GLN A 1 429 ? -21.243 15.513 50.981 1.00 84.38 429 GLN A CA 1
ATOM 3371 C C . GLN A 1 429 ? -22.144 15.903 49.800 1.00 84.38 429 GLN A C 1
ATOM 3373 O O . GLN A 1 429 ? -23.358 15.681 49.847 1.00 84.38 429 GLN A O 1
ATOM 3378 N N . ASP A 1 430 ? -21.541 16.451 48.748 1.00 85.56 430 ASP A N 1
ATOM 3379 C CA . ASP A 1 430 ? -22.207 16.989 47.565 1.00 85.56 430 ASP A CA 1
ATOM 3380 C C . ASP A 1 430 ? -22.312 15.950 46.431 1.00 85.56 430 ASP A C 1
ATOM 3382 O O . ASP A 1 430 ? -23.002 16.162 45.426 1.00 85.56 430 ASP A O 1
ATOM 3386 N N . LEU A 1 431 ? -21.666 14.788 46.604 1.00 85.50 431 LEU A N 1
ATOM 3387 C CA . LEU A 1 431 ? -21.684 13.674 45.658 1.00 85.50 431 LEU A CA 1
ATOM 3388 C C . LEU A 1 431 ? -23.121 13.210 45.372 1.00 85.50 431 LEU A C 1
ATOM 3390 O O . LEU A 1 431 ? -23.862 12.802 46.267 1.00 85.50 431 LEU A O 1
ATOM 3394 N N . GLY A 1 432 ? -23.511 13.264 44.096 1.00 82.19 432 GLY A N 1
ATOM 3395 C CA . GLY A 1 432 ? -24.848 12.882 43.628 1.00 82.19 432 GLY A CA 1
ATOM 3396 C C . GLY A 1 432 ? -25.957 13.901 43.922 1.00 82.19 432 GLY A C 1
ATOM 3397 O O . GLY A 1 432 ? -27.120 13.604 43.658 1.00 82.19 432 GLY A O 1
ATOM 3398 N N . ARG A 1 433 ? -25.627 15.079 44.470 1.00 84.75 433 ARG A N 1
ATOM 3399 C CA . ARG A 1 433 ? -26.589 16.159 44.760 1.00 84.75 433 ARG A CA 1
ATOM 3400 C C . ARG A 1 433 ? -26.280 17.440 43.998 1.00 84.75 433 ARG A C 1
ATOM 3402 O O . ARG A 1 433 ? -27.207 18.081 43.511 1.00 84.75 433 ARG A O 1
ATOM 3409 N N . SER A 1 434 ? -25.002 17.793 43.892 1.00 85.50 434 SER A N 1
ATOM 3410 C CA . SER A 1 434 ? -24.594 19.029 43.235 1.00 85.50 434 SER A CA 1
ATOM 3411 C C . SER A 1 434 ? -24.716 18.973 41.724 1.00 85.50 434 SER A C 1
ATOM 3413 O O . SER A 1 434 ? -24.445 17.953 41.091 1.00 85.50 434 SER A O 1
ATOM 3415 N N . SER A 1 435 ? -25.096 20.111 41.147 1.00 89.06 435 SER A N 1
ATOM 3416 C CA . SER A 1 435 ? -25.217 20.293 39.702 1.00 89.06 435 SER A CA 1
ATOM 3417 C C . SER A 1 435 ? -24.161 21.267 39.196 1.00 89.06 435 SER A C 1
ATOM 3419 O O . SER A 1 435 ? -23.984 22.360 39.738 1.00 89.06 435 SER A O 1
ATOM 3421 N N . LEU A 1 436 ? -23.471 20.871 38.130 1.00 90.00 436 LEU A N 1
ATOM 3422 C CA . LEU A 1 436 ? -22.457 21.685 37.469 1.00 90.00 436 LEU A CA 1
ATOM 3423 C C . LEU A 1 436 ? -22.942 22.067 36.076 1.00 90.00 436 LEU A C 1
ATOM 3425 O O . LEU A 1 436 ? -23.518 21.240 35.368 1.00 90.00 436 LEU A O 1
ATOM 3429 N N . ARG A 1 437 ? -22.668 23.301 35.660 1.00 89.50 437 ARG A N 1
ATOM 3430 C CA . ARG A 1 437 ? -22.883 23.747 34.285 1.00 89.50 437 ARG A CA 1
ATOM 3431 C C . ARG A 1 437 ? -21.553 23.820 33.549 1.00 89.50 437 ARG A C 1
ATOM 3433 O O . ARG A 1 437 ? -20.577 24.340 34.084 1.00 89.50 437 ARG A O 1
ATOM 3440 N N . LEU A 1 438 ? -21.524 23.299 32.325 1.00 87.50 438 LEU A N 1
ATOM 3441 C CA . LEU A 1 438 ? -20.383 23.411 31.422 1.00 87.50 438 LEU A CA 1
ATOM 3442 C C . LEU A 1 438 ? -20.717 24.383 30.286 1.00 87.50 438 LEU A C 1
ATOM 3444 O O . LEU A 1 438 ? -21.829 24.339 29.768 1.00 87.50 438 LEU A O 1
ATOM 3448 N N . TYR A 1 439 ? -19.738 25.189 29.864 1.00 81.75 439 TYR A N 1
ATOM 3449 C CA . TYR A 1 439 ? -19.842 26.150 28.746 1.00 81.75 439 TYR A CA 1
ATOM 3450 C C . TYR A 1 439 ? -20.752 27.380 28.951 1.00 81.75 439 TYR A C 1
ATOM 3452 O O . TYR A 1 439 ? -21.036 28.066 27.967 1.00 81.75 439 TYR A O 1
ATOM 3460 N N . GLY A 1 440 ? -21.110 27.704 30.200 1.00 65.19 440 GLY A N 1
ATOM 3461 C CA . GLY A 1 440 ? -21.864 28.918 30.561 1.00 65.19 440 GLY A CA 1
ATOM 3462 C C . GLY A 1 440 ? -23.380 28.766 30.532 1.00 65.19 440 GLY A C 1
ATOM 3463 O O . GLY A 1 440 ? -23.915 28.268 29.518 1.00 65.19 440 GLY A O 1
#

Sequence (440 aa):
MQAGVVFAEPGKPVKILAGTGLFGQGAALSSIRFMLTNADPSFYEEPLNPQDVELETVQQAQGRGFPVDQGMIFHPSLQAARDMWIVDDVRMKQLARYGIVLEGLEFLHQQAHEALRQAQDRLHNYDYSGYFTHVREALGLEARIYPDVRSTANDTVRAVIFYFALLLPFSFFCERFFFAASEVRNQIFGFVGIFVGVFLLLRWVHPAFKLSGSPYIIFLAFVILALGSLVVVIVVGRFMELIQRRRGAASGLHETDVGRLSVGFAATILGISNLRKRRFRTCLNAITLTLLTFSVASFTSVQSGISFYRLPRATEPIYEGALVRDRAWSPMQPSSLRFVESAFGDKAIVVPRSWQLSQVQAERAFIEFESLDTGRSAFAHGLVGFTATEPRVSGIDRFLTAGRFFEAGEVDVVILPDILASVLGVTDQDLGRSSLRLYG